Protein 3ESI (pdb70)

Sequence (496 aa):
MLPVELVRHDVKKTDETSQVELMLQVDPDLFWFNGHFTGQPLLPGVAQLDWVMHYATTVLAQGWTFLSIENIKFQQPILPGKTLRLVLIWHAGKQSLTFSYSILEGDTERTASSGKIKLTPIMEMLPVELVRHDVKKTDETSQVELMLQVDPDLFWFNGHFTGQPLLPGVAQLDWVMHYATTVLAQGWTFLSIENIKFQQPILPGKTLRLVLIWHAGKQSLTFSYSILEGDTERTASSGKIKLTPIMEMLPVELVRHDVKKTDETSQVELMLQVDPDLFWFNGHFTGQPLLPGVAQLDWVMHYATTVLAQGWTFLSIENIKFQQPILPGKTLRLVLIWHAGKQSLTFSYSILEGDTERTASSGKIKLTPIMEMLPVELVRHDVKKTDETSQVELMLQVDPDLFWFNGHFTGQPLLPGVAQLDWVMHYATTVLAQGWTFLSIENIKFQQPILPGKTLRLVLIWHAGKQSLTFSYSILEGDTERTASSGKIKLTPIME

Secondary structure (DSSP, 8-state):
-PPEEEEEPPP---SSEEEEEEEEE--TTSGGG-TTTBSS----HHHHHHHHHHHHHHHT-TTEEEEEEEEEEE-S---TT-EEEEEEEEETTTTEEEEEEEEEETTEEEEEEEEEEEEEETT-/-PPEEEEEPPPEE-SSEEEEEEEEE--TTSGGG-TTTBSS----HHHHHHHHHHHIIIII-TTEEEEEEEEEEE-S---TT-EEEEEEEEETTTTEEEEEEEEEETTEEEEEEEEEEEEEETT-/-PPEEEEEPPP---SS-EEEEEEEE--TTSGGG-TTTBSS----HHHHHHHHHHHHHHHT-TTEEEEEEEEEEE-S---TT-EEEEEEEEETTTTEEEEEEEEEETTEEEEEEEEEEEEEETT-/-PPEEEEEPPP---SSEEEEEEEEE--TTSGGG-TTTBSS----HHHHHHHHHHHHHHHT-TTEEEEEEEEEEE-S---TT-EEEEEEEEETTTTEEEEEEEEEETTEEEEEEEEEEEEEETT-

B-factor: mean 46.4, std 11.56, range [17.95, 91.73]

CATH classification: 3.10.129.10

Solvent-accessible surface area: 23008 Å² total; per-residue (Å²): 51,78,11,74,71,76,71,118,95,130,56,133,170,76,132,93,31,19,41,2,48,1,65,0,47,0,43,77,124,12,29,8,17,25,69,80,30,39,33,31,36,29,1,37,0,14,0,7,4,25,0,0,16,74,6,0,31,76,24,16,2,108,43,44,64,56,108,41,27,85,68,31,126,44,66,41,23,0,25,41,33,47,37,0,60,0,42,0,59,21,35,42,56,136,59,12,0,56,5,36,0,9,2,36,70,85,158,79,86,85,55,0,1,29,11,68,0,56,0,40,51,67,182,103,56,87,11,70,75,78,68,118,87,124,58,133,161,76,132,91,29,18,49,3,55,0,58,0,48,0,38,81,121,14,26,9,16,23,66,77,18,34,31,34,41,29,0,34,1,13,0,5,5,25,0,0,15,69,6,0,31,74,23,15,2,112,42,45,62,56,110,40,27,86,69,32,128,35,68,46,19,0,24,41,31,43,38,0,57,0,41,0,54,23,33,44,57,140,61,12,1,54,6,37,0,9,1,38,68,85,158,80,86,80,55,0,0,29,11,67,0,56,0,44,47,78,195,107,53,89,11,68,76,79,61,121,82,123,55,140,165,68,133,106,32,17,46,4,50,0,55,0,51,0,40,78,122,14,27,10,17,23,64,77,17,36,30,34,42,28,0,37,1,13,0,5,4,25,0,0,14,72,6,0,31,75,21,14,2,112,43,44,63,55,110,40,27,85,69,31,126,35,67,45,19,0,25,40,33,44,39,0,59,0,43,0,53,24,34,46,61,138,60,12,0,55,6,36,0,9,2,37,68,85,157,81,86,80,55,0,0,29,10,68,0,56,0,44,46,77,194,104,54,82,10,76,72,76,68,121,92,126,57,141,168,76,133,106,35,18,41,3,48,0,63,0,47,0,43,75,122,14,28,9,17,24,69,82,25,39,32,30,38,29,1,35,0,13,0,7,5,25,0,0,15,75,6,0,30,78,26,14,2,108,43,44,64,56,109,40,27,86,69,30,127,44,65,41,23,0,24,41,32,47,38,0,59,0,43,0,57,22,33,44,59,137,60,13,0,54,6,35,0,10,2,36,71,85,158,79,87,86,56,0,0,29,12,67,0,57,0,40,52,70,186,103

Nearest PDB structures (foldseek):
  3esi-assembly1_C  TM=1.006E+00  e=3.647E-24  Pectobacterium atrosepticum
  6qsr-assembly1_A  TM=9.202E-01  e=2.530E-11  Xenorhabdus doucetiae
  4h4g-assembly2_E-2  TM=7.051E-01  e=2.524E-06  Burkholderia thailandensis E264
  1z6b-assembly4_B  TM=7.028E-01  e=1.704E-05  Plasmodium falciparum
  4ffu-assembly2_K  TM=6.608E-01  e=5.530E-03  Sinorhizobium meliloti 1021

InterPro domains:
  IPR016962 Dehydrase, ECs4332, predicted [PIRSF030962] (16-120)
  IPR029069 HotDog domain superfamily [SSF54637] (9-115)
  IPR054545 ApeI dehydratase-like [PF22818] (14-115)

Foldseek 3Di:
DAWAWDDKDAWDDDPQKIKIKTKTWQACPDPQNDPVVDDDGFDDPVRVVVNLQVCCCVHPNVQKHFDFFPDKDFDATHHHGWIWMKMWMAGVVQQKIKIWIWTDDDPDTHTGMIGITHMDGHVD/DAWAWDDKDAWDDDDQKTKIKTKTWQACPDPQNDPVVDDQGFQDPVNVVVNLQVCCCVHPVVQKHFDFFPDKDFDATHHHGWIWMKMWMAGVVQQKIKIWIWTDDDPDTHTGMIGITHMDGHPD/DAWAWDDKDAWDDDDQKIKIKTKTWQACPDPQNDPVVDDQRFQDPVNVVVNLQVCCCVHPVVQKHFDFFPDKDFDATHHHGWIWMKMWMAGVVQQKIKIWIWTDDDPDTHTGMIGITHMDGHVD/DAWAWDDKDDWDDDDFKIKIKTKTWQACPDPQNDPVPDPDGFDDPVRVVVNLQVCCCVHPNVQKHFDFFPDKFFDATHHHGWIWMKMWMAGVVQQKIKIWIWTDDDPDTHTGMIGITHMDGHVD

Structure (mmCIF, N/CA/C/O backbone):
data_3ESI
#
_entry.id   3ESI
#
_cell.length_a   71.141
_cell.length_b   71.141
_cell.length_c   146.603
_cell.angle_alpha   90.00
_cell.angle_beta   90.00
_cell.angle_gamma   90.00
#
_symmetry.space_group_name_H-M   'P 41'
#
loop_
_entity.id
_entity.type
_entity.pdbx_description
1 polymer 'uncharacterized protein'
2 water water
#
loop_
_atom_site.group_PDB
_atom_site.id
_atom_site.type_symbol
_atom_site.label_atom_id
_atom_site.label_alt_id
_atom_site.label_comp_id
_atom_site.label_asym_id
_atom_site.label_entity_id
_atom_site.label_seq_id
_atom_site.pdbx_PDB_ins_code
_atom_site.Cartn_x
_atom_site.Cartn_y
_atom_site.Cartn_z
_atom_site.occupancy
_atom_site.B_iso_or_equiv
_atom_site.auth_seq_id
_atom_site.auth_comp_id
_atom_site.auth_asym_id
_atom_site.auth_atom_id
_atom_site.pdbx_PDB_model_num
ATOM 1 N N . MET A 1 1 ? 16.752 25.260 -1.785 1.00 31.17 1 MET A N 1
ATOM 2 C CA . MET A 1 1 ? 17.630 24.096 -1.394 1.00 33.45 1 MET A CA 1
ATOM 3 C C . MET A 1 1 ? 19.128 24.221 -1.699 1.00 34.98 1 MET A C 1
ATOM 4 O O . MET A 1 1 ? 19.963 23.802 -0.887 1.00 35.75 1 MET A O 1
ATOM 9 N N . LEU A 1 2 ? 19.484 24.782 -2.852 1.00 36.03 2 LEU A N 1
ATOM 10 C CA . LEU A 1 2 ? 20.898 24.932 -3.187 1.00 35.69 2 LEU A CA 1
ATOM 11 C C . LEU A 1 2 ? 21.440 26.305 -2.832 1.00 35.36 2 LEU A C 1
ATOM 12 O O . LEU A 1 2 ? 20.688 27.256 -2.656 1.00 36.60 2 LEU A O 1
ATOM 17 N N . PRO A 1 3 ? 22.769 26.426 -2.725 1.00 34.10 3 PRO A N 1
ATOM 18 C CA . PRO A 1 3 ? 23.367 27.717 -2.391 1.00 32.92 3 PRO A CA 1
ATOM 19 C C . PRO A 1 3 ? 23.495 28.591 -3.636 1.00 33.63 3 PRO A C 1
ATOM 20 O O . PRO A 1 3 ? 23.420 28.095 -4.759 1.00 31.00 3 PRO A O 1
ATOM 24 N N . VAL A 1 4 ? 23.679 29.893 -3.440 1.00 34.24 4 VAL A N 1
ATOM 25 C CA . VAL A 1 4 ? 23.882 30.783 -4.573 1.00 35.40 4 VAL A CA 1
ATOM 26 C C . VAL A 1 4 ? 25.377 30.684 -4.920 1.00 35.57 4 VAL A C 1
ATOM 27 O O . VAL A 1 4 ? 26.235 30.811 -4.044 1.00 35.33 4 VAL A O 1
ATOM 31 N N . GLU A 1 5 ? 25.682 30.424 -6.188 1.00 36.82 5 GLU A N 1
ATOM 32 C CA . GLU A 1 5 ? 27.071 30.292 -6.639 1.00 39.14 5 GLU A CA 1
ATOM 33 C C . GLU A 1 5 ? 27.650 31.666 -6.976 1.00 38.34 5 GLU A C 1
ATOM 34 O O . GLU A 1 5 ? 27.254 32.295 -7.945 1.00 38.73 5 GLU A O 1
ATOM 40 N N . LEU A 1 6 ? 28.580 32.135 -6.161 1.00 39.07 6 LEU A N 1
ATOM 41 C CA . LEU A 1 6 ? 29.187 33.444 -6.379 1.00 39.13 6 LEU A CA 1
ATOM 42 C C . LEU A 1 6 ? 30.238 33.380 -7.470 1.00 39.73 6 LEU A C 1
ATOM 43 O O . LEU A 1 6 ? 30.160 34.110 -8.457 1.00 40.15 6 LEU A O 1
ATOM 48 N N . VAL A 1 7 ? 31.219 32.501 -7.284 1.00 38.79 7 VAL A N 1
ATOM 49 C CA . VAL A 1 7 ? 32.297 32.324 -8.242 1.00 37.29 7 VAL A CA 1
ATOM 50 C C . VAL A 1 7 ? 32.671 30.857 -8.284 1.00 38.10 7 VAL A C 1
ATOM 51 O O . VAL A 1 7 ? 32.587 30.169 -7.271 1.00 36.60 7 VAL A O 1
ATOM 55 N N . ARG A 1 8 ? 33.068 30.383 -9.462 1.00 40.41 8 ARG A N 1
ATOM 56 C CA . ARG A 1 8 ? 33.517 29.005 -9.642 1.00 40.83 8 ARG A CA 1
ATOM 57 C C . ARG A 1 8 ? 34.866 29.072 -10.330 1.00 42.32 8 ARG A C 1
ATOM 58 O O . ARG A 1 8 ? 34.952 29.393 -11.514 1.00 42.47 8 ARG A O 1
ATOM 66 N N . HIS A 1 9 ? 35.926 28.780 -9.598 1.00 43.69 9 HIS A N 1
ATOM 67 C CA . HIS A 1 9 ? 37.229 28.820 -10.215 1.00 45.53 9 HIS A CA 1
ATOM 68 C C . HIS A 1 9 ? 37.390 27.665 -11.188 1.00 47.30 9 HIS A C 1
ATOM 69 O O . HIS A 1 9 ? 36.569 26.744 -11.211 1.00 46.44 9 HIS A O 1
ATOM 76 N N . ASP A 1 10 ? 38.420 27.746 -12.025 1.00 50.21 10 ASP A N 1
ATOM 77 C CA . ASP A 1 10 ? 38.688 26.704 -13.009 1.00 51.51 10 ASP A CA 1
ATOM 78 C C . ASP A 1 10 ? 39.285 25.515 -12.290 1.00 51.05 10 ASP A C 1
ATOM 79 O O . ASP A 1 10 ? 39.865 25.663 -11.217 1.00 50.67 10 ASP A O 1
ATOM 84 N N . VAL A 1 11 ? 39.148 24.340 -12.890 1.00 50.91 11 VAL A N 1
ATOM 85 C CA . VAL A 1 11 ? 39.691 23.129 -12.303 1.00 52.53 11 VAL A CA 1
ATOM 86 C C . VAL A 1 11 ? 41.214 23.112 -12.392 1.00 54.56 11 VAL A C 1
ATOM 87 O O . VAL A 1 11 ? 41.784 23.349 -13.459 1.00 54.02 11 VAL A O 1
ATOM 91 N N . LYS A 1 12 ? 41.860 22.835 -11.263 1.00 56.82 12 LYS A N 1
ATOM 92 C CA . LYS A 1 12 ? 43.315 22.755 -11.183 1.00 59.48 12 LYS A CA 1
ATOM 93 C C . LYS A 1 12 ? 43.758 21.297 -11.206 1.00 61.02 12 LYS A C 1
ATOM 94 O O . LYS A 1 12 ? 43.902 20.681 -10.153 1.00 61.42 12 LYS A O 1
ATOM 100 N N . LYS A 1 13 ? 43.977 20.744 -12.396 1.00 62.40 13 LYS A N 1
ATOM 101 C CA . LYS A 1 13 ? 44.412 19.354 -12.503 1.00 64.28 13 LYS A CA 1
ATOM 102 C C . LYS A 1 13 ? 45.903 19.202 -12.216 1.00 66.82 13 LYS A C 1
ATOM 103 O O . LYS A 1 13 ? 46.717 19.984 -12.698 1.00 67.07 13 LYS A O 1
ATOM 109 N N . THR A 1 14 ? 46.258 18.196 -11.423 1.00 69.28 14 THR A N 1
ATOM 110 C CA . THR A 1 14 ? 47.658 17.912 -11.137 1.00 71.58 14 THR A CA 1
ATOM 111 C C . THR A 1 14 ? 47.845 16.483 -11.646 1.00 73.83 14 THR A C 1
ATOM 112 O O . THR A 1 14 ? 47.294 16.119 -12.691 1.00 73.95 14 THR A O 1
ATOM 116 N N . ASP A 1 15 ? 48.596 15.665 -10.922 1.00 76.32 15 ASP A N 1
ATOM 117 C CA . ASP A 1 15 ? 48.805 14.294 -11.362 1.00 78.51 15 ASP A CA 1
ATOM 118 C C . ASP A 1 15 ? 47.513 13.485 -11.368 1.00 79.38 15 ASP A C 1
ATOM 119 O O . ASP A 1 15 ? 47.001 13.130 -12.434 1.00 79.33 15 ASP A O 1
ATOM 124 N N . GLU A 1 16 ? 46.985 13.206 -10.177 1.00 80.09 16 GLU A N 1
ATOM 125 C CA . GLU A 1 16 ? 45.754 12.429 -10.041 1.00 80.65 16 GLU A CA 1
ATOM 126 C C . GLU A 1 16 ? 44.633 13.208 -9.353 1.00 78.95 16 GLU A C 1
ATOM 127 O O . GLU A 1 16 ? 43.449 12.892 -9.535 1.00 79.14 16 GLU A O 1
ATOM 133 N N . THR A 1 17 ? 45.008 14.217 -8.565 1.00 75.98 17 THR A N 1
ATOM 134 C CA . THR A 1 17 ? 44.033 15.028 -7.834 1.00 72.56 17 THR A CA 1
ATOM 135 C C . THR A 1 17 ? 43.554 16.263 -8.588 1.00 69.87 17 THR A C 1
ATOM 136 O O . THR A 1 17 ? 44.361 17.026 -9.113 1.00 69.61 17 THR A O 1
ATOM 140 N N . SER A 1 18 ? 42.235 16.445 -8.628 1.00 66.47 18 SER A N 1
ATOM 141 C CA . SER A 1 18 ? 41.609 17.597 -9.267 1.00 63.31 18 SER A CA 1
ATOM 142 C C . SER A 1 18 ? 41.107 18.526 -8.167 1.00 62.50 18 SER A C 1
ATOM 143 O O . SER A 1 18 ? 40.867 18.091 -7.043 1.00 63.46 18 SER A O 1
ATOM 146 N N . GLN A 1 19 ? 40.950 19.804 -8.483 1.00 60.82 19 GLN A N 1
ATOM 147 C CA . GLN A 1 19 ? 40.483 20.761 -7.491 1.00 59.83 19 GLN A CA 1
ATOM 148 C C . GLN A 1 19 ? 39.585 21.824 -8.101 1.00 58.11 19 GLN A C 1
ATOM 149 O O . GLN A 1 19 ? 39.763 22.239 -9.247 1.00 58.31 19 GLN A O 1
ATOM 155 N N . VAL A 1 20 ? 38.602 22.247 -7.321 1.00 55.09 20 VAL A N 1
ATOM 156 C CA . VAL A 1 20 ? 37.686 23.287 -7.740 1.00 51.92 20 VAL A CA 1
ATOM 157 C C . VAL A 1 20 ? 37.353 24.071 -6.482 1.00 50.24 20 VAL A C 1
ATOM 158 O O . VAL A 1 20 ? 37.128 23.495 -5.414 1.00 49.74 20 VAL A O 1
ATOM 162 N N . GLU A 1 21 ? 37.366 25.388 -6.603 1.00 47.45 21 GLU A N 1
ATOM 163 C CA . GLU A 1 21 ? 37.063 26.241 -5.478 1.00 44.76 21 GLU A CA 1
ATOM 164 C C . GLU A 1 21 ? 35.837 27.056 -5.808 1.00 42.87 21 GLU A C 1
ATOM 165 O O . GLU A 1 21 ? 35.767 27.674 -6.869 1.00 43.03 21 GLU A O 1
ATOM 171 N N . LEU A 1 22 ? 34.859 27.042 -4.917 1.00 40.96 22 LEU A N 1
ATOM 172 C CA . LEU A 1 22 ? 33.654 27.815 -5.147 1.00 39.76 22 LEU A CA 1
ATOM 173 C C . LEU A 1 22 ? 33.424 28.809 -4.037 1.00 39.35 22 LEU A C 1
ATOM 174 O O . LEU A 1 22 ? 33.836 28.595 -2.900 1.00 39.71 22 LEU A O 1
ATOM 179 N N . MET A 1 23 ? 32.792 29.922 -4.377 1.00 37.94 23 MET A N 1
ATOM 180 C CA . MET A 1 23 ? 32.441 30.907 -3.368 1.00 37.69 23 MET A CA 1
ATOM 181 C C . MET A 1 23 ? 30.932 30.762 -3.411 1.00 35.61 23 MET A C 1
ATOM 182 O O . MET A 1 23 ? 30.327 30.874 -4.478 1.00 33.85 23 MET A O 1
ATOM 187 N N . LEU A 1 24 ? 30.331 30.464 -2.266 1.00 33.41 24 LEU A N 1
ATOM 188 C CA . LEU A 1 24 ? 28.883 30.258 -2.201 1.00 31.91 24 LEU A CA 1
ATOM 189 C C . LEU A 1 24 ? 28.221 31.169 -1.173 1.00 32.58 24 LEU A C 1
ATOM 190 O O . LEU A 1 24 ? 28.842 31.596 -0.192 1.00 31.98 24 LEU A O 1
ATOM 195 N N . GLN A 1 25 ? 26.956 31.477 -1.407 1.00 33.81 25 GLN A N 1
ATOM 196 C CA . GLN A 1 25 ? 26.226 32.323 -0.481 1.00 36.16 25 GLN A CA 1
ATOM 197 C C . GLN A 1 25 ? 25.083 31.498 0.071 1.00 34.62 25 GLN A C 1
ATOM 198 O O . GLN A 1 25 ? 24.316 30.891 -0.693 1.00 32.63 25 GLN A O 1
ATOM 204 N N . VAL A 1 26 ? 24.998 31.450 1.397 1.00 33.12 26 VAL A N 1
ATOM 205 C CA . VAL A 1 26 ? 23.947 30.707 2.068 1.00 34.72 26 VAL A CA 1
ATOM 206 C C . VAL A 1 26 ? 22.726 31.611 2.171 1.00 35.63 26 VAL A C 1
ATOM 207 O O . VAL A 1 26 ? 22.621 32.450 3.060 1.00 35.37 26 VAL A O 1
ATOM 211 N N . ASP A 1 27 ? 21.805 31.420 1.241 1.00 37.35 27 ASP A N 1
ATOM 212 C CA . ASP A 1 27 ? 20.586 32.202 1.148 1.00 38.66 27 ASP A CA 1
ATOM 213 C C . ASP A 1 27 ? 19.617 32.035 2.323 1.00 37.55 27 ASP A C 1
ATOM 214 O O . ASP A 1 27 ? 19.142 30.936 2.595 1.00 37.44 27 ASP A O 1
ATOM 219 N N . PRO A 1 28 ? 19.299 33.139 3.020 1.00 36.75 28 PRO A N 1
ATOM 220 C CA . PRO A 1 28 ? 18.385 33.165 4.169 1.00 35.68 28 PRO A CA 1
ATOM 221 C C . PRO A 1 28 ? 17.013 32.589 3.847 1.00 34.45 28 PRO A C 1
ATOM 222 O O . PRO A 1 28 ? 16.265 32.247 4.746 1.00 33.51 28 PRO A O 1
ATOM 226 N N . ASP A 1 29 ? 16.679 32.494 2.566 1.00 35.39 29 ASP A N 1
ATOM 227 C CA . ASP A 1 29 ? 15.379 31.972 2.163 1.00 36.99 29 ASP A CA 1
ATOM 228 C C . ASP A 1 29 ? 15.340 30.481 1.863 1.00 35.14 29 ASP A C 1
ATOM 229 O O . ASP A 1 29 ? 14.326 29.977 1.380 1.00 34.96 29 ASP A O 1
ATOM 234 N N . LEU A 1 30 ? 16.430 29.776 2.142 1.00 32.80 30 LEU A N 1
ATOM 235 C CA . LEU A 1 30 ? 16.482 28.337 1.905 1.00 31.46 30 LEU A CA 1
ATOM 236 C C . LEU A 1 30 ? 15.560 27.604 2.876 1.00 31.44 30 LEU A C 1
ATOM 237 O O . LEU A 1 30 ? 15.452 27.972 4.048 1.00 30.25 30 LEU A O 1
ATOM 242 N N . PHE A 1 31 ? 14.903 26.559 2.390 1.00 34.12 31 PHE A N 1
ATOM 243 C CA . PHE A 1 31 ? 13.986 25.785 3.225 1.00 35.75 31 PHE A CA 1
ATOM 244 C C . PHE A 1 31 ? 14.665 25.286 4.498 1.00 35.45 31 PHE A C 1
ATOM 245 O O . PHE A 1 31 ? 14.004 25.009 5.506 1.00 34.76 31 PHE A O 1
ATOM 253 N N . TRP A 1 32 ? 15.989 25.182 4.441 1.00 34.69 32 TRP A N 1
ATOM 254 C CA . TRP A 1 32 ? 16.786 24.733 5.578 1.00 35.14 32 TRP A CA 1
ATOM 255 C C . TRP A 1 32 ? 16.607 25.649 6.784 1.00 36.35 32 TRP A C 1
ATOM 256 O O . TRP A 1 32 ? 16.857 25.247 7.921 1.00 38.11 32 TRP A O 1
ATOM 267 N N . PHE A 1 33 ? 16.180 26.880 6.537 1.00 36.13 33 PHE A N 1
ATOM 268 C CA . PHE A 1 33 ? 16.030 27.844 7.608 1.00 37.56 33 PHE A CA 1
ATOM 269 C C . PHE A 1 33 ? 14.603 28.258 7.922 1.00 38.53 33 PHE A C 1
ATOM 270 O O . PHE A 1 33 ? 14.383 29.127 8.767 1.00 40.19 33 PHE A O 1
ATOM 278 N N . ASN A 1 34 ? 13.631 27.648 7.264 1.00 38.51 34 ASN A N 1
ATOM 279 C CA . ASN A 1 34 ? 12.243 28.020 7.496 1.00 39.81 34 ASN A CA 1
ATOM 280 C C . ASN A 1 34 ? 11.756 27.918 8.951 1.00 39.77 34 ASN A C 1
ATOM 281 O O . ASN A 1 34 ? 11.823 26.862 9.582 1.00 40.10 34 ASN A O 1
ATOM 286 N N . GLY A 1 35 ? 11.246 29.035 9.462 1.00 39.43 35 GLY A N 1
ATOM 287 C CA . GLY A 1 35 ? 10.744 29.092 10.821 1.00 38.80 35 GLY A CA 1
ATOM 288 C C . GLY A 1 35 ? 9.824 27.951 11.222 1.00 39.79 35 GLY A C 1
ATOM 289 O O . GLY A 1 35 ? 9.756 27.602 12.410 1.00 38.77 35 GLY A O 1
ATOM 290 N N . HIS A 1 36 ? 9.118 27.374 10.249 1.00 39.58 36 HIS A N 1
ATOM 291 C CA . HIS A 1 36 ? 8.205 26.265 10.530 1.00 40.51 36 HIS A CA 1
ATOM 292 C C . HIS A 1 36 ? 8.931 24.975 10.871 1.00 40.84 36 HIS A C 1
ATOM 293 O O . HIS A 1 36 ? 8.321 24.025 11.361 1.00 41.62 36 HIS A O 1
ATOM 300 N N . PHE A 1 37 ? 10.234 24.937 10.612 1.00 41.30 37 PHE A N 1
ATOM 301 C CA . PHE A 1 37 ? 10.996 23.731 10.881 1.00 40.98 37 PHE A CA 1
ATOM 302 C C . PHE A 1 37 ? 11.996 23.863 12.015 1.00 42.54 37 PHE A C 1
ATOM 303 O O . PHE A 1 37 ? 12.236 22.899 12.731 1.00 44.83 37 PHE A O 1
ATOM 311 N N . THR A 1 38 ? 12.575 25.046 12.194 1.00 44.05 38 THR A N 1
ATOM 312 C CA . THR A 1 38 ? 13.584 25.230 13.237 1.00 45.26 38 THR A CA 1
ATOM 313 C C . THR A 1 38 ? 13.671 26.665 13.742 1.00 45.92 38 THR A C 1
ATOM 314 O O . THR A 1 38 ? 13.483 27.609 12.981 1.00 44.73 38 THR A O 1
ATOM 318 N N . GLY A 1 39 ? 13.968 26.816 15.030 1.00 46.19 39 GLY A N 1
ATOM 319 C CA . GLY A 1 39 ? 14.106 28.139 15.608 1.00 47.12 39 GLY A CA 1
ATOM 320 C C . GLY A 1 39 ? 15.572 28.537 15.723 1.00 48.08 39 GLY A C 1
ATOM 321 O O . GLY A 1 39 ? 15.890 29.711 15.935 1.00 47.23 39 GLY A O 1
ATOM 322 N N . GLN A 1 40 ? 16.468 27.557 15.603 1.00 47.25 40 GLN A N 1
ATOM 323 C CA . GLN A 1 40 ? 17.906 27.818 15.677 1.00 49.02 40 GLN A CA 1
ATOM 324 C C . GLN A 1 40 ? 18.456 27.441 14.314 1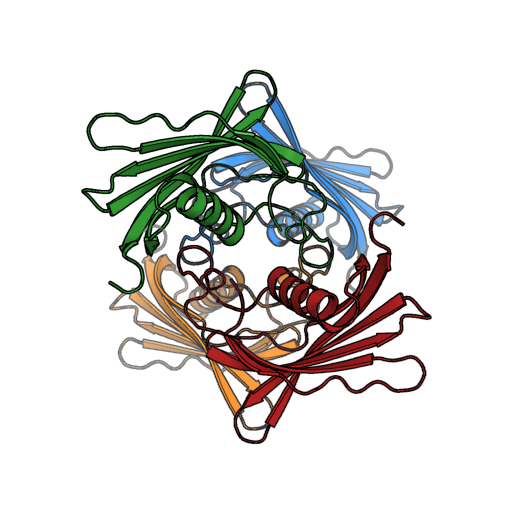.00 48.71 40 GLN A C 1
ATOM 325 O O . GLN A 1 40 ? 19.125 26.423 14.158 1.00 49.41 40 GLN A O 1
ATOM 331 N N . PRO A 1 41 ? 18.196 28.269 13.306 1.00 48.60 41 PRO A N 1
ATOM 332 C CA . PRO A 1 41 ? 18.689 27.942 11.973 1.00 46.98 41 PRO A CA 1
ATOM 333 C C . PRO A 1 41 ? 20.197 27.890 11.771 1.00 46.00 41 PRO A C 1
ATOM 334 O O . PRO A 1 41 ? 20.946 28.786 12.179 1.00 45.16 41 PRO A O 1
ATOM 338 N N . LEU A 1 42 ? 20.621 26.795 11.152 1.00 44.69 42 LEU A N 1
ATOM 339 C CA . LEU A 1 42 ? 22.011 26.574 10.786 1.00 42.98 42 LEU A CA 1
ATOM 340 C C . LEU A 1 42 ? 22.003 25.509 9.698 1.00 41.81 42 LEU A C 1
ATOM 341 O O . LEU A 1 42 ? 21.104 24.677 9.648 1.00 42.88 42 LEU A O 1
ATOM 346 N N . LEU A 1 43 ? 22.990 25.554 8.817 1.00 39.73 43 LEU A N 1
ATOM 347 C CA . LEU A 1 43 ? 23.077 24.605 7.723 1.00 37.70 43 LEU A CA 1
ATOM 348 C C . LEU A 1 43 ? 23.403 23.192 8.227 1.00 37.31 43 LEU A C 1
ATOM 349 O O . LEU A 1 43 ? 24.551 22.898 8.580 1.00 36.47 43 LEU A O 1
ATOM 354 N N . PRO A 1 44 ? 22.398 22.297 8.250 1.00 35.96 44 PRO A N 1
ATOM 355 C CA . PRO A 1 44 ? 22.627 20.925 8.718 1.00 35.16 44 PRO A CA 1
ATOM 356 C C . PRO A 1 44 ? 23.614 20.127 7.871 1.00 34.82 44 PRO A C 1
ATOM 357 O O . PRO A 1 44 ? 23.921 20.487 6.726 1.00 36.87 44 PRO A O 1
ATOM 361 N N . GLY A 1 45 ? 24.102 19.038 8.454 1.00 33.94 45 GLY A N 1
ATOM 362 C CA . GLY A 1 45 ? 25.046 18.168 7.775 1.00 32.33 45 GLY A CA 1
ATOM 363 C C . GLY A 1 45 ? 24.542 17.578 6.471 1.00 31.54 45 GLY A C 1
ATOM 364 O O . GLY A 1 45 ? 25.318 17.427 5.532 1.00 29.54 45 GLY A O 1
ATOM 365 N N . VAL A 1 46 ? 23.256 17.249 6.378 1.00 30.84 46 VAL A N 1
ATOM 366 C CA . VAL A 1 46 ? 22.782 16.670 5.124 1.00 31.92 46 VAL A CA 1
ATOM 367 C C . VAL A 1 46 ? 22.944 17.645 3.977 1.00 30.46 46 VAL A C 1
ATOM 368 O O . VAL A 1 46 ? 23.323 17.254 2.871 1.00 30.15 46 VAL A O 1
ATOM 372 N N . ALA A 1 47 ? 22.673 18.918 4.242 1.00 29.96 47 ALA A N 1
ATOM 373 C CA . ALA A 1 47 ? 22.798 19.933 3.210 1.00 28.94 47 ALA A CA 1
ATOM 374 C C . ALA A 1 47 ? 24.265 20.137 2.844 1.00 29.32 47 ALA A C 1
ATOM 375 O O . ALA A 1 47 ? 24.620 20.267 1.665 1.00 27.83 47 ALA A O 1
ATOM 377 N N . GLN A 1 48 ? 25.124 20.165 3.852 1.00 30.45 48 GLN A N 1
ATOM 378 C CA . GLN A 1 48 ? 26.533 20.353 3.581 1.00 32.01 48 GLN A CA 1
ATOM 379 C C . GLN A 1 48 ? 27.063 19.220 2.698 1.00 32.06 48 GLN A C 1
ATOM 380 O O . GLN A 1 48 ? 27.811 19.460 1.744 1.00 31.08 48 GLN A O 1
ATOM 386 N N . LEU A 1 49 ? 26.655 17.991 3.002 1.00 32.36 49 LEU A N 1
ATOM 387 C CA . LEU A 1 49 ? 27.098 16.840 2.227 1.00 33.71 49 LEU A CA 1
ATOM 388 C C . LEU A 1 49 ? 26.506 16.901 0.820 1.00 33.58 49 LEU A C 1
ATOM 389 O O . LEU A 1 49 ? 27.205 16.713 -0.172 1.00 35.85 49 LEU A O 1
ATOM 394 N N . ASP A 1 50 ? 25.211 17.170 0.748 1.00 32.11 50 ASP A N 1
ATOM 395 C CA . ASP A 1 50 ? 24.509 17.258 -0.519 1.00 32.26 50 ASP A CA 1
ATOM 396 C C . ASP A 1 50 ? 25.188 18.226 -1.467 1.00 33.18 50 ASP A C 1
ATOM 397 O O . ASP A 1 50 ? 25.460 17.873 -2.611 1.00 34.28 50 ASP A O 1
ATOM 402 N N . TRP A 1 51 ? 25.449 19.448 -1.003 1.00 32.74 51 TRP A N 1
ATOM 403 C CA . TRP A 1 51 ? 26.118 20.440 -1.833 1.00 32.01 51 TRP A CA 1
ATOM 404 C C . TRP A 1 51 ? 27.482 19.915 -2.271 1.00 33.17 51 TRP A C 1
ATOM 405 O O . TRP A 1 51 ? 27.877 20.083 -3.431 1.00 34.41 51 TRP A O 1
ATOM 416 N N . VAL A 1 52 ? 28.207 19.282 -1.353 1.00 34.13 52 VAL A N 1
ATOM 417 C CA . VAL A 1 52 ? 29.519 18.731 -1.695 1.00 35.87 52 VAL A CA 1
ATOM 418 C C . VAL A 1 52 ? 29.372 17.725 -2.840 1.00 36.91 52 VAL A C 1
ATOM 419 O O . VAL A 1 52 ? 30.101 17.776 -3.826 1.00 35.72 52 VAL A O 1
ATOM 423 N N . MET A 1 53 ? 28.391 16.839 -2.720 1.00 38.64 53 MET A N 1
ATOM 424 C CA . MET A 1 53 ? 28.161 15.825 -3.735 1.00 39.70 53 MET A CA 1
ATOM 425 C C . MET A 1 53 ? 27.706 16.376 -5.090 1.00 41.00 53 MET A C 1
ATOM 426 O O . MET A 1 53 ? 28.123 15.877 -6.130 1.00 43.19 53 MET A O 1
ATOM 431 N N . HIS A 1 54 ? 26.863 17.399 -5.094 1.00 41.68 54 HIS A N 1
ATOM 432 C CA . HIS A 1 54 ? 26.398 17.971 -6.357 1.00 43.31 54 HIS A CA 1
ATOM 433 C C . HIS A 1 54 ? 27.555 18.595 -7.158 1.00 45.08 54 HIS A C 1
ATOM 434 O O . HIS A 1 54 ? 27.696 18.351 -8.358 1.00 46.30 54 HIS A O 1
ATOM 441 N N . TYR A 1 55 ? 28.389 19.386 -6.495 1.00 45.36 55 TYR A N 1
ATOM 442 C CA . TYR A 1 55 ? 29.511 20.011 -7.172 1.00 47.23 55 TYR A CA 1
ATOM 443 C C . TYR A 1 55 ? 30.602 19.012 -7.516 1.00 47.58 55 TYR A C 1
ATOM 444 O O . TYR A 1 55 ? 31.172 19.059 -8.605 1.00 48.43 55 TYR A O 1
ATOM 453 N N . ALA A 1 56 ? 30.879 18.088 -6.606 1.00 47.72 56 ALA A N 1
ATOM 454 C CA . ALA A 1 56 ? 31.925 17.102 -6.855 1.00 48.02 56 ALA A CA 1
ATOM 455 C C . ALA A 1 56 ? 31.656 16.187 -8.052 1.00 48.74 56 ALA A C 1
ATOM 456 O O . ALA A 1 56 ? 32.590 15.814 -8.761 1.00 48.53 56 ALA A O 1
ATOM 458 N N . THR A 1 57 ? 30.398 15.828 -8.297 1.00 49.80 57 THR A N 1
ATOM 459 C CA . THR A 1 57 ? 30.107 14.942 -9.423 1.00 50.85 57 THR A CA 1
ATOM 460 C C . THR A 1 57 ? 29.726 15.642 -10.719 1.00 51.84 57 THR A C 1
ATOM 461 O O . THR A 1 57 ? 29.603 14.998 -11.756 1.00 52.94 57 THR A O 1
ATOM 465 N N . THR A 1 58 ? 29.524 16.951 -10.681 1.00 52.30 58 THR A N 1
ATOM 466 C CA . THR A 1 58 ? 29.193 17.649 -11.917 1.00 52.41 58 THR A CA 1
ATOM 467 C C . THR A 1 58 ? 30.439 18.344 -12.468 1.00 52.39 58 THR A C 1
ATOM 468 O O . THR A 1 58 ? 30.479 18.727 -13.636 1.00 52.06 58 THR A O 1
ATOM 472 N N . VAL A 1 59 ? 31.464 18.473 -11.627 1.00 51.81 59 VAL A N 1
ATOM 473 C CA . VAL A 1 59 ? 32.694 19.150 -12.020 1.00 51.44 59 VAL A CA 1
ATOM 474 C C . VAL A 1 59 ? 33.991 18.331 -11.921 1.00 51.59 59 VAL A C 1
ATOM 475 O O . VAL A 1 59 ? 34.956 18.625 -12.622 1.00 51.60 59 VAL A O 1
ATOM 479 N N . LEU A 1 60 ? 34.037 17.316 -11.065 1.00 51.24 60 LEU A N 1
ATOM 480 C CA . LEU A 1 60 ? 35.261 16.536 -10.944 1.00 51.12 60 LEU A CA 1
ATOM 481 C C . LEU A 1 60 ? 35.130 15.054 -11.283 1.00 52.08 60 LEU A C 1
ATOM 482 O O . LEU A 1 60 ? 35.908 14.528 -12.074 1.00 52.74 60 LEU A O 1
ATOM 487 N N . ALA A 1 61 ? 34.151 14.382 -10.686 1.00 53.32 61 ALA A N 1
ATOM 488 C CA . ALA A 1 61 ? 33.951 12.957 -10.916 1.00 53.16 61 ALA A CA 1
ATOM 489 C C . ALA A 1 61 ? 32.593 12.692 -11.537 1.00 54.04 61 ALA A C 1
ATOM 490 O O . ALA A 1 61 ? 31.707 12.126 -10.902 1.00 52.93 61 ALA A O 1
ATOM 492 N N . GLN A 1 62 ? 32.449 13.092 -12.793 1.00 56.30 62 GLN A N 1
ATOM 493 C CA . GLN A 1 62 ? 31.199 12.941 -13.524 1.00 59.18 62 GLN A CA 1
ATOM 494 C C . GLN A 1 62 ? 30.554 11.551 -13.491 1.00 60.24 62 GLN A C 1
ATOM 495 O O . GLN A 1 62 ? 29.329 11.426 -13.337 1.00 61.02 62 GLN A O 1
ATOM 501 N N . GLY A 1 63 ? 31.362 10.506 -13.628 1.00 59.53 63 GLY A N 1
ATOM 502 C CA . GLY A 1 63 ? 30.794 9.171 -13.621 1.00 58.61 63 GLY A CA 1
ATOM 503 C C . GLY A 1 63 ? 30.835 8.456 -12.284 1.00 58.18 63 GLY A C 1
ATOM 504 O O . GLY A 1 63 ? 30.855 7.224 -12.244 1.00 57.69 63 GLY A O 1
ATOM 505 N N . TRP A 1 64 ? 30.843 9.209 -11.188 1.00 56.32 64 TRP A N 1
ATOM 506 C CA . TRP A 1 64 ? 30.887 8.596 -9.865 1.00 53.94 64 TRP A CA 1
ATOM 507 C C . TRP A 1 64 ? 29.737 9.014 -8.954 1.00 52.61 64 TRP A C 1
ATOM 508 O O . TRP A 1 64 ? 28.980 9.935 -9.259 1.00 54.18 64 TRP A O 1
ATOM 519 N N . THR A 1 65 ? 29.601 8.310 -7.838 1.00 50.91 65 THR A N 1
ATOM 520 C CA . THR A 1 65 ? 28.574 8.616 -6.853 1.00 49.31 65 THR A CA 1
ATOM 521 C C . THR A 1 65 ? 29.027 8.223 -5.461 1.00 47.56 65 THR A C 1
ATOM 522 O O . THR A 1 65 ? 30.032 7.522 -5.275 1.00 46.39 65 THR A O 1
ATOM 526 N N . PHE A 1 66 ? 28.262 8.688 -4.486 1.00 45.78 66 PHE A N 1
ATOM 527 C CA . PHE A 1 66 ? 28.536 8.438 -3.082 1.00 44.40 66 PHE A CA 1
ATOM 528 C C . PHE A 1 66 ? 28.570 6.947 -2.719 1.00 44.79 66 PHE A C 1
ATOM 529 O O . PHE A 1 66 ? 27.776 6.151 -3.230 1.00 44.14 66 PHE A O 1
ATOM 537 N N . LEU A 1 67 ? 29.511 6.580 -1.849 1.00 44.03 67 LEU A N 1
ATOM 538 C CA . LEU A 1 67 ? 29.601 5.210 -1.349 1.00 43.62 67 LEU A CA 1
ATOM 539 C C . LEU A 1 67 ? 29.518 5.342 0.166 1.00 42.83 67 LEU A C 1
ATOM 540 O O . LEU A 1 67 ? 28.628 4.779 0.791 1.00 42.98 67 LEU A O 1
ATOM 545 N N . SER A 1 68 ? 30.429 6.119 0.747 1.00 43.34 68 SER A N 1
ATOM 546 C CA . SER A 1 68 ? 30.430 6.313 2.193 1.00 43.32 68 SER A CA 1
ATOM 547 C C . SER A 1 68 ? 31.227 7.517 2.666 1.00 44.26 68 SER A C 1
ATOM 548 O O . SER A 1 68 ? 32.068 8.060 1.948 1.00 43.55 68 SER A O 1
ATOM 551 N N . ILE A 1 69 ? 30.958 7.901 3.908 1.00 45.70 69 ILE A N 1
ATOM 552 C CA . ILE A 1 69 ? 31.614 9.021 4.570 1.00 48.25 69 ILE A CA 1
ATOM 553 C C . ILE A 1 69 ? 32.767 8.466 5.400 1.00 49.24 69 ILE A C 1
ATOM 554 O O . ILE A 1 69 ? 32.541 7.848 6.434 1.00 48.81 69 ILE A O 1
ATOM 559 N N . GLU A 1 70 ? 34.002 8.662 4.952 1.00 50.16 70 GLU A N 1
ATOM 560 C CA . GLU A 1 70 ? 35.124 8.150 5.720 1.00 52.38 70 GLU A CA 1
ATOM 561 C C . GLU A 1 70 ? 35.243 8.935 7.017 1.00 52.94 70 GLU A C 1
ATOM 562 O O . GLU A 1 70 ? 35.532 8.368 8.063 1.00 54.03 70 GLU A O 1
ATOM 568 N N . ASN A 1 71 ? 35.009 10.240 6.952 1.00 53.56 71 ASN A N 1
ATOM 569 C CA . ASN A 1 71 ? 35.063 11.081 8.146 1.00 53.90 71 ASN A CA 1
ATOM 570 C C . ASN A 1 71 ? 34.598 12.505 7.866 1.00 53.09 71 ASN A C 1
ATOM 571 O O . ASN A 1 71 ? 34.935 13.087 6.840 1.00 52.76 71 ASN A O 1
ATOM 576 N N . ILE A 1 72 ? 33.797 13.042 8.778 1.00 52.50 72 ILE A N 1
ATOM 577 C CA . ILE A 1 72 ? 33.283 14.396 8.657 1.00 52.98 72 ILE A CA 1
ATOM 578 C C . ILE A 1 72 ? 33.582 15.081 9.976 1.00 52.35 72 ILE A C 1
ATOM 579 O O . ILE A 1 72 ? 33.690 14.428 11.002 1.00 52.55 72 ILE A O 1
ATOM 584 N N . LYS A 1 73 ? 33.703 16.398 9.951 1.00 52.13 73 LYS A N 1
ATOM 585 C CA . LYS A 1 73 ? 34.008 17.143 11.160 1.00 52.18 73 LYS A CA 1
ATOM 586 C C . LYS A 1 73 ? 33.411 18.549 11.068 1.00 50.87 73 LYS A C 1
ATOM 587 O O . LYS A 1 73 ? 33.803 19.353 10.221 1.00 49.87 73 LYS A O 1
ATOM 593 N N . PHE A 1 74 ? 32.448 18.831 11.938 1.00 49.51 74 PHE A N 1
ATOM 594 C CA . PHE A 1 74 ? 31.791 20.127 11.959 1.00 49.30 74 PHE A CA 1
ATOM 595 C C . PHE A 1 74 ? 32.416 20.969 13.058 1.00 49.46 74 PHE A C 1
ATOM 596 O O . PHE A 1 74 ? 32.238 20.686 14.237 1.00 50.89 74 PHE A O 1
ATOM 604 N N . GLN A 1 75 ? 33.154 22.002 12.667 1.00 49.64 75 GLN A N 1
ATOM 605 C CA . GLN A 1 75 ? 33.826 22.862 13.636 1.00 50.64 75 GLN A CA 1
ATOM 606 C C . GLN A 1 75 ? 33.080 24.147 13.934 1.00 49.43 75 GLN A C 1
ATOM 607 O O . GLN A 1 75 ? 33.123 24.638 15.055 1.00 50.88 75 GLN A O 1
ATOM 613 N N . GLN A 1 76 ? 32.403 24.696 12.936 1.00 48.23 76 GLN A N 1
ATOM 614 C CA . GLN A 1 76 ? 31.679 25.938 13.136 1.00 47.79 76 GLN A CA 1
ATOM 615 C C . GLN A 1 76 ? 30.346 25.896 12.413 1.00 45.90 76 GLN A C 1
ATOM 616 O O . GLN A 1 76 ? 30.271 25.478 11.258 1.00 47.10 76 GLN A O 1
ATOM 622 N N . PRO A 1 77 ? 29.269 26.319 13.086 1.00 43.30 77 PRO A N 1
ATOM 623 C CA . PRO A 1 77 ? 27.952 26.311 12.445 1.00 41.86 77 PRO A CA 1
ATOM 624 C C . PRO A 1 77 ? 27.907 27.357 11.333 1.00 40.51 77 PRO A C 1
ATOM 625 O O . PRO A 1 77 ? 28.577 28.389 11.409 1.00 41.44 77 PRO A O 1
ATOM 629 N N . ILE A 1 78 ? 27.125 27.076 10.301 1.00 37.50 78 ILE A N 1
ATOM 630 C CA . ILE A 1 78 ? 26.979 27.974 9.172 1.00 34.25 78 ILE A CA 1
ATOM 631 C C . ILE A 1 78 ? 25.593 28.603 9.272 1.00 34.64 78 ILE A C 1
ATOM 632 O O . ILE A 1 78 ? 24.583 27.918 9.153 1.00 34.12 78 ILE A O 1
ATOM 637 N N . LEU A 1 79 ? 25.548 29.911 9.505 1.00 35.53 79 LEU A N 1
ATOM 638 C CA . LEU A 1 79 ? 24.280 30.615 9.649 1.00 34.91 79 LEU A CA 1
ATOM 639 C C . LEU A 1 79 ? 23.745 31.148 8.327 1.00 33.82 79 LEU A C 1
ATOM 640 O O . LEU A 1 79 ? 24.468 31.254 7.345 1.00 33.60 79 LEU A O 1
ATOM 645 N N . PRO A 1 80 ? 22.455 31.495 8.296 1.00 32.70 80 PRO A N 1
ATOM 646 C CA . PRO A 1 80 ? 21.822 32.029 7.092 1.00 32.76 80 PRO A CA 1
ATOM 647 C C . PRO A 1 80 ? 22.484 33.356 6.717 1.00 33.78 80 PRO A C 1
ATOM 648 O O . PRO A 1 80 ? 22.780 34.172 7.593 1.00 33.83 80 PRO A O 1
ATOM 652 N N . GLY A 1 81 ? 22.722 33.568 5.425 1.00 35.47 81 GLY A N 1
ATOM 653 C CA . GLY A 1 81 ? 23.343 34.807 4.973 1.00 35.36 81 GLY A CA 1
ATOM 654 C C . GLY A 1 81 ? 24.866 34.838 4.954 1.00 36.44 81 GLY A C 1
ATOM 655 O O . GLY A 1 81 ? 25.441 35.882 4.675 1.00 37.43 81 GLY A O 1
ATOM 656 N N . LYS A 1 82 ? 25.530 33.715 5.235 1.00 37.09 82 LYS A N 1
ATOM 657 C CA . LYS A 1 82 ? 26.996 33.689 5.244 1.00 36.50 82 LYS A CA 1
ATOM 658 C C . LYS A 1 82 ? 27.596 33.394 3.888 1.00 35.83 82 LYS A C 1
ATOM 659 O O . LYS A 1 82 ? 26.968 32.759 3.043 1.00 35.64 82 LYS A O 1
ATOM 665 N N . THR A 1 83 ? 28.822 33.866 3.688 1.00 36.15 83 THR A N 1
ATOM 666 C CA . THR A 1 83 ? 29.546 33.634 2.437 1.00 35.91 83 THR A CA 1
ATOM 667 C C . THR A 1 83 ? 30.555 32.528 2.729 1.00 34.33 83 THR A C 1
ATOM 668 O O . THR A 1 83 ? 31.277 32.586 3.728 1.00 33.82 83 THR A O 1
ATOM 672 N N . LEU A 1 84 ? 30.591 31.517 1.867 1.00 34.42 84 LEU A N 1
ATOM 673 C CA . LEU A 1 84 ? 31.481 30.376 2.076 1.00 36.00 84 LEU A CA 1
ATOM 674 C C . LEU A 1 84 ? 32.427 30.057 0.934 1.00 36.98 84 LEU A C 1
ATOM 675 O O . LEU A 1 84 ? 32.106 30.254 -0.240 1.00 39.24 84 LEU A O 1
ATOM 680 N N . ARG A 1 85 ? 33.598 29.549 1.291 1.00 37.62 85 ARG A N 1
ATOM 681 C CA . ARG A 1 85 ? 34.551 29.094 0.295 1.00 37.99 85 ARG A CA 1
ATOM 682 C C . ARG A 1 85 ? 34.458 27.560 0.406 1.00 36.80 85 ARG A C 1
ATOM 683 O O . ARG A 1 85 ? 34.511 26.999 1.501 1.00 37.07 85 ARG A O 1
ATOM 691 N N . LEU A 1 86 ? 34.277 26.893 -0.722 1.00 35.75 86 LEU A N 1
ATOM 692 C CA . LEU A 1 86 ? 34.196 25.448 -0.749 1.00 33.99 86 LEU A CA 1
ATOM 693 C C . LEU A 1 86 ? 35.332 24.914 -1.609 1.00 34.66 86 LEU A C 1
ATOM 694 O O . LEU A 1 86 ? 35.420 25.228 -2.796 1.00 34.97 86 LEU A O 1
ATOM 699 N N . VAL A 1 87 ? 36.209 24.122 -1.007 1.00 34.36 87 VAL A N 1
ATOM 700 C CA . VAL A 1 87 ? 37.318 23.519 -1.741 1.00 34.26 87 VAL A CA 1
ATOM 701 C C . VAL A 1 87 ? 37.091 22.005 -1.832 1.00 35.76 87 VAL A C 1
ATOM 702 O O . VAL A 1 87 ? 36.906 21.334 -0.809 1.00 33.97 87 VAL A O 1
ATOM 706 N N . LEU A 1 88 ? 37.093 21.488 -3.060 1.00 38.00 88 LEU A N 1
ATOM 707 C CA . LEU A 1 88 ? 36.912 20.060 -3.338 1.00 40.40 88 LEU A CA 1
ATOM 708 C C . LEU A 1 88 ? 38.162 19.508 -4.024 1.00 43.13 88 LEU A C 1
ATOM 709 O O . LEU A 1 88 ? 38.595 20.050 -5.046 1.00 41.96 88 LEU A O 1
ATOM 714 N N . ILE A 1 89 ? 38.722 18.426 -3.479 1.00 44.87 89 ILE A N 1
ATOM 715 C CA . ILE A 1 89 ? 39.905 17.782 -4.059 1.00 46.43 89 ILE A CA 1
ATOM 716 C C . ILE A 1 89 ? 39.580 16.312 -4.328 1.00 49.61 89 ILE A C 1
ATOM 717 O O . ILE A 1 89 ? 39.215 15.577 -3.408 1.00 51.05 89 ILE A O 1
ATOM 722 N N . TRP A 1 90 ? 39.702 15.876 -5.577 1.00 51.66 90 TRP A N 1
ATOM 723 C CA . TRP A 1 90 ? 39.398 14.487 -5.895 1.00 54.90 90 TRP A CA 1
ATOM 724 C C . TRP A 1 90 ? 40.557 13.678 -6.436 1.00 56.02 90 TRP A C 1
ATOM 725 O O . TRP A 1 90 ? 41.127 13.999 -7.481 1.00 57.20 90 TRP A O 1
ATOM 736 N N . HIS A 1 91 ? 40.866 12.600 -5.724 1.00 56.99 91 HIS A N 1
ATOM 737 C CA . HIS A 1 91 ? 41.947 11.685 -6.080 1.00 57.33 91 HIS A CA 1
ATOM 738 C C . HIS A 1 91 ? 41.321 10.391 -6.612 1.00 56.79 91 HIS A C 1
ATOM 739 O O . HIS A 1 91 ? 41.012 9.488 -5.844 1.00 56.88 91 HIS A O 1
ATOM 746 N N . ALA A 1 92 ? 41.124 10.313 -7.925 1.00 56.83 92 ALA A N 1
ATOM 747 C CA . ALA A 1 92 ? 40.517 9.138 -8.543 1.00 57.41 92 ALA A CA 1
ATOM 748 C C . ALA A 1 92 ? 41.267 7.843 -8.226 1.00 58.81 92 ALA A C 1
ATOM 749 O O . ALA A 1 92 ? 40.711 6.742 -8.336 1.00 59.39 92 ALA A O 1
ATOM 751 N N . GLY A 1 93 ? 42.533 7.972 -7.847 1.00 58.10 93 GLY A N 1
ATOM 752 C CA . GLY A 1 93 ? 43.304 6.794 -7.511 1.00 58.43 93 GLY A CA 1
ATOM 753 C C . GLY A 1 93 ? 42.704 6.143 -6.281 1.00 58.97 93 GLY A C 1
ATOM 754 O O . GLY A 1 93 ? 42.104 5.067 -6.370 1.00 59.86 93 GLY A O 1
ATOM 755 N N . LYS A 1 94 ? 42.856 6.802 -5.133 1.00 58.65 94 LYS A N 1
ATOM 756 C CA . LYS A 1 94 ? 42.327 6.298 -3.868 1.00 59.03 94 LYS A CA 1
ATOM 757 C C . LYS A 1 94 ? 40.802 6.426 -3.822 1.00 58.71 94 LYS A C 1
ATOM 758 O O . LYS A 1 94 ? 40.164 6.043 -2.838 1.00 58.06 94 LYS A O 1
ATOM 764 N N . GLN A 1 95 ? 40.222 6.965 -4.888 1.00 58.11 95 GLN A N 1
ATOM 765 C CA . GLN A 1 95 ? 38.779 7.154 -4.942 1.00 58.02 95 GLN A CA 1
ATOM 766 C C . GLN A 1 95 ? 38.275 7.949 -3.724 1.00 56.32 95 GLN A C 1
ATOM 767 O O . GLN A 1 95 ? 37.202 7.676 -3.182 1.00 54.98 95 GLN A O 1
ATOM 773 N N . SER A 1 96 ? 39.063 8.939 -3.309 1.00 54.37 96 SER A N 1
ATOM 774 C CA . SER A 1 96 ? 38.724 9.777 -2.168 1.00 53.12 96 SER A CA 1
ATOM 775 C C . SER A 1 96 ? 38.474 11.231 -2.540 1.00 51.42 96 SER A C 1
ATOM 776 O O . SER A 1 96 ? 39.256 11.859 -3.254 1.00 50.37 96 SER A O 1
ATOM 779 N N . LEU A 1 97 ? 37.369 11.757 -2.032 1.00 50.07 97 LEU A N 1
ATOM 780 C CA . LEU A 1 97 ? 36.987 13.129 -2.280 1.00 47.28 97 LEU A CA 1
ATOM 781 C C . LEU A 1 97 ? 37.136 13.860 -0.968 1.00 46.46 97 LEU A C 1
ATOM 782 O O . LEU A 1 97 ? 36.521 13.494 0.033 1.00 46.22 97 LEU A O 1
ATOM 787 N N . THR A 1 98 ? 37.982 14.878 -0.974 1.00 45.06 98 THR A N 1
ATOM 788 C CA . THR A 1 98 ? 38.217 15.689 0.209 1.00 44.71 98 THR A CA 1
ATOM 789 C C . THR A 1 98 ? 37.540 17.049 0.025 1.00 43.67 98 THR A C 1
ATOM 790 O O . THR A 1 98 ? 37.628 17.656 -1.038 1.00 43.81 98 THR A O 1
ATOM 794 N N . PHE A 1 99 ? 36.849 17.519 1.055 1.00 42.29 99 PHE A N 1
ATOM 795 C CA . PHE A 1 99 ? 36.169 18.797 0.963 1.00 40.07 99 PHE A CA 1
ATOM 796 C C . PHE A 1 99 ? 36.462 19.663 2.168 1.00 39.94 99 PHE A C 1
ATOM 797 O O . PHE A 1 99 ? 36.851 19.168 3.225 1.00 38.67 99 PHE A O 1
ATOM 805 N N . SER A 1 100 ? 36.264 20.966 1.998 1.00 39.56 100 SER A N 1
ATOM 806 C CA . SER A 1 100 ? 36.485 21.909 3.076 1.00 38.53 100 SER A CA 1
ATOM 807 C C . SER A 1 100 ? 35.627 23.169 2.920 1.00 37.62 100 SER A C 1
ATOM 808 O O . SER A 1 100 ? 35.626 23.807 1.872 1.00 36.81 100 SER A O 1
ATOM 811 N N . TYR A 1 101 ? 34.888 23.506 3.972 1.00 37.08 101 TYR A N 1
ATOM 812 C CA . TYR A 1 101 ? 34.027 24.686 3.982 1.00 37.46 101 TYR A CA 1
ATOM 813 C C . TYR A 1 101 ? 34.615 25.722 4.918 1.00 37.76 101 TYR A C 1
ATOM 814 O O . TYR A 1 101 ? 34.973 25.403 6.050 1.00 38.14 101 TYR A O 1
ATOM 823 N N . SER A 1 102 ? 34.704 26.965 4.464 1.00 38.08 102 SER A N 1
ATOM 824 C CA . SER A 1 102 ? 35.198 28.018 5.343 1.00 38.66 102 SER A CA 1
ATOM 825 C C . SER A 1 102 ? 34.305 29.255 5.216 1.00 37.97 102 SER A C 1
ATOM 826 O O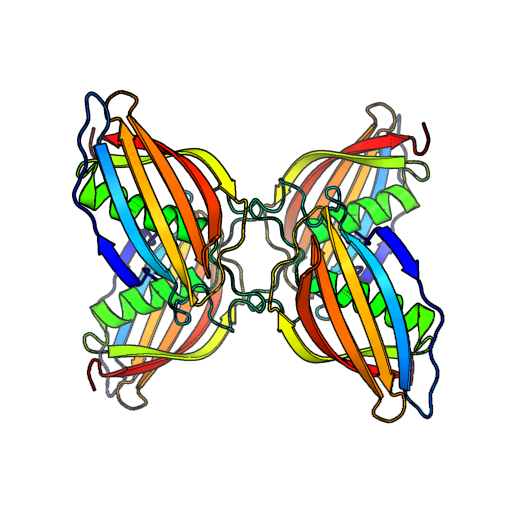 . SER A 1 102 ? 33.796 29.569 4.140 1.00 37.68 102 SER A O 1
ATOM 829 N N . ILE A 1 103 ? 34.081 29.917 6.345 1.00 38.17 103 ILE A N 1
ATOM 830 C CA . ILE A 1 103 ? 33.246 31.114 6.408 1.00 38.31 103 ILE A CA 1
ATOM 831 C C . ILE A 1 103 ? 34.106 32.359 6.269 1.00 40.18 103 ILE A C 1
ATOM 832 O O . ILE A 1 103 ? 35.086 32.519 7.006 1.00 39.05 103 ILE A O 1
ATOM 837 N N . LEU A 1 104 ? 33.744 33.235 5.330 1.00 41.90 104 LEU A N 1
ATOM 838 C CA . LEU A 1 104 ? 34.489 34.483 5.125 1.00 43.46 104 LEU A CA 1
ATOM 839 C C . LEU A 1 104 ? 33.719 35.633 5.749 1.00 44.82 104 LEU A C 1
ATOM 840 O O . LEU A 1 104 ? 32.579 35.900 5.364 1.00 46.00 104 LEU A O 1
ATOM 845 N N . GLU A 1 105 ? 34.339 36.291 6.724 1.00 46.46 105 GLU A N 1
ATOM 846 C CA . GLU A 1 105 ? 33.758 37.452 7.410 1.00 49.10 105 GLU A CA 1
ATOM 847 C C . GLU A 1 105 ? 34.908 38.424 7.671 1.00 48.48 105 GLU A C 1
ATOM 848 O O . GLU A 1 105 ? 35.946 38.034 8.214 1.00 46.60 105 GLU A O 1
ATOM 854 N N . GLY A 1 106 ? 34.723 39.687 7.302 1.00 48.77 106 GLY A N 1
ATOM 855 C CA . GLY A 1 106 ? 35.787 40.647 7.500 1.00 48.49 106 GLY A CA 1
ATOM 856 C C . GLY A 1 106 ? 37.038 40.108 6.830 1.00 50.25 106 GLY A C 1
ATOM 857 O O . GLY A 1 106 ? 36.984 39.658 5.683 1.00 49.19 106 GLY A O 1
ATOM 858 N N . ASP A 1 107 ? 38.162 40.135 7.539 1.00 51.26 107 ASP A N 1
ATOM 859 C CA . ASP A 1 107 ? 39.413 39.640 6.979 1.00 52.33 107 ASP A CA 1
ATOM 860 C C . ASP A 1 107 ? 39.701 38.213 7.401 1.00 51.87 107 ASP A C 1
ATOM 861 O O . ASP A 1 107 ? 40.731 37.646 7.034 1.00 50.43 107 ASP A O 1
ATOM 866 N N . THR A 1 108 ? 38.772 37.636 8.158 1.00 52.97 108 THR A N 1
ATOM 867 C CA . THR A 1 108 ? 38.916 36.273 8.663 1.00 54.06 108 THR A CA 1
ATOM 868 C C . THR A 1 108 ? 38.329 35.191 7.751 1.00 54.30 108 THR A C 1
ATOM 869 O O . THR A 1 108 ? 37.483 35.451 6.890 1.00 54.77 108 THR A O 1
ATOM 873 N N . GLU A 1 109 ? 38.796 33.968 7.968 1.00 54.87 109 GLU A N 1
ATOM 874 C CA . GLU A 1 109 ? 38.343 32.804 7.232 1.00 54.88 109 GLU A CA 1
ATOM 875 C C . GLU A 1 109 ? 38.500 31.610 8.161 1.00 54.91 109 GLU A C 1
ATOM 876 O O . GLU A 1 109 ? 39.606 31.102 8.339 1.00 56.88 109 GLU A O 1
ATOM 882 N N . ARG A 1 110 ? 37.398 31.182 8.771 1.00 54.75 110 ARG A N 1
ATOM 883 C CA . ARG A 1 110 ? 37.401 30.035 9.686 1.00 54.02 110 ARG A CA 1
ATOM 884 C C . ARG A 1 110 ? 36.902 28.780 8.973 1.00 51.72 110 ARG A C 1
ATOM 885 O O . ARG A 1 110 ? 36.038 28.857 8.101 1.00 52.00 110 ARG A O 1
ATOM 893 N N . THR A 1 111 ? 37.435 27.624 9.347 1.00 49.52 111 THR A N 1
ATOM 894 C CA . THR A 1 111 ? 36.979 26.372 8.748 1.00 46.78 111 THR A CA 1
ATOM 895 C C . THR A 1 111 ? 35.668 26.041 9.448 1.00 45.56 111 THR A C 1
ATOM 896 O O . THR A 1 111 ? 35.584 26.123 10.673 1.00 47.35 111 THR A O 1
ATOM 900 N N . ALA A 1 112 ? 34.640 25.685 8.684 1.00 42.86 112 ALA A N 1
ATOM 901 C CA . ALA A 1 112 ? 33.349 25.370 9.282 1.00 40.89 112 ALA A CA 1
ATOM 902 C C . ALA A 1 112 ? 33.162 23.863 9.374 1.00 40.75 112 ALA A C 1
ATOM 903 O O . ALA A 1 112 ? 32.599 23.344 10.347 1.00 39.09 112 ALA A O 1
ATOM 905 N N . SER A 1 113 ? 33.635 23.165 8.350 1.00 38.61 113 SER A N 1
ATOM 906 C CA . SER A 1 113 ? 33.530 21.723 8.317 1.00 38.34 113 SER A CA 1
ATOM 907 C C . SER A 1 113 ? 34.455 21.184 7.241 1.00 38.46 113 SER A C 1
ATOM 908 O O . SER A 1 113 ? 34.826 21.898 6.317 1.00 40.99 113 SER A O 1
ATOM 911 N N . SER A 1 114 ? 34.847 19.927 7.372 1.00 37.35 114 SER A N 1
ATOM 912 C CA . SER A 1 114 ? 35.724 19.301 6.391 1.00 37.83 114 SER A CA 1
ATOM 913 C C . SER A 1 114 ? 35.531 17.809 6.499 1.00 37.77 114 SER A C 1
ATOM 914 O O . SER A 1 114 ? 34.947 17.335 7.470 1.00 38.35 114 SER A O 1
ATOM 917 N N . GLY A 1 115 ? 35.998 17.063 5.508 1.00 37.94 115 GLY A N 1
ATOM 918 C CA . GLY A 1 115 ? 35.842 15.629 5.592 1.00 39.55 115 GLY A CA 1
ATOM 919 C C . GLY A 1 115 ? 36.306 14.886 4.373 1.00 41.84 115 GLY A C 1
ATOM 920 O O . GLY A 1 115 ? 36.666 15.502 3.369 1.00 42.93 115 GLY A O 1
ATOM 921 N N . LYS A 1 116 ? 36.307 13.558 4.471 1.00 43.45 116 LYS A N 1
ATOM 922 C CA . LYS A 1 116 ? 36.716 12.706 3.364 1.00 44.45 116 LYS A CA 1
ATOM 923 C C . LYS A 1 116 ? 35.575 11.758 3.044 1.00 44.10 116 LYS A C 1
ATOM 924 O O . LYS A 1 116 ? 34.994 11.144 3.929 1.00 44.30 116 LYS A O 1
ATOM 930 N N . ILE A 1 117 ? 35.261 11.648 1.765 1.00 43.72 117 ILE A N 1
ATOM 931 C CA . ILE A 1 117 ? 34.182 10.796 1.313 1.00 43.38 117 ILE A CA 1
ATOM 932 C C . ILE A 1 117 ? 34.717 9.805 0.284 1.00 45.86 117 ILE A C 1
ATOM 933 O O . ILE A 1 117 ? 35.602 10.141 -0.511 1.00 46.34 117 ILE A O 1
ATOM 938 N N . LYS A 1 118 ? 34.203 8.578 0.314 1.00 46.77 118 LYS A N 1
ATOM 939 C CA . LYS A 1 118 ? 34.625 7.568 -0.642 1.00 46.98 118 LYS A CA 1
ATOM 940 C C . LYS A 1 118 ? 33.546 7.543 -1.710 1.00 46.23 118 LYS A C 1
ATOM 941 O O . LYS A 1 118 ? 32.364 7.603 -1.380 1.00 45.48 118 LYS A O 1
ATOM 947 N N . LEU A 1 119 ? 33.948 7.481 -2.978 1.00 46.48 119 LEU A N 1
ATOM 948 C CA . LEU A 1 119 ? 32.993 7.424 -4.087 1.00 48.23 119 LEU A CA 1
ATOM 949 C C . LEU A 1 119 ? 33.211 6.124 -4.869 1.00 50.23 119 LEU A C 1
ATOM 950 O O . LEU A 1 119 ? 34.247 5.476 -4.720 1.00 50.91 119 LEU A O 1
ATOM 955 N N . THR A 1 120 ? 32.241 5.736 -5.692 1.00 52.49 120 THR A N 1
ATOM 956 C CA . THR A 1 120 ? 32.366 4.511 -6.478 1.00 55.27 120 THR A CA 1
ATOM 957 C C . THR A 1 120 ? 31.862 4.725 -7.901 1.00 57.25 120 THR A C 1
ATOM 958 O O . THR A 1 120 ? 30.971 5.543 -8.141 1.00 56.42 120 THR A O 1
ATOM 962 N N . PRO A 1 121 ? 32.429 3.986 -8.869 1.00 59.20 121 PRO A N 1
ATOM 963 C CA . PRO A 1 121 ? 31.981 4.134 -10.253 1.00 61.29 121 PRO A CA 1
ATOM 964 C C . PRO A 1 121 ? 30.471 3.899 -10.327 1.00 64.09 121 PRO A C 1
ATOM 965 O O . PRO A 1 121 ? 29.929 3.093 -9.568 1.00 64.06 121 PRO A O 1
ATOM 969 N N . ILE A 1 122 ? 29.800 4.610 -11.229 1.00 67.73 122 ILE A N 1
ATOM 970 C CA . ILE A 1 122 ? 28.354 4.477 -11.404 1.00 71.45 122 ILE A CA 1
ATOM 971 C C . ILE A 1 122 ? 28.024 3.264 -12.268 1.00 74.69 122 ILE A C 1
ATOM 972 O O . ILE A 1 122 ? 28.385 3.213 -13.450 1.00 74.56 122 ILE A O 1
ATOM 977 N N . MET A 1 123 ? 27.325 2.302 -11.668 1.00 78.04 123 MET A N 1
ATOM 978 C CA . MET A 1 123 ? 26.952 1.060 -12.339 1.00 81.19 123 MET A CA 1
ATOM 979 C C . MET A 1 123 ? 28.234 0.252 -12.546 1.00 81.54 123 MET A C 1
ATOM 980 O O . MET A 1 123 ? 28.325 -0.532 -13.489 1.00 82.63 123 MET A O 1
ATOM 985 N N . GLU A 1 124 ? 29.217 0.448 -11.665 1.00 81.19 124 GLU A N 1
ATOM 986 C CA . GLU A 1 124 ? 30.505 -0.241 -11.766 1.00 81.21 124 GLU A CA 1
ATOM 987 C C . GLU A 1 124 ? 30.338 -1.738 -11.947 1.00 82.49 124 GLU A C 1
ATOM 988 O O . GLU A 1 124 ? 29.210 -2.227 -11.727 1.00 84.13 124 GLU A O 1
ATOM 990 N N . MET B 1 1 ? 18.561 12.069 -2.363 1.00 31.77 1 MET B N 1
ATOM 991 C CA . MET B 1 1 ? 17.719 13.072 -1.650 1.00 33.36 1 MET B CA 1
ATOM 992 C C . MET B 1 1 ? 16.227 12.905 -1.967 1.00 34.43 1 MET B C 1
ATOM 993 O O . MET B 1 1 ? 15.361 13.209 -1.131 1.00 34.93 1 MET B O 1
ATOM 998 N N . LEU B 1 2 ? 15.922 12.416 -3.165 1.00 35.37 2 LEU B N 1
ATOM 999 C CA . LEU B 1 2 ? 14.529 12.216 -3.559 1.00 35.47 2 LEU B CA 1
ATOM 1000 C C . LEU B 1 2 ? 14.024 10.849 -3.123 1.00 36.04 2 LEU B C 1
ATOM 1001 O O . LEU B 1 2 ? 14.800 9.958 -2.804 1.00 35.73 2 LEU B O 1
ATOM 1006 N N . PRO B 1 3 ? 12.702 10.666 -3.100 1.00 37.54 3 PRO B N 1
ATOM 1007 C CA . PRO B 1 3 ? 12.163 9.370 -2.695 1.00 37.78 3 PRO B CA 1
ATOM 1008 C C . PRO B 1 3 ? 12.098 8.474 -3.920 1.00 38.77 3 PRO B C 1
ATOM 1009 O O . PRO B 1 3 ? 12.223 8.946 -5.050 1.00 37.44 3 PRO B O 1
ATOM 1013 N N . VAL B 1 4 ? 11.916 7.180 -3.693 1.00 40.50 4 VAL B N 1
ATOM 1014 C CA . VAL B 1 4 ? 11.785 6.235 -4.792 1.00 40.69 4 VAL B CA 1
ATOM 1015 C C . VAL B 1 4 ? 10.309 6.314 -5.201 1.00 40.32 4 VAL B C 1
ATOM 1016 O O . VAL B 1 4 ? 9.423 6.040 -4.394 1.00 38.41 4 VAL B O 1
ATOM 1020 N N . GLU B 1 5 ? 10.062 6.718 -6.446 1.00 40.68 5 GLU B N 1
ATOM 1021 C CA . GLU B 1 5 ? 8.710 6.856 -6.993 1.00 42.16 5 GLU B CA 1
ATOM 1022 C C . GLU B 1 5 ? 8.202 5.469 -7.372 1.00 42.18 5 GLU B C 1
ATOM 1023 O O . GLU B 1 5 ? 8.783 4.811 -8.221 1.00 43.33 5 GLU B O 1
ATOM 1029 N N . LEU B 1 6 ? 7.122 5.028 -6.740 1.00 42.50 6 LEU B N 1
ATOM 1030 C CA . LEU B 1 6 ? 6.560 3.702 -6.996 1.00 41.70 6 LEU B CA 1
ATOM 1031 C C . LEU B 1 6 ? 5.463 3.741 -8.048 1.00 43.18 6 LEU B C 1
ATOM 1032 O O . LEU B 1 6 ? 5.494 2.979 -9.021 1.00 43.48 6 LEU B O 1
ATOM 1037 N N . VAL B 1 7 ? 4.493 4.628 -7.846 1.00 42.79 7 VAL B N 1
ATOM 1038 C CA . VAL B 1 7 ? 3.379 4.774 -8.773 1.00 43.17 7 VAL B CA 1
ATOM 1039 C C . VAL B 1 7 ? 2.992 6.238 -8.910 1.00 44.18 7 VAL B C 1
ATOM 1040 O O . VAL B 1 7 ? 3.007 6.977 -7.922 1.00 44.74 7 VAL B O 1
ATOM 1044 N N . ARG B 1 8 ? 2.663 6.660 -10.129 1.00 43.76 8 ARG B N 1
ATOM 1045 C CA . ARG B 1 8 ? 2.225 8.032 -10.359 1.00 43.31 8 ARG B CA 1
ATOM 1046 C C . ARG B 1 8 ? 0.914 8.024 -11.144 1.00 43.59 8 ARG B C 1
ATOM 1047 O O . ARG B 1 8 ? 0.919 7.948 -12.374 1.00 43.30 8 ARG B O 1
ATOM 1055 N N . HIS B 1 9 ? -0.206 8.095 -10.431 1.00 44.23 9 HIS B N 1
ATOM 1056 C CA . HIS B 1 9 ? -1.515 8.110 -11.070 1.00 46.12 9 HIS B CA 1
ATOM 1057 C C . HIS B 1 9 ? -1.626 9.327 -11.972 1.00 47.97 9 HIS B C 1
ATOM 1058 O O . HIS B 1 9 ? -0.769 10.213 -11.942 1.00 47.90 9 HIS B O 1
ATOM 1065 N N . ASP B 1 10 ? -2.678 9.365 -12.781 1.00 51.01 10 ASP B N 1
ATOM 1066 C CA . ASP B 1 10 ? -2.881 10.466 -13.719 1.00 52.66 10 ASP B CA 1
ATOM 1067 C C . ASP B 1 10 ? -3.502 11.677 -13.049 1.00 53.06 10 ASP B C 1
ATOM 1068 O O . ASP B 1 10 ? -4.179 11.558 -12.028 1.00 52.76 10 ASP B O 1
ATOM 1073 N N . VAL B 1 11 ? -3.265 12.845 -13.632 1.00 52.59 11 VAL B N 1
ATOM 1074 C CA . VAL B 1 11 ? -3.817 14.078 -13.096 1.00 53.67 11 VAL B CA 1
ATOM 1075 C C . VAL B 1 11 ? -5.347 14.034 -13.155 1.00 54.33 11 VAL B C 1
ATOM 1076 O O . VAL B 1 11 ? -5.927 13.669 -14.179 1.00 53.95 11 VAL B O 1
ATOM 1080 N N . LYS B 1 12 ? -5.989 14.412 -12.055 1.00 54.59 12 LYS B N 1
ATOM 1081 C CA . LYS B 1 12 ? -7.440 14.427 -11.970 1.00 55.66 12 LYS B CA 1
ATOM 1082 C C . LYS B 1 12 ? -7.959 15.861 -11.916 1.00 57.07 12 LYS B C 1
ATOM 1083 O O . LYS B 1 12 ? -8.001 16.477 -10.848 1.00 57.10 12 LYS B O 1
ATOM 1089 N N . LYS B 1 13 ? -8.365 16.391 -13.065 1.00 58.44 13 LYS B N 1
ATOM 1090 C CA . LYS B 1 13 ? -8.882 17.754 -13.122 1.00 60.27 13 LYS B CA 1
ATOM 1091 C C . LYS B 1 13 ? -10.362 17.859 -12.752 1.00 62.41 13 LYS B C 1
ATOM 1092 O O . LYS B 1 13 ? -11.131 16.915 -12.932 1.00 62.40 13 LYS B O 1
ATOM 1098 N N . THR B 1 14 ? -10.740 19.013 -12.209 1.00 65.28 14 THR B N 1
ATOM 1099 C CA . THR B 1 14 ? -12.125 19.305 -11.863 1.00 68.16 14 THR B CA 1
ATOM 1100 C C . THR B 1 14 ? -12.299 20.769 -12.263 1.00 70.51 14 THR B C 1
ATOM 1101 O O . THR B 1 14 ? -11.630 21.239 -13.187 1.00 69.53 14 THR B O 1
ATOM 1105 N N . ASP B 1 15 ? -13.180 21.487 -11.571 1.00 73.98 15 ASP B N 1
ATOM 1106 C CA . ASP B 1 15 ? -13.436 22.900 -11.857 1.00 76.20 15 ASP B CA 1
ATOM 1107 C C . ASP B 1 15 ? -12.181 23.769 -11.910 1.00 76.83 15 ASP B C 1
ATOM 1108 O O . ASP B 1 15 ? -11.817 24.292 -12.968 1.00 76.53 15 ASP B O 1
ATOM 1113 N N . GLU B 1 16 ? -11.527 23.927 -10.762 1.00 77.34 16 GLU B N 1
ATOM 1114 C CA . GLU B 1 16 ? -10.321 24.746 -10.679 1.00 77.05 16 GLU B CA 1
ATOM 1115 C C . GLU B 1 16 ? -9.206 24.072 -9.886 1.00 74.90 16 GLU B C 1
ATOM 1116 O O . GLU B 1 16 ? -8.313 24.744 -9.373 1.00 75.26 16 GLU B O 1
ATOM 1122 N N . THR B 1 17 ? -9.254 22.749 -9.782 1.00 72.21 17 THR B N 1
ATOM 1123 C CA . THR B 1 17 ? -8.231 22.022 -9.045 1.00 68.95 17 THR B CA 1
ATOM 1124 C C . THR B 1 17 ? -7.554 20.983 -9.927 1.00 67.19 17 THR B C 1
ATOM 1125 O O . THR B 1 17 ? -8.107 20.543 -10.929 1.00 66.44 17 THR B O 1
ATOM 1129 N N . SER B 1 18 ? -6.340 20.613 -9.539 1.00 65.63 18 SER B N 1
ATOM 1130 C CA . SER B 1 18 ? -5.549 19.600 -10.221 1.00 63.96 18 SER B CA 1
ATOM 1131 C C . SER B 1 18 ? -5.055 18.702 -9.104 1.00 63.12 18 SER B C 1
ATOM 1132 O O . SER B 1 18 ? -4.448 19.178 -8.150 1.00 64.35 18 SER B O 1
ATOM 1135 N N . GLN B 1 19 ? -5.329 17.410 -9.208 1.00 61.23 19 GLN B N 1
ATOM 1136 C CA . GLN B 1 19 ? -4.899 16.467 -8.189 1.00 58.48 19 GLN B CA 1
ATOM 1137 C C . GLN B 1 19 ? -3.928 15.459 -8.785 1.00 55.66 19 GLN B C 1
ATOM 1138 O O . GLN B 1 19 ? -3.959 15.170 -9.981 1.00 56.16 19 GLN B O 1
ATOM 1144 N N . VAL B 1 20 ? -3.036 14.956 -7.951 1.00 51.25 20 VAL B N 1
ATOM 1145 C CA . VAL B 1 20 ? -2.087 13.953 -8.381 1.00 47.94 20 VAL B CA 1
ATOM 1146 C C . VAL B 1 20 ? -1.784 13.132 -7.139 1.00 45.83 20 VAL B C 1
ATOM 1147 O O . VAL B 1 20 ? -1.622 13.678 -6.047 1.00 42.79 20 VAL B O 1
ATOM 1151 N N . GLU B 1 21 ? -1.776 11.815 -7.309 1.00 44.44 21 GLU B N 1
ATOM 1152 C CA . GLU B 1 21 ? -1.517 10.890 -6.217 1.00 44.00 21 GLU B CA 1
ATOM 1153 C C . GLU B 1 21 ? -0.253 10.117 -6.559 1.00 42.52 21 GLU B C 1
ATOM 1154 O O . GLU B 1 21 ? -0.058 9.729 -7.709 1.00 42.14 21 GLU B O 1
ATOM 1160 N N . LEU B 1 22 ? 0.613 9.920 -5.572 1.00 40.24 22 LEU B N 1
ATOM 1161 C CA . LEU B 1 22 ? 1.848 9.176 -5.782 1.00 39.90 22 LEU B CA 1
ATOM 1162 C C . LEU B 1 22 ? 2.094 8.220 -4.640 1.00 40.03 22 LEU B C 1
ATOM 1163 O O . LEU B 1 22 ? 1.704 8.470 -3.501 1.00 41.55 22 LEU B O 1
ATOM 1168 N N . MET B 1 23 ? 2.739 7.111 -4.953 1.00 38.56 23 MET B N 1
ATOM 1169 C CA . MET B 1 23 ? 3.096 6.166 -3.929 1.00 37.52 23 MET B CA 1
ATOM 1170 C C . MET B 1 23 ? 4.613 6.314 -3.944 1.00 36.03 23 MET B C 1
ATOM 1171 O O . MET B 1 23 ? 5.236 6.188 -4.997 1.00 33.23 23 MET B O 1
ATOM 1176 N N . LEU B 1 24 ? 5.201 6.631 -2.794 1.00 34.13 24 LEU B N 1
ATOM 1177 C CA . LEU B 1 24 ? 6.647 6.808 -2.718 1.00 32.74 24 LEU B CA 1
ATOM 1178 C C . LEU B 1 24 ? 7.247 5.829 -1.725 1.00 32.56 24 LEU B C 1
ATOM 1179 O O . LEU B 1 24 ? 6.547 5.298 -0.859 1.00 32.50 24 LEU B O 1
ATOM 1184 N N . GLN B 1 25 ? 8.543 5.576 -1.860 1.00 32.01 25 GLN B N 1
ATOM 1185 C CA . GLN B 1 25 ? 9.234 4.692 -0.934 1.00 31.80 25 GLN B CA 1
ATOM 1186 C C . GLN B 1 25 ? 10.367 5.501 -0.335 1.00 31.98 25 GLN B C 1
ATOM 1187 O O . GLN B 1 25 ? 11.195 6.061 -1.067 1.00 31.69 25 GLN B O 1
ATOM 1193 N N . VAL B 1 26 ? 10.397 5.572 0.992 1.00 30.55 26 VAL B N 1
ATOM 1194 C CA . VAL B 1 26 ? 11.438 6.314 1.674 1.00 30.91 26 VAL B CA 1
ATOM 1195 C C . VAL B 1 26 ? 12.645 5.413 1.883 1.00 31.81 26 VAL B C 1
ATOM 1196 O O . VAL B 1 26 ? 12.752 4.666 2.862 1.00 32.44 26 VAL B O 1
ATOM 1200 N N . ASP B 1 27 ? 13.543 5.509 0.919 1.00 33.66 27 ASP B N 1
ATOM 1201 C CA . ASP B 1 27 ? 14.794 4.771 0.850 1.00 35.97 27 ASP B CA 1
ATOM 1202 C C . ASP B 1 27 ? 15.647 4.991 2.094 1.00 36.01 27 ASP B C 1
ATOM 1203 O O . ASP B 1 27 ? 15.915 6.133 2.476 1.00 36.73 27 ASP B O 1
ATOM 1208 N N . PRO B 1 28 ? 16.087 3.899 2.743 1.00 35.95 28 PRO B N 1
ATOM 1209 C CA . PRO B 1 28 ? 16.921 3.973 3.950 1.00 35.88 28 PRO B CA 1
ATOM 1210 C C . PRO B 1 28 ? 18.287 4.574 3.662 1.00 36.38 28 PRO B C 1
ATOM 1211 O O . PRO B 1 28 ? 18.986 5.011 4.576 1.00 38.60 28 PRO B O 1
ATOM 1215 N N . ASP B 1 29 ? 18.675 4.597 2.395 1.00 36.51 29 ASP B N 1
ATOM 1216 C CA . ASP B 1 29 ? 19.983 5.140 2.031 1.00 37.34 29 ASP B CA 1
ATOM 1217 C C . ASP B 1 29 ? 20.005 6.648 1.811 1.00 36.02 29 ASP B C 1
ATOM 1218 O O . ASP B 1 29 ? 21.035 7.194 1.451 1.00 33.99 29 ASP B O 1
ATOM 1223 N N . LEU B 1 30 ? 18.883 7.324 2.008 1.00 34.98 30 LEU B N 1
ATOM 1224 C CA . LEU B 1 30 ? 18.861 8.774 1.824 1.00 36.42 30 LEU B CA 1
ATOM 1225 C C . LEU B 1 30 ? 19.836 9.484 2.777 1.00 35.55 30 LEU B C 1
ATOM 1226 O O . LEU B 1 30 ? 20.047 9.051 3.908 1.00 36.59 30 LEU B O 1
ATOM 1231 N N . PHE B 1 31 ? 20.430 10.578 2.324 1.00 35.46 31 PHE B N 1
ATOM 1232 C CA . PHE B 1 31 ? 21.357 11.314 3.181 1.00 35.73 31 PHE B CA 1
ATOM 1233 C C . PHE B 1 31 ? 20.657 11.785 4.450 1.00 34.52 31 PHE B C 1
ATOM 1234 O O . PHE B 1 31 ? 21.294 11.973 5.489 1.00 33.14 31 PHE B O 1
ATOM 1242 N N . TRP B 1 32 ? 19.343 11.966 4.349 1.00 33.79 32 TRP B N 1
ATOM 1243 C CA . TRP B 1 32 ? 18.527 12.416 5.468 1.00 35.83 32 TRP B CA 1
ATOM 1244 C C . TRP B 1 32 ? 18.690 11.506 6.677 1.00 38.14 32 TRP B C 1
ATOM 1245 O O . TRP B 1 32 ? 18.485 11.932 7.814 1.00 39.92 32 TRP B O 1
ATOM 1256 N N . PHE B 1 33 ? 19.061 10.252 6.436 1.00 38.55 33 PHE B N 1
ATOM 1257 C CA . PHE B 1 33 ? 19.193 9.306 7.527 1.00 38.33 33 PHE B CA 1
ATOM 1258 C C . PHE B 1 33 ? 20.609 8.914 7.882 1.00 38.61 33 PHE B C 1
ATOM 1259 O O . PHE B 1 33 ? 20.797 8.111 8.791 1.00 39.88 33 PHE B O 1
ATOM 1267 N N . ASN B 1 34 ? 21.606 9.458 7.191 1.00 37.89 34 ASN B N 1
ATOM 1268 C CA . ASN B 1 34 ? 22.989 9.076 7.477 1.00 38.89 34 ASN B CA 1
ATOM 1269 C C . ASN B 1 34 ? 23.353 9.085 8.962 1.00 40.20 34 ASN B C 1
ATOM 1270 O O . ASN B 1 34 ? 23.150 10.076 9.667 1.00 40.42 34 ASN B O 1
ATOM 1275 N N . GLY B 1 35 ? 23.900 7.963 9.422 1.00 42.23 35 GLY B N 1
ATOM 1276 C CA . GLY B 1 35 ? 24.299 7.828 10.811 1.00 44.63 35 GLY B CA 1
ATOM 1277 C C . GLY B 1 35 ? 25.197 8.939 11.328 1.00 46.20 35 GLY B C 1
ATOM 1278 O O . GLY B 1 35 ? 25.203 9.221 12.526 1.00 47.75 35 GLY B O 1
ATOM 1279 N N . HIS B 1 36 ? 25.958 9.576 10.443 1.00 46.37 36 HIS B N 1
ATOM 1280 C CA . HIS B 1 36 ? 26.835 10.658 10.871 1.00 45.78 36 HIS B CA 1
ATOM 1281 C C . HIS B 1 36 ? 26.060 11.907 11.227 1.00 46.21 36 HIS B C 1
ATOM 1282 O O . HIS B 1 36 ? 26.594 12.791 11.889 1.00 49.10 36 HIS B O 1
ATOM 1289 N N . PHE B 1 37 ? 24.810 12.004 10.795 1.00 45.36 37 PHE B N 1
ATOM 1290 C CA . PHE B 1 37 ? 24.054 13.211 11.099 1.00 44.84 37 PHE B CA 1
ATOM 1291 C C . PHE B 1 37 ? 22.979 13.002 12.158 1.00 46.09 37 PHE B C 1
ATOM 1292 O O . PHE B 1 37 ? 22.465 13.976 12.715 1.00 47.50 37 PHE B O 1
ATOM 1300 N N . THR B 1 38 ? 22.622 11.749 12.439 1.00 45.89 38 THR B N 1
ATOM 1301 C CA . THR B 1 38 ? 21.594 11.493 13.446 1.00 44.68 38 THR B CA 1
ATOM 1302 C C . THR B 1 38 ? 21.550 10.047 13.886 1.00 44.32 38 THR B C 1
ATOM 1303 O O . THR B 1 38 ? 22.000 9.157 13.167 1.00 44.18 38 THR B O 1
ATOM 1307 N N . GLY B 1 39 ? 20.998 9.828 15.076 1.00 43.86 39 GLY B N 1
ATOM 1308 C CA . GLY B 1 39 ? 20.864 8.487 15.621 1.00 42.89 39 GLY B CA 1
ATOM 1309 C C . GLY B 1 39 ? 19.399 8.088 15.618 1.00 42.71 39 GLY B C 1
ATOM 1310 O O . GLY B 1 39 ? 19.064 6.905 15.676 1.00 42.79 39 GLY B O 1
ATOM 1311 N N . GLN B 1 40 ? 18.524 9.088 15.576 1.00 41.27 40 GLN B N 1
ATOM 1312 C CA . GLN B 1 40 ? 17.086 8.857 15.525 1.00 42.61 40 GLN B CA 1
ATOM 1313 C C . GLN B 1 40 ? 16.656 9.318 14.136 1.00 41.09 40 GLN B C 1
ATOM 1314 O O . GLN B 1 40 ? 16.172 10.435 13.956 1.00 40.16 40 GLN B O 1
ATOM 1320 N N . PRO B 1 41 ? 16.839 8.459 13.132 1.00 41.05 41 PRO B N 1
ATOM 1321 C CA . PRO B 1 41 ? 16.454 8.839 11.772 1.00 40.60 41 PRO B CA 1
ATOM 1322 C C . PRO B 1 41 ? 14.951 9.013 11.529 1.00 39.83 41 PRO B C 1
ATOM 1323 O O . PRO B 1 41 ? 14.135 8.171 11.926 1.00 37.83 41 PRO B O 1
ATOM 1327 N N . LEU B 1 42 ? 14.609 10.143 10.907 1.00 40.85 42 LEU B N 1
ATOM 1328 C CA . LEU B 1 42 ? 13.232 10.471 10.524 1.00 41.70 42 LEU B CA 1
ATOM 1329 C C . LEU B 1 42 ? 13.235 11.522 9.413 1.00 40.82 42 LEU B C 1
ATOM 1330 O O . LEU B 1 42 ? 14.147 12.345 9.317 1.00 40.88 42 LEU B O 1
ATOM 1335 N N . LEU B 1 43 ? 12.223 11.472 8.555 1.00 39.06 43 LEU B N 1
ATOM 1336 C CA . LEU B 1 43 ? 12.120 12.394 7.432 1.00 36.91 43 LEU B CA 1
ATOM 1337 C C . LEU B 1 43 ? 11.749 13.774 7.927 1.00 36.25 43 LEU B C 1
ATOM 1338 O O . LEU B 1 43 ? 10.621 14.017 8.338 1.00 37.39 43 LEU B O 1
ATOM 1343 N N . PRO B 1 44 ? 12.700 14.709 7.885 1.00 36.49 44 PRO B N 1
ATOM 1344 C CA . PRO B 1 44 ? 12.426 16.068 8.350 1.00 35.73 44 PRO B CA 1
ATOM 1345 C C . PRO B 1 44 ? 11.460 16.847 7.465 1.00 36.25 44 PRO B C 1
ATOM 1346 O O . PRO B 1 44 ? 11.189 16.459 6.325 1.00 38.48 44 PRO B O 1
ATOM 1350 N N . GLY B 1 45 ? 10.952 17.952 8.004 1.00 34.47 45 GLY B N 1
ATOM 1351 C CA . GLY B 1 45 ? 10.022 18.788 7.273 1.00 33.66 45 GLY B CA 1
ATOM 1352 C C . GLY B 1 45 ? 10.580 19.391 6.002 1.00 31.61 45 GLY B C 1
ATOM 1353 O O . GLY B 1 45 ? 9.872 19.497 5.010 1.00 31.13 45 GLY B O 1
ATOM 1354 N N . VAL B 1 46 ? 11.839 19.803 6.021 1.00 30.95 46 VAL B N 1
ATOM 1355 C CA . VAL B 1 46 ? 12.426 20.383 4.826 1.00 32.22 46 VAL B CA 1
ATOM 1356 C C . VAL B 1 46 ? 12.307 19.391 3.700 1.00 32.74 46 VAL B C 1
ATOM 1357 O O . VAL B 1 46 ? 12.006 19.763 2.560 1.00 33.88 46 VAL B O 1
ATOM 1361 N N . ALA B 1 47 ? 12.550 18.123 4.025 1.00 32.53 47 ALA B N 1
ATOM 1362 C CA . ALA B 1 47 ? 12.475 17.057 3.041 1.00 31.10 47 ALA B CA 1
ATOM 1363 C C . ALA B 1 47 ? 11.034 16.857 2.593 1.00 31.26 47 ALA B C 1
ATOM 1364 O O . ALA B 1 47 ? 10.755 16.754 1.397 1.00 33.02 47 ALA B O 1
ATOM 1366 N N . GLN B 1 48 ? 10.114 16.820 3.545 1.00 31.58 48 GLN B N 1
ATOM 1367 C CA . GLN B 1 48 ? 8.708 16.638 3.206 1.00 32.26 48 GLN B CA 1
ATOM 1368 C C . GLN B 1 48 ? 8.223 17.798 2.343 1.00 32.56 48 GLN B C 1
ATOM 1369 O O . GLN B 1 48 ? 7.426 17.596 1.424 1.00 33.93 48 GLN B O 1
ATOM 1375 N N . LEU B 1 49 ? 8.721 19.006 2.617 1.00 33.08 49 LEU B N 1
ATOM 1376 C CA . LEU B 1 49 ? 8.333 20.187 1.841 1.00 32.17 49 LEU B CA 1
ATOM 1377 C C . LEU B 1 49 ? 9.006 20.147 0.484 1.00 32.42 49 LEU B C 1
ATOM 1378 O O . LEU B 1 49 ? 8.359 20.328 -0.536 1.00 35.01 49 LEU B O 1
ATOM 1383 N N . ASP B 1 50 ? 10.310 19.912 0.480 1.00 30.62 50 ASP B N 1
ATOM 1384 C CA . ASP B 1 50 ? 11.071 19.816 -0.753 1.00 30.24 50 ASP B CA 1
ATOM 1385 C C . ASP B 1 50 ? 10.414 18.853 -1.745 1.00 31.28 50 ASP B C 1
ATOM 1386 O O . ASP B 1 50 ? 10.304 19.168 -2.933 1.00 28.01 50 ASP B O 1
ATOM 1391 N N . TRP B 1 51 ? 9.994 17.678 -1.271 1.00 31.49 51 TRP B N 1
ATOM 1392 C CA . TRP B 1 51 ? 9.356 16.714 -2.168 1.00 31.55 51 TRP B CA 1
ATOM 1393 C C . TRP B 1 51 ? 8.010 17.262 -2.650 1.00 32.01 51 TRP B C 1
ATOM 1394 O O . TRP B 1 51 ? 7.676 17.161 -3.836 1.00 31.93 51 TRP B O 1
ATOM 1405 N N . VAL B 1 52 ? 7.241 17.852 -1.740 1.00 32.29 52 VAL B N 1
ATOM 1406 C CA . VAL B 1 52 ? 5.942 18.403 -2.126 1.00 33.87 52 VAL B CA 1
ATOM 1407 C C . VAL B 1 52 ? 6.099 19.423 -3.258 1.00 34.51 52 VAL B C 1
ATOM 1408 O O . VAL B 1 52 ? 5.371 19.380 -4.248 1.00 33.94 52 VAL B O 1
ATOM 1412 N N . MET B 1 53 ? 7.062 20.325 -3.111 1.00 35.36 53 MET B N 1
ATOM 1413 C CA . MET B 1 53 ? 7.316 21.349 -4.121 1.00 37.29 53 MET B CA 1
ATOM 1414 C C . MET B 1 53 ? 7.803 20.783 -5.461 1.00 39.43 53 MET B C 1
ATOM 1415 O O . MET B 1 53 ? 7.389 21.263 -6.524 1.00 40.48 53 MET B O 1
ATOM 1420 N N . HIS B 1 54 ? 8.675 19.774 -5.414 1.00 40.51 54 HIS B N 1
ATOM 1421 C CA . HIS B 1 54 ? 9.208 19.157 -6.625 1.00 41.08 54 HIS B CA 1
ATOM 1422 C C . HIS B 1 54 ? 8.136 18.538 -7.530 1.00 42.94 54 HIS B C 1
ATOM 1423 O O . HIS B 1 54 ? 8.113 18.794 -8.738 1.00 42.90 54 HIS B O 1
ATOM 1430 N N . TYR B 1 55 ? 7.262 17.715 -6.956 1.00 43.52 55 TYR B N 1
ATOM 1431 C CA . TYR B 1 55 ? 6.212 17.081 -7.737 1.00 46.17 55 TYR B CA 1
ATOM 1432 C C . TYR B 1 55 ? 5.188 18.105 -8.177 1.00 47.26 55 TYR B C 1
ATOM 1433 O O . TYR B 1 55 ? 4.792 18.135 -9.340 1.00 49.05 55 TYR B O 1
ATOM 1442 N N . ALA B 1 56 ? 4.781 18.967 -7.254 1.00 47.72 56 ALA B N 1
ATOM 1443 C CA . ALA B 1 56 ? 3.797 19.998 -7.563 1.00 47.06 56 ALA B CA 1
ATOM 1444 C C . ALA B 1 56 ? 4.157 20.839 -8.781 1.00 46.21 56 ALA B C 1
ATOM 1445 O O . ALA B 1 56 ? 3.363 20.966 -9.705 1.00 45.93 56 ALA B O 1
ATOM 1447 N N . THR B 1 57 ? 5.355 21.403 -8.791 1.00 46.13 57 THR B N 1
ATOM 1448 C CA . THR B 1 57 ? 5.745 22.259 -9.897 1.00 46.18 57 THR B CA 1
ATOM 1449 C C . THR B 1 57 ? 6.119 21.540 -11.187 1.00 47.30 57 THR B C 1
ATOM 1450 O O . THR B 1 57 ? 6.231 22.171 -12.239 1.00 47.69 57 THR B O 1
ATOM 1454 N N . THR B 1 58 ? 6.312 20.225 -11.121 1.00 47.60 58 THR B N 1
ATOM 1455 C CA . THR B 1 58 ? 6.671 19.469 -12.319 1.00 47.14 58 THR B CA 1
ATOM 1456 C C . THR B 1 58 ? 5.457 18.718 -12.865 1.00 47.52 58 THR B C 1
ATOM 1457 O O . THR B 1 58 ? 5.460 18.251 -14.001 1.00 49.00 58 THR B O 1
ATOM 1461 N N . VAL B 1 59 ? 4.409 18.622 -12.061 1.00 46.71 59 VAL B N 1
ATOM 1462 C CA . VAL B 1 59 ? 3.221 17.906 -12.480 1.00 47.30 59 VAL B CA 1
ATOM 1463 C C . VAL B 1 59 ? 1.958 18.748 -12.496 1.00 48.47 59 VAL B C 1
ATOM 1464 O O . VAL B 1 59 ? 1.043 18.470 -13.272 1.00 48.48 59 VAL B O 1
ATOM 1468 N N . LEU B 1 60 ? 1.901 19.779 -11.660 1.00 49.24 60 LEU B N 1
ATOM 1469 C CA . LEU B 1 60 ? 0.693 20.591 -11.598 1.00 50.20 60 LEU B CA 1
ATOM 1470 C C . LEU B 1 60 ? 0.842 22.070 -11.926 1.00 51.84 60 LEU B C 1
ATOM 1471 O O . LEU B 1 60 ? 0.097 22.597 -12.746 1.00 53.47 60 LEU B O 1
ATOM 1476 N N . ALA B 1 61 ? 1.797 22.741 -11.293 1.00 53.56 61 ALA B N 1
ATOM 1477 C CA . ALA B 1 61 ? 2.007 24.169 -11.517 1.00 53.27 61 ALA B CA 1
ATOM 1478 C C . ALA B 1 61 ? 3.391 24.434 -12.085 1.00 54.10 61 ALA B C 1
ATOM 1479 O O . ALA B 1 61 ? 4.250 25.004 -11.423 1.00 53.73 61 ALA B O 1
ATOM 1481 N N . GLN B 1 62 ? 3.590 24.027 -13.328 1.00 56.21 62 GLN B N 1
ATOM 1482 C CA . GLN B 1 62 ? 4.872 24.179 -13.997 1.00 58.79 62 GLN B CA 1
ATOM 1483 C C . GLN B 1 62 ? 5.512 25.571 -13.934 1.00 59.98 62 GLN B C 1
ATOM 1484 O O . GLN B 1 62 ? 6.727 25.696 -13.726 1.00 61.58 62 GLN B O 1
ATOM 1490 N N . GLY B 1 63 ? 4.714 26.617 -14.106 1.00 58.55 63 GLY B N 1
ATOM 1491 C CA . GLY B 1 63 ? 5.285 27.950 -14.072 1.00 58.11 63 GLY B CA 1
ATOM 1492 C C . GLY B 1 63 ? 5.188 28.657 -12.735 1.00 57.65 63 GLY B C 1
ATOM 1493 O O . GLY B 1 63 ? 5.171 29.888 -12.694 1.00 58.28 63 GLY B O 1
ATOM 1494 N N . TRP B 1 64 ? 5.129 27.898 -11.643 1.00 55.46 64 TRP B N 1
ATOM 1495 C CA . TRP B 1 64 ? 5.020 28.504 -10.320 1.00 53.72 64 TRP B CA 1
ATOM 1496 C C . TRP B 1 64 ? 6.121 28.083 -9.356 1.00 51.84 64 TRP B C 1
ATOM 1497 O O . TRP B 1 64 ? 6.873 27.148 -9.622 1.00 52.51 64 TRP B O 1
ATOM 1508 N N . THR B 1 65 ? 6.218 28.800 -8.241 1.00 50.31 65 THR B N 1
ATOM 1509 C CA . THR B 1 65 ? 7.201 28.496 -7.210 1.00 48.52 65 THR B CA 1
ATOM 1510 C C . THR B 1 65 ? 6.690 28.890 -5.844 1.00 46.64 65 THR B C 1
ATOM 1511 O O . THR B 1 65 ? 5.691 29.593 -5.704 1.00 45.84 65 THR B O 1
ATOM 1515 N N . PHE B 1 66 ? 7.404 28.421 -4.834 1.00 46.29 66 PHE B N 1
ATOM 1516 C CA . PHE B 1 66 ? 7.068 28.678 -3.446 1.00 44.29 66 PHE B CA 1
ATOM 1517 C C . PHE B 1 66 ? 7.017 30.172 -3.091 1.00 43.98 66 PHE B C 1
ATOM 1518 O O . PHE B 1 66 ? 7.825 30.968 -3.575 1.00 42.80 66 PHE B O 1
ATOM 1526 N N . LEU B 1 67 ? 6.039 30.541 -2.265 1.00 42.75 67 LEU B N 1
ATOM 1527 C CA . LEU B 1 67 ? 5.933 31.902 -1.764 1.00 42.44 67 LEU B CA 1
ATOM 1528 C C . LEU B 1 67 ? 5.959 31.763 -0.246 1.00 43.27 67 LEU B C 1
ATOM 1529 O O . LEU B 1 67 ? 6.837 32.317 0.414 1.00 42.89 67 LEU B O 1
ATOM 1534 N N . SER B 1 68 ? 5.010 31.001 0.297 1.00 42.95 68 SER B N 1
ATOM 1535 C CA . SER B 1 68 ? 4.943 30.792 1.742 1.00 43.79 68 SER B CA 1
ATOM 1536 C C . SER B 1 68 ? 4.133 29.575 2.197 1.00 44.06 68 SER B C 1
ATOM 1537 O O . SER B 1 68 ? 3.325 29.017 1.458 1.00 43.32 68 SER B O 1
ATOM 1540 N N . ILE B 1 69 ? 4.359 29.192 3.443 1.00 45.81 69 ILE B N 1
ATOM 1541 C CA . ILE B 1 69 ? 3.678 28.070 4.069 1.00 49.05 69 ILE B CA 1
ATOM 1542 C C . ILE B 1 69 ? 2.490 28.628 4.844 1.00 50.32 69 ILE B C 1
ATOM 1543 O O . ILE B 1 69 ? 2.671 29.246 5.888 1.00 52.40 69 ILE B O 1
ATOM 1548 N N . GLU B 1 70 ? 1.277 28.441 4.342 1.00 51.23 70 GLU B N 1
ATOM 1549 C CA . GLU B 1 70 ? 0.122 28.950 5.070 1.00 53.47 70 GLU B CA 1
ATOM 1550 C C . GLU B 1 70 ? -0.055 28.152 6.364 1.00 54.25 70 GLU B C 1
ATOM 1551 O O . GLU B 1 70 ? -0.388 28.716 7.407 1.00 54.84 70 GLU B O 1
ATOM 1557 N N . ASN B 1 71 ? 0.181 26.845 6.300 1.00 54.20 71 ASN B N 1
ATOM 1558 C CA . ASN B 1 71 ? 0.075 25.996 7.482 1.00 54.16 71 ASN B CA 1
ATOM 1559 C C . ASN B 1 71 ? 0.553 24.569 7.218 1.00 54.00 71 ASN B C 1
ATOM 1560 O O . ASN B 1 71 ? 0.265 23.983 6.174 1.00 53.99 71 ASN B O 1
ATOM 1565 N N . ILE B 1 72 ? 1.310 24.029 8.167 1.00 52.75 72 ILE B N 1
ATOM 1566 C CA . ILE B 1 72 ? 1.831 22.679 8.059 1.00 52.72 72 ILE B CA 1
ATOM 1567 C C . ILE B 1 72 ? 1.482 21.999 9.363 1.00 51.92 72 ILE B C 1
ATOM 1568 O O . ILE B 1 72 ? 1.329 22.664 10.381 1.00 53.35 72 ILE B O 1
ATOM 1573 N N . LYS B 1 73 ? 1.371 20.679 9.340 1.00 50.63 73 LYS B N 1
ATOM 1574 C CA . LYS B 1 73 ? 1.015 19.934 10.535 1.00 51.10 73 LYS B CA 1
ATOM 1575 C C . LYS B 1 73 ? 1.617 18.533 10.465 1.00 49.90 73 LYS B C 1
ATOM 1576 O O . LYS B 1 73 ? 1.260 17.738 9.604 1.00 49.17 73 LYS B O 1
ATOM 1582 N N . PHE B 1 74 ? 2.541 18.247 11.372 1.00 48.92 74 PHE B N 1
ATOM 1583 C CA . PHE B 1 74 ? 3.194 16.946 11.419 1.00 49.31 74 PHE B CA 1
ATOM 1584 C C . PHE B 1 74 ? 2.525 16.097 12.495 1.00 50.14 74 PHE B C 1
ATOM 1585 O O . PHE B 1 74 ? 2.661 16.372 13.682 1.00 51.04 74 PHE B O 1
ATOM 1593 N N . GLN B 1 75 ? 1.801 15.064 12.073 1.00 50.76 75 GLN B N 1
ATOM 1594 C CA . GLN B 1 75 ? 1.086 14.201 13.010 1.00 51.33 75 GLN B CA 1
ATOM 1595 C C . GLN B 1 75 ? 1.821 12.913 13.328 1.00 50.43 75 GLN B C 1
ATOM 1596 O O . GLN B 1 75 ? 1.743 12.411 14.445 1.00 51.45 75 GLN B O 1
ATOM 1602 N N . GLN B 1 76 ? 2.533 12.369 12.353 1.00 49.33 76 GLN B N 1
ATOM 1603 C CA . GLN B 1 76 ? 3.259 11.130 12.581 1.00 47.84 76 GLN B CA 1
ATOM 1604 C C . GLN B 1 76 ? 4.627 11.180 11.927 1.00 44.78 76 GLN B C 1
ATOM 1605 O O . GLN B 1 76 ? 4.766 11.614 10.788 1.00 44.29 76 GLN B O 1
ATOM 1611 N N . PRO B 1 77 ? 5.667 10.753 12.647 1.00 42.60 77 PRO B N 1
ATOM 1612 C CA . PRO B 1 77 ? 7.007 10.774 12.059 1.00 41.42 77 PRO B CA 1
ATOM 1613 C C . PRO B 1 77 ? 7.091 9.724 10.955 1.00 40.68 77 PRO B C 1
ATOM 1614 O O . PRO B 1 77 ? 6.411 8.698 11.012 1.00 40.68 77 PRO B O 1
ATOM 1618 N N . ILE B 1 78 ? 7.921 9.998 9.955 1.00 38.50 78 ILE B N 1
ATOM 1619 C CA . ILE B 1 78 ? 8.117 9.104 8.831 1.00 35.01 78 ILE B CA 1
ATOM 1620 C C . ILE B 1 78 ? 9.496 8.472 9.000 1.00 34.79 78 ILE B C 1
ATOM 1621 O O . ILE B 1 78 ? 10.516 9.155 8.947 1.00 34.08 78 ILE B O 1
ATOM 1626 N N . LEU B 1 79 ? 9.526 7.162 9.215 1.00 34.77 79 LEU B N 1
ATOM 1627 C CA . LEU B 1 79 ? 10.784 6.453 9.409 1.00 34.63 79 LEU B CA 1
ATOM 1628 C C . LEU B 1 79 ? 11.388 5.932 8.114 1.00 33.51 79 LEU B C 1
ATOM 1629 O O . LEU B 1 79 ? 10.715 5.843 7.091 1.00 32.30 79 LEU B O 1
ATOM 1634 N N . PRO B 1 80 ? 12.677 5.577 8.149 1.00 32.95 80 PRO B N 1
ATOM 1635 C CA . PRO B 1 80 ? 13.362 5.057 6.964 1.00 33.67 80 PRO B CA 1
ATOM 1636 C C . PRO B 1 80 ? 12.714 3.736 6.546 1.00 35.44 80 PRO B C 1
ATOM 1637 O O . PRO B 1 80 ? 12.377 2.917 7.401 1.00 34.41 80 PRO B O 1
ATOM 1641 N N . GLY B 1 81 ? 12.525 3.543 5.240 1.00 36.24 81 GLY B N 1
ATOM 1642 C CA . GLY B 1 81 ? 11.926 2.309 4.752 1.00 36.28 81 GLY B CA 1
ATOM 1643 C C . GLY B 1 81 ? 10.405 2.263 4.676 1.00 37.50 81 GLY B C 1
ATOM 1644 O O . GLY B 1 81 ? 9.840 1.218 4.362 1.00 38.65 81 GLY B O 1
ATOM 1645 N N . LYS B 1 82 ? 9.732 3.378 4.945 1.00 37.24 82 LYS B N 1
ATOM 1646 C CA . LYS B 1 82 ? 8.271 3.405 4.891 1.00 36.47 82 LYS B CA 1
ATOM 1647 C C . LYS B 1 82 ? 7.724 3.703 3.506 1.00 35.55 82 LYS B C 1
ATOM 1648 O O . LYS B 1 82 ? 8.382 4.337 2.677 1.00 35.99 82 LYS B O 1
ATOM 1654 N N . THR B 1 83 ? 6.511 3.232 3.260 1.00 34.47 83 THR B N 1
ATOM 1655 C CA . THR B 1 83 ? 5.845 3.467 1.986 1.00 34.63 83 THR B CA 1
ATOM 1656 C C . THR B 1 83 ? 4.816 4.567 2.227 1.00 31.75 83 THR B C 1
ATOM 1657 O O . THR B 1 83 ? 4.024 4.489 3.163 1.00 30.75 83 THR B O 1
ATOM 1661 N N . LEU B 1 84 ? 4.834 5.589 1.385 1.00 32.61 84 LEU B N 1
ATOM 1662 C CA . LEU B 1 84 ? 3.925 6.722 1.550 1.00 33.97 84 LEU B CA 1
ATOM 1663 C C . LEU B 1 84 ? 3.034 7.049 0.365 1.00 34.55 84 LEU B C 1
ATOM 1664 O O . LEU B 1 84 ? 3.428 6.886 -0.798 1.00 35.09 84 LEU B O 1
ATOM 1669 N N . ARG B 1 85 ? 1.834 7.530 0.671 1.00 34.16 85 ARG B N 1
ATOM 1670 C CA . ARG B 1 85 ? 0.928 7.992 -0.370 1.00 35.19 85 ARG B CA 1
ATOM 1671 C C . ARG B 1 85 ? 1.008 9.532 -0.262 1.00 35.19 85 ARG B C 1
ATOM 1672 O O . ARG B 1 85 ? 0.888 10.103 0.831 1.00 35.27 85 ARG B O 1
ATOM 1680 N N . LEU B 1 86 ? 1.250 10.197 -1.383 1.00 34.17 86 LEU B N 1
ATOM 1681 C CA . LEU B 1 86 ? 1.336 11.648 -1.399 1.00 32.88 86 LEU B CA 1
ATOM 1682 C C . LEU B 1 86 ? 0.255 12.194 -2.311 1.00 33.02 86 LEU B C 1
ATOM 1683 O O . LEU B 1 86 ? 0.253 11.911 -3.514 1.00 32.50 86 LEU B O 1
ATOM 1688 N N . VAL B 1 87 ? -0.668 12.961 -1.737 1.00 32.71 87 VAL B N 1
ATOM 1689 C CA . VAL B 1 87 ? -1.739 13.577 -2.509 1.00 34.32 87 VAL B CA 1
ATOM 1690 C C . VAL B 1 87 ? -1.511 15.096 -2.583 1.00 35.25 87 VAL B C 1
ATOM 1691 O O . VAL B 1 87 ? -1.384 15.764 -1.549 1.00 33.59 87 VAL B O 1
ATOM 1695 N N . LEU B 1 88 ? -1.444 15.619 -3.808 1.00 36.70 88 LEU B N 1
ATOM 1696 C CA . LEU B 1 88 ? -1.263 17.053 -4.081 1.00 37.51 88 LEU B CA 1
ATOM 1697 C C . LEU B 1 88 ? -2.490 17.611 -4.822 1.00 39.77 88 LEU B C 1
ATOM 1698 O O . LEU B 1 88 ? -2.883 17.080 -5.862 1.00 37.81 88 LEU B O 1
ATOM 1703 N N . ILE B 1 89 ? -3.078 18.686 -4.296 1.00 41.89 89 ILE B N 1
ATOM 1704 C CA . ILE B 1 89 ? -4.235 19.323 -4.924 1.00 43.83 89 ILE B CA 1
ATOM 1705 C C . ILE B 1 89 ? -3.896 20.794 -5.175 1.00 46.84 89 ILE B C 1
ATOM 1706 O O . ILE B 1 89 ? -3.569 21.521 -4.243 1.00 47.31 89 ILE B O 1
ATOM 1711 N N . TRP B 1 90 ? -3.965 21.234 -6.428 1.00 49.91 90 TRP B N 1
ATOM 1712 C CA . TRP B 1 90 ? -3.648 22.619 -6.736 1.00 53.78 90 TRP B CA 1
ATOM 1713 C C . TRP B 1 90 ? -4.785 23.428 -7.329 1.00 54.94 90 TRP B C 1
ATOM 1714 O O . TRP B 1 90 ? -5.299 23.112 -8.401 1.00 54.59 90 TRP B O 1
ATOM 1725 N N . HIS B 1 91 ? -5.135 24.499 -6.623 1.00 56.44 91 HIS B N 1
ATOM 1726 C CA . HIS B 1 91 ? -6.194 25.418 -7.019 1.00 57.08 91 HIS B CA 1
ATOM 1727 C C . HIS B 1 91 ? -5.534 26.710 -7.515 1.00 56.90 91 HIS B C 1
ATOM 1728 O O . HIS B 1 91 ? -5.240 27.605 -6.727 1.00 55.98 91 HIS B O 1
ATOM 1735 N N . ALA B 1 92 ? -5.290 26.796 -8.820 1.00 57.21 92 ALA B N 1
ATOM 1736 C CA . ALA B 1 92 ? -4.651 27.975 -9.408 1.00 57.69 92 ALA B CA 1
ATOM 1737 C C . ALA B 1 92 ? -5.412 29.271 -9.118 1.00 58.77 92 ALA B C 1
ATOM 1738 O O . ALA B 1 92 ? -4.845 30.368 -9.201 1.00 58.78 92 ALA B O 1
ATOM 1740 N N . GLY B 1 93 ? -6.697 29.144 -8.789 1.00 58.33 93 GLY B N 1
ATOM 1741 C CA . GLY B 1 93 ? -7.492 30.318 -8.486 1.00 57.48 93 GLY B CA 1
ATOM 1742 C C . GLY B 1 93 ? -6.948 30.977 -7.238 1.00 57.80 93 GLY B C 1
ATOM 1743 O O . GLY B 1 93 ? -6.355 32.058 -7.297 1.00 58.42 93 GLY B O 1
ATOM 1744 N N . LYS B 1 94 ? -7.140 30.311 -6.105 1.00 57.70 94 LYS B N 1
ATOM 1745 C CA . LYS B 1 94 ? -6.672 30.815 -4.822 1.00 58.46 94 LYS B CA 1
ATOM 1746 C C . LYS B 1 94 ? -5.155 30.691 -4.711 1.00 57.86 94 LYS B C 1
ATOM 1747 O O . LYS B 1 94 ? -4.567 31.075 -3.700 1.00 58.35 94 LYS B O 1
ATOM 1753 N N . GLN B 1 95 ? -4.525 30.148 -5.747 1.00 57.47 95 GLN B N 1
ATOM 1754 C CA . GLN B 1 95 ? -3.078 29.951 -5.741 1.00 57.37 95 GLN B CA 1
ATOM 1755 C C . GLN B 1 95 ? -2.621 29.146 -4.507 1.00 55.96 95 GLN B C 1
ATOM 1756 O O . GLN B 1 95 ? -1.564 29.405 -3.933 1.00 55.84 95 GLN B O 1
ATOM 1762 N N . SER B 1 96 ? -3.433 28.166 -4.116 1.00 53.61 96 SER B N 1
ATOM 1763 C CA . SER B 1 96 ? -3.145 27.325 -2.964 1.00 52.64 96 SER B CA 1
ATOM 1764 C C . SER B 1 96 ? -2.872 25.872 -3.326 1.00 51.57 96 SER B C 1
ATOM 1765 O O . SER B 1 96 ? -3.616 25.245 -4.080 1.00 51.11 96 SER B O 1
ATOM 1768 N N . LEU B 1 97 ? -1.791 25.343 -2.767 1.00 50.00 97 LEU B N 1
ATOM 1769 C CA . LEU B 1 97 ? -1.402 23.972 -2.998 1.00 46.99 97 LEU B CA 1
ATOM 1770 C C . LEU B 1 97 ? -1.618 23.236 -1.696 1.00 45.74 97 LEU B C 1
ATOM 1771 O O . LEU B 1 97 ? -1.067 23.597 -0.660 1.00 46.67 97 LEU B O 1
ATOM 1776 N N . THR B 1 98 ? -2.449 22.214 -1.749 1.00 43.99 98 THR B N 1
ATOM 1777 C CA . THR B 1 98 ? -2.732 21.412 -0.581 1.00 44.46 98 THR B CA 1
ATOM 1778 C C . THR B 1 98 ? -2.037 20.064 -0.743 1.00 44.01 98 THR B C 1
ATOM 1779 O O . THR B 1 98 ? -2.070 19.475 -1.824 1.00 44.75 98 THR B O 1
ATOM 1783 N N . PHE B 1 99 ? -1.394 19.583 0.318 1.00 41.35 99 PHE B N 1
ATOM 1784 C CA . PHE B 1 99 ? -0.705 18.301 0.247 1.00 39.30 99 PHE B CA 1
ATOM 1785 C C . PHE B 1 99 ? -1.038 17.429 1.440 1.00 37.97 99 PHE B C 1
ATOM 1786 O O . PHE B 1 99 ? -1.446 17.924 2.488 1.00 37.05 99 PHE B O 1
ATOM 1794 N N . SER B 1 100 ? -0.847 16.125 1.274 1.00 36.77 100 SER B N 1
ATOM 1795 C CA . SER B 1 100 ? -1.112 15.184 2.343 1.00 36.80 100 SER B CA 1
ATOM 1796 C C . SER B 1 100 ? -0.243 13.922 2.228 1.00 37.09 100 SER B C 1
ATOM 1797 O O . SER B 1 100 ? -0.190 13.282 1.179 1.00 36.06 100 SER B O 1
ATOM 1800 N N . TYR B 1 101 ? 0.448 13.585 3.312 1.00 35.94 101 TYR B N 1
ATOM 1801 C CA . TYR B 1 101 ? 1.305 12.408 3.353 1.00 36.59 101 TYR B CA 1
ATOM 1802 C C . TYR B 1 101 ? 0.674 11.370 4.258 1.00 38.68 101 TYR B C 1
ATOM 1803 O O . TYR B 1 101 ? 0.244 11.694 5.371 1.00 40.47 101 TYR B O 1
ATOM 1812 N N . SER B 1 102 ? 0.612 10.125 3.796 1.00 37.83 102 SER B N 1
ATOM 1813 C CA . SER B 1 102 ? 0.075 9.071 4.650 1.00 38.86 102 SER B CA 1
ATOM 1814 C C . SER B 1 102 ? 0.972 7.832 4.553 1.00 37.39 102 SER B C 1
ATOM 1815 O O . SER B 1 102 ? 1.524 7.523 3.494 1.00 37.62 102 SER B O 1
ATOM 1818 N N . ILE B 1 103 ? 1.146 7.165 5.686 1.00 37.25 103 ILE B N 1
ATOM 1819 C CA . ILE B 1 103 ? 1.974 5.973 5.781 1.00 38.02 103 ILE B CA 1
ATOM 1820 C C . ILE B 1 103 ? 1.125 4.728 5.605 1.00 38.63 103 ILE B C 1
ATOM 1821 O O . ILE B 1 103 ? 0.122 4.559 6.302 1.00 37.79 103 ILE B O 1
ATOM 1826 N N . LEU B 1 104 ? 1.527 3.862 4.676 1.00 41.17 104 LEU B N 1
ATOM 1827 C CA . LEU B 1 104 ? 0.810 2.605 4.437 1.00 42.75 104 LEU B CA 1
ATOM 1828 C C . LEU B 1 104 ? 1.547 1.437 5.099 1.00 43.91 104 LEU B C 1
ATOM 1829 O O . LEU B 1 104 ? 2.694 1.148 4.769 1.00 44.35 104 LEU B O 1
ATOM 1834 N N . GLU B 1 105 ? 0.886 0.791 6.052 1.00 46.74 105 GLU B N 1
ATOM 1835 C CA . GLU B 1 105 ? 1.434 -0.372 6.758 1.00 49.47 105 GLU B CA 1
ATOM 1836 C C . GLU B 1 105 ? 0.278 -1.344 6.972 1.00 48.61 105 GLU B C 1
ATOM 1837 O O . GLU B 1 105 ? -0.777 -0.956 7.474 1.00 49.03 105 GLU B O 1
ATOM 1843 N N . GLY B 1 106 ? 0.472 -2.604 6.607 1.00 47.70 106 GLY B N 1
ATOM 1844 C CA . GLY B 1 106 ? -0.604 -3.559 6.771 1.00 48.17 106 GLY B CA 1
ATOM 1845 C C . GLY B 1 106 ? -1.823 -3.025 6.044 1.00 49.26 106 GLY B C 1
ATOM 1846 O O . GLY B 1 106 ? -1.721 -2.578 4.894 1.00 47.90 106 GLY B O 1
ATOM 1847 N N . ASP B 1 107 ? -2.976 -3.051 6.708 1.00 50.12 107 ASP B N 1
ATOM 1848 C CA . ASP B 1 107 ? -4.204 -2.559 6.092 1.00 51.17 107 ASP B CA 1
ATOM 1849 C C . ASP B 1 107 ? -4.506 -1.132 6.505 1.00 51.11 107 ASP B C 1
ATOM 1850 O O . ASP B 1 107 ? -5.515 -0.556 6.100 1.00 51.02 107 ASP B O 1
ATOM 1855 N N . THR B 1 108 ? -3.609 -0.557 7.296 1.00 51.26 108 THR B N 1
ATOM 1856 C CA . THR B 1 108 ? -3.780 0.802 7.788 1.00 52.02 108 THR B CA 1
ATOM 1857 C C . THR B 1 108 ? -3.162 1.888 6.902 1.00 52.48 108 THR B C 1
ATOM 1858 O O . THR B 1 108 ? -2.282 1.635 6.074 1.00 51.97 108 THR B O 1
ATOM 1862 N N . GLU B 1 109 ? -3.646 3.106 7.098 1.00 53.67 109 GLU B N 1
ATOM 1863 C CA . GLU B 1 109 ? -3.156 4.275 6.390 1.00 54.45 109 GLU B CA 1
ATOM 1864 C C . GLU B 1 109 ? -3.346 5.467 7.321 1.00 54.52 109 GLU B C 1
ATOM 1865 O O . GLU B 1 109 ? -4.460 5.969 7.463 1.00 55.71 109 GLU B O 1
ATOM 1871 N N . ARG B 1 110 ? -2.267 5.893 7.978 1.00 53.73 110 ARG B N 1
ATOM 1872 C CA . ARG B 1 110 ? -2.310 7.035 8.893 1.00 53.14 110 ARG B CA 1
ATOM 1873 C C . ARG B 1 110 ? -1.787 8.293 8.202 1.00 51.22 110 ARG B C 1
ATOM 1874 O O . ARG B 1 110 ? -0.901 8.216 7.353 1.00 52.39 110 ARG B O 1
ATOM 1882 N N . THR B 1 111 ? -2.325 9.451 8.566 1.00 48.57 111 THR B N 1
ATOM 1883 C CA . THR B 1 111 ? -1.852 10.699 7.989 1.00 46.25 111 THR B CA 1
ATOM 1884 C C . THR B 1 111 ? -0.571 11.027 8.745 1.00 45.15 111 THR B C 1
ATOM 1885 O O . THR B 1 111 ? -0.538 10.930 9.971 1.00 45.29 111 THR B O 1
ATOM 1889 N N . ALA B 1 112 ? 0.485 11.394 8.026 1.00 42.39 112 ALA B N 1
ATOM 1890 C CA . ALA B 1 112 ? 1.754 11.713 8.674 1.00 41.26 112 ALA B CA 1
ATOM 1891 C C . ALA B 1 112 ? 1.934 13.219 8.761 1.00 40.07 112 ALA B C 1
ATOM 1892 O O . ALA B 1 112 ? 2.451 13.748 9.746 1.00 38.99 112 ALA B O 1
ATOM 1894 N N . SER B 1 113 ? 1.507 13.908 7.714 1.00 38.18 113 SER B N 1
ATOM 1895 C CA . SER B 1 113 ? 1.610 15.349 7.683 1.00 37.69 113 SER B CA 1
ATOM 1896 C C . SER B 1 113 ? 0.731 15.891 6.569 1.00 37.02 113 SER B C 1
ATOM 1897 O O . SER B 1 113 ? 0.379 15.173 5.635 1.00 38.03 113 SER B O 1
ATOM 1900 N N . SER B 1 114 ? 0.353 17.153 6.683 1.00 36.41 114 SER B N 1
ATOM 1901 C CA . SER B 1 114 ? -0.483 17.791 5.674 1.00 37.42 114 SER B CA 1
ATOM 1902 C C . SER B 1 114 ? -0.308 19.292 5.804 1.00 38.31 114 SER B C 1
ATOM 1903 O O . SER B 1 114 ? 0.208 19.777 6.811 1.00 37.54 114 SER B O 1
ATOM 1906 N N . GLY B 1 115 ? -0.728 20.035 4.794 1.00 37.93 115 GLY B N 1
ATOM 1907 C CA . GLY B 1 115 ? -0.597 21.467 4.899 1.00 39.15 115 GLY B CA 1
ATOM 1908 C C . GLY B 1 115 ? -1.012 22.211 3.662 1.00 40.26 115 GLY B C 1
ATOM 1909 O O . GLY B 1 115 ? -1.325 21.604 2.639 1.00 41.49 115 GLY B O 1
ATOM 1910 N N . LYS B 1 116 ? -1.027 23.535 3.766 1.00 41.06 116 LYS B N 1
ATOM 1911 C CA . LYS B 1 116 ? -1.378 24.389 2.640 1.00 42.49 116 LYS B CA 1
ATOM 1912 C C . LYS B 1 116 ? -0.225 25.336 2.359 1.00 42.03 116 LYS B C 1
ATOM 1913 O O . LYS B 1 116 ? 0.326 25.953 3.264 1.00 41.16 116 LYS B O 1
ATOM 1919 N N . ILE B 1 117 ? 0.143 25.438 1.093 1.00 42.24 117 ILE B N 1
ATOM 1920 C CA . ILE B 1 117 ? 1.241 26.292 0.691 1.00 43.06 117 ILE B CA 1
ATOM 1921 C C . ILE B 1 117 ? 0.751 27.301 -0.349 1.00 45.28 117 ILE B C 1
ATOM 1922 O O . ILE B 1 117 ? -0.110 26.987 -1.175 1.00 46.41 117 ILE B O 1
ATOM 1927 N N . LYS B 1 118 ? 1.272 28.521 -0.290 1.00 45.63 118 LYS B N 1
ATOM 1928 C CA . LYS B 1 118 ? 0.894 29.534 -1.259 1.00 46.22 118 LYS B CA 1
ATOM 1929 C C . LYS B 1 118 ? 2.018 29.563 -2.289 1.00 45.03 118 LYS B C 1
ATOM 1930 O O . LYS B 1 118 ? 3.186 29.513 -1.921 1.00 44.40 118 LYS B O 1
ATOM 1936 N N . LEU B 1 119 ? 1.671 29.627 -3.571 1.00 45.55 119 LEU B N 1
ATOM 1937 C CA . LEU B 1 119 ? 2.673 29.683 -4.638 1.00 47.31 119 LEU B CA 1
ATOM 1938 C C . LEU B 1 119 ? 2.485 30.983 -5.429 1.00 49.82 119 LEU B C 1
ATOM 1939 O O . LEU B 1 119 ? 1.435 31.628 -5.334 1.00 50.61 119 LEU B O 1
ATOM 1944 N N . THR B 1 120 ? 3.495 31.372 -6.202 1.00 51.32 120 THR B N 1
ATOM 1945 C CA . THR B 1 120 ? 3.408 32.595 -6.993 1.00 55.21 120 THR B CA 1
ATOM 1946 C C . THR B 1 120 ? 3.951 32.389 -8.399 1.00 56.57 120 THR B C 1
ATOM 1947 O O . THR B 1 120 ? 4.870 31.593 -8.614 1.00 56.02 120 THR B O 1
ATOM 1951 N N . PRO B 1 121 ? 3.378 33.103 -9.379 1.00 58.10 121 PRO B N 1
ATOM 1952 C CA . PRO B 1 121 ? 3.811 33.011 -10.775 1.00 60.25 121 PRO B CA 1
ATOM 1953 C C . PRO B 1 121 ? 5.297 33.333 -10.859 1.00 62.25 121 PRO B C 1
ATOM 1954 O O . PRO B 1 121 ? 5.740 34.319 -10.283 1.00 61.56 121 PRO B O 1
ATOM 1958 N N . ILE B 1 122 ? 6.061 32.499 -11.559 1.00 65.73 122 ILE B N 1
ATOM 1959 C CA . ILE B 1 122 ? 7.500 32.7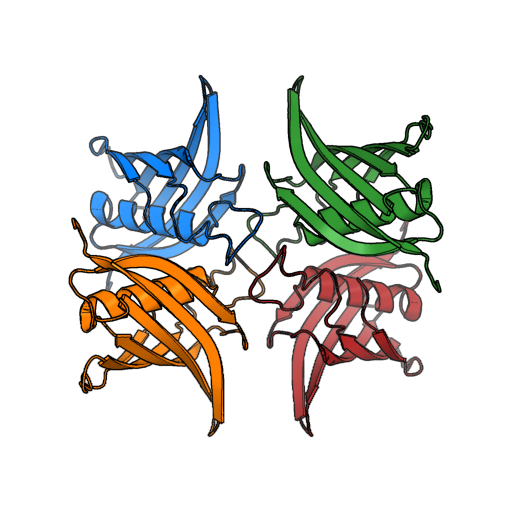10 -11.697 1.00 69.57 122 ILE B CA 1
ATOM 1960 C C . ILE B 1 122 ? 7.752 33.855 -12.655 1.00 73.40 122 ILE B C 1
ATOM 1961 O O . ILE B 1 122 ? 7.195 33.886 -13.751 1.00 74.09 122 ILE B O 1
ATOM 1966 N N . MET B 1 123 ? 8.610 34.784 -12.245 1.00 77.14 123 MET B N 1
ATOM 1967 C CA . MET B 1 123 ? 8.919 35.957 -13.057 1.00 80.64 123 MET B CA 1
ATOM 1968 C C . MET B 1 123 ? 7.619 36.689 -13.387 1.00 81.26 123 MET B C 1
ATOM 1969 O O . MET B 1 123 ? 7.382 37.047 -14.545 1.00 81.99 123 MET B O 1
ATOM 1974 N N . GLU B 1 124 ? 6.776 36.894 -12.373 1.00 80.66 124 GLU B N 1
ATOM 1975 C CA . GLU B 1 124 ? 5.504 37.585 -12.560 1.00 80.57 124 GLU B CA 1
ATOM 1976 C C . GLU B 1 124 ? 5.646 39.017 -12.091 1.00 81.50 124 GLU B C 1
ATOM 1977 O O . GLU B 1 124 ? 6.720 39.331 -11.534 1.00 81.84 124 GLU B O 1
ATOM 1979 N N . MET C 1 1 ? 23.657 16.883 32.328 1.00 29.75 1 MET C N 1
ATOM 1980 C CA . MET C 1 1 ? 22.547 17.783 31.887 1.00 32.05 1 MET C CA 1
ATOM 1981 C C . MET C 1 1 ? 22.691 19.266 32.271 1.00 32.78 1 MET C C 1
ATOM 1982 O O . MET C 1 1 ? 22.338 20.153 31.476 1.00 32.44 1 MET C O 1
ATOM 1987 N N . LEU C 1 2 ? 23.199 19.547 33.470 1.00 34.27 2 LEU C N 1
ATOM 1988 C CA . LEU C 1 2 ? 23.374 20.940 33.900 1.00 34.37 2 LEU C CA 1
ATOM 1989 C C . LEU C 1 2 ? 24.721 21.499 33.475 1.00 34.80 2 LEU C C 1
ATOM 1990 O O . LEU C 1 2 ? 25.659 20.759 33.207 1.00 33.50 2 LEU C O 1
ATOM 1995 N N . PRO C 1 3 ? 24.837 22.829 33.412 1.00 36.39 3 PRO C N 1
ATOM 1996 C CA . PRO C 1 3 ? 26.114 23.421 33.015 1.00 36.07 3 PRO C CA 1
ATOM 1997 C C . PRO C 1 3 ? 27.008 23.491 34.238 1.00 36.50 3 PRO C C 1
ATOM 1998 O O . PRO C 1 3 ? 26.533 23.372 35.370 1.00 35.66 3 PRO C O 1
ATOM 2002 N N . VAL C 1 4 ? 28.303 23.660 34.013 1.00 38.37 4 VAL C N 1
ATOM 2003 C CA . VAL C 1 4 ? 29.231 23.792 35.120 1.00 38.99 4 VAL C CA 1
ATOM 2004 C C . VAL C 1 4 ? 29.190 25.269 35.526 1.00 39.19 4 VAL C C 1
ATOM 2005 O O . VAL C 1 4 ? 29.459 26.158 34.710 1.00 37.78 4 VAL C O 1
ATOM 2009 N N . GLU C 1 5 ? 28.839 25.513 36.787 1.00 39.73 5 GLU C N 1
ATOM 2010 C CA . GLU C 1 5 ? 28.736 26.863 37.341 1.00 41.67 5 GLU C CA 1
ATOM 2011 C C . GLU C 1 5 ? 30.125 27.374 37.736 1.00 41.74 5 GLU C C 1
ATOM 2012 O O . GLU C 1 5 ? 30.757 26.832 38.631 1.00 42.02 5 GLU C O 1
ATOM 2018 N N . LEU C 1 6 ? 30.595 28.418 37.068 1.00 41.88 6 LEU C N 1
ATOM 2019 C CA . LEU C 1 6 ? 31.921 28.976 37.347 1.00 41.14 6 LEU C CA 1
ATOM 2020 C C . LEU C 1 6 ? 31.859 30.103 38.372 1.00 42.62 6 LEU C C 1
ATOM 2021 O O . LEU C 1 6 ? 32.602 30.097 39.360 1.00 43.05 6 LEU C O 1
ATOM 2026 N N . VAL C 1 7 ? 30.973 31.067 38.133 1.00 42.45 7 VAL C N 1
ATOM 2027 C CA . VAL C 1 7 ? 30.811 32.205 39.031 1.00 42.64 7 VAL C CA 1
ATOM 2028 C C . VAL C 1 7 ? 29.341 32.584 39.206 1.00 43.81 7 VAL C C 1
ATOM 2029 O O . VAL C 1 7 ? 28.572 32.554 38.240 1.00 43.91 7 VAL C O 1
ATOM 2033 N N . ARG C 1 8 ? 28.947 32.926 40.434 1.00 43.21 8 ARG C N 1
ATOM 2034 C CA . ARG C 1 8 ? 27.576 33.363 40.687 1.00 43.00 8 ARG C CA 1
ATOM 2035 C C . ARG C 1 8 ? 27.579 34.666 41.480 1.00 42.91 8 ARG C C 1
ATOM 2036 O O . ARG C 1 8 ? 27.699 34.663 42.704 1.00 42.84 8 ARG C O 1
ATOM 2044 N N . HIS C 1 9 ? 27.441 35.782 40.781 1.00 43.31 9 HIS C N 1
ATOM 2045 C CA . HIS C 1 9 ? 27.421 37.077 41.435 1.00 45.00 9 HIS C CA 1
ATOM 2046 C C . HIS C 1 9 ? 26.208 37.201 42.343 1.00 48.04 9 HIS C C 1
ATOM 2047 O O . HIS C 1 9 ? 25.332 36.332 42.338 1.00 48.14 9 HIS C O 1
ATOM 2054 N N . ASP C 1 10 ? 26.169 38.268 43.136 1.00 51.45 10 ASP C N 1
ATOM 2055 C CA . ASP C 1 10 ? 25.071 38.482 44.080 1.00 53.65 10 ASP C CA 1
ATOM 2056 C C . ASP C 1 10 ? 23.830 39.026 43.393 1.00 54.20 10 ASP C C 1
ATOM 2057 O O . ASP C 1 10 ? 23.914 39.622 42.321 1.00 53.87 10 ASP C O 1
ATOM 2062 N N . VAL C 1 11 ? 22.676 38.822 44.016 1.00 53.81 11 VAL C N 1
ATOM 2063 C CA . VAL C 1 11 ? 21.436 39.329 43.451 1.00 55.33 11 VAL C CA 1
ATOM 2064 C C . VAL C 1 11 ? 21.479 40.856 43.496 1.00 56.02 11 VAL C C 1
ATOM 2065 O O . VAL C 1 11 ? 21.821 41.436 44.526 1.00 56.11 11 VAL C O 1
ATOM 2069 N N . LYS C 1 12 ? 21.134 41.499 42.385 1.00 56.20 12 LYS C N 1
ATOM 2070 C CA . LYS C 1 12 ? 21.132 42.955 42.303 1.00 57.60 12 LYS C CA 1
ATOM 2071 C C . LYS C 1 12 ? 19.709 43.507 42.266 1.00 59.11 12 LYS C C 1
ATOM 2072 O O . LYS C 1 12 ? 19.117 43.648 41.192 1.00 59.20 12 LYS C O 1
ATOM 2078 N N . LYS C 1 13 ? 19.164 43.838 43.430 1.00 60.25 13 LYS C N 1
ATOM 2079 C CA . LYS C 1 13 ? 17.809 44.373 43.490 1.00 61.57 13 LYS C CA 1
ATOM 2080 C C . LYS C 1 13 ? 17.734 45.861 43.149 1.00 62.55 13 LYS C C 1
ATOM 2081 O O . LYS C 1 13 ? 18.513 46.658 43.664 1.00 62.70 13 LYS C O 1
ATOM 2087 N N . THR C 1 14 ? 16.817 46.226 42.256 1.00 64.55 14 THR C N 1
ATOM 2088 C CA . THR C 1 14 ? 16.615 47.628 41.917 1.00 66.52 14 THR C CA 1
ATOM 2089 C C . THR C 1 14 ? 15.215 47.949 42.432 1.00 68.70 14 THR C C 1
ATOM 2090 O O . THR C 1 14 ? 14.741 47.337 43.393 1.00 68.00 14 THR C O 1
ATOM 2094 N N . ASP C 1 15 ? 14.548 48.889 41.777 1.00 72.10 15 ASP C N 1
ATOM 2095 C CA . ASP C 1 15 ? 13.212 49.317 42.175 1.00 73.93 15 ASP C CA 1
ATOM 2096 C C . ASP C 1 15 ? 12.101 48.283 41.934 1.00 74.39 15 ASP C C 1
ATOM 2097 O O . ASP C 1 15 ? 11.361 47.941 42.860 1.00 74.40 15 ASP C O 1
ATOM 2102 N N . GLU C 1 16 ? 11.992 47.776 40.705 1.00 74.64 16 GLU C N 1
ATOM 2103 C CA . GLU C 1 16 ? 10.953 46.795 40.373 1.00 74.63 16 GLU C CA 1
ATOM 2104 C C . GLU C 1 16 ? 11.494 45.453 39.867 1.00 72.21 16 GLU C C 1
ATOM 2105 O O . GLU C 1 16 ? 10.735 44.499 39.686 1.00 71.05 16 GLU C O 1
ATOM 2111 N N . THR C 1 17 ? 12.801 45.380 39.646 1.00 69.36 17 THR C N 1
ATOM 2112 C CA . THR C 1 17 ? 13.413 44.165 39.131 1.00 65.26 17 THR C CA 1
ATOM 2113 C C . THR C 1 17 ? 14.381 43.504 40.103 1.00 63.24 17 THR C C 1
ATOM 2114 O O . THR C 1 17 ? 14.803 44.094 41.089 1.00 62.38 17 THR C O 1
ATOM 2118 N N . SER C 1 18 ? 14.728 42.264 39.786 1.00 61.53 18 SER C N 1
ATOM 2119 C CA . SER C 1 18 ? 15.657 41.450 40.559 1.00 59.29 18 SER C CA 1
ATOM 2120 C C . SER C 1 18 ? 16.618 40.903 39.490 1.00 58.31 18 SER C C 1
ATOM 2121 O O . SER C 1 18 ? 16.180 40.581 38.388 1.00 58.12 18 SER C O 1
ATOM 2124 N N . GLN C 1 19 ? 17.913 40.812 39.793 1.00 56.89 19 GLN C N 1
ATOM 2125 C CA . GLN C 1 19 ? 18.895 40.330 38.810 1.00 55.54 19 GLN C CA 1
ATOM 2126 C C . GLN C 1 19 ? 19.976 39.404 39.380 1.00 53.53 19 GLN C C 1
ATOM 2127 O O . GLN C 1 19 ? 20.355 39.508 40.548 1.00 54.88 19 GLN C O 1
ATOM 2133 N N . VAL C 1 20 ? 20.458 38.489 38.548 1.00 49.18 20 VAL C N 1
ATOM 2134 C CA . VAL C 1 20 ? 21.527 37.581 38.938 1.00 46.12 20 VAL C CA 1
ATOM 2135 C C . VAL C 1 20 ? 22.330 37.281 37.679 1.00 44.27 20 VAL C C 1
ATOM 2136 O O . VAL C 1 20 ? 21.765 37.131 36.597 1.00 41.50 20 VAL C O 1
ATOM 2140 N N . GLU C 1 21 ? 23.652 37.244 37.823 1.00 43.86 21 GLU C N 1
ATOM 2141 C CA . GLU C 1 21 ? 24.559 36.997 36.706 1.00 44.17 21 GLU C CA 1
ATOM 2142 C C . GLU C 1 21 ? 25.397 35.763 36.994 1.00 42.61 21 GLU C C 1
ATOM 2143 O O . GLU C 1 21 ? 25.914 35.612 38.095 1.00 42.73 21 GLU C O 1
ATOM 2149 N N . LEU C 1 22 ? 25.519 34.878 36.010 1.00 40.85 22 LEU C N 1
ATOM 2150 C CA . LEU C 1 22 ? 26.310 33.663 36.180 1.00 39.83 22 LEU C CA 1
ATOM 2151 C C . LEU C 1 22 ? 27.273 33.459 35.031 1.00 39.69 22 LEU C C 1
ATOM 2152 O O . LEU C 1 22 ? 27.026 33.893 33.909 1.00 41.31 22 LEU C O 1
ATOM 2157 N N . MET C 1 23 ? 28.384 32.803 35.325 1.00 38.13 23 MET C N 1
ATOM 2158 C CA . MET C 1 23 ? 29.352 32.477 34.306 1.00 36.83 23 MET C CA 1
ATOM 2159 C C . MET C 1 23 ? 29.221 30.963 34.286 1.00 35.04 23 MET C C 1
ATOM 2160 O O . MET C 1 23 ? 29.387 30.312 35.316 1.00 33.49 23 MET C O 1
ATOM 2165 N N . LEU C 1 24 ? 28.885 30.402 33.128 1.00 33.72 24 LEU C N 1
ATOM 2166 C CA . LEU C 1 24 ? 28.711 28.963 33.019 1.00 32.37 24 LEU C CA 1
ATOM 2167 C C . LEU C 1 24 ? 29.708 28.382 32.039 1.00 33.29 24 LEU C C 1
ATOM 2168 O O . LEU C 1 24 ? 30.253 29.099 31.198 1.00 33.62 24 LEU C O 1
ATOM 2173 N N . GLN C 1 25 ? 29.949 27.082 32.159 1.00 32.13 25 GLN C N 1
ATOM 2174 C CA . GLN C 1 25 ? 30.846 26.387 31.249 1.00 32.34 25 GLN C CA 1
ATOM 2175 C C . GLN C 1 25 ? 30.044 25.232 30.658 1.00 32.98 25 GLN C C 1
ATOM 2176 O O . GLN C 1 25 ? 29.495 24.394 31.395 1.00 31.81 25 GLN C O 1
ATOM 2182 N N . VAL C 1 26 ? 29.965 25.199 29.331 1.00 31.88 26 VAL C N 1
ATOM 2183 C CA . VAL C 1 26 ? 29.236 24.145 28.659 1.00 32.49 26 VAL C CA 1
ATOM 2184 C C . VAL C 1 26 ? 30.151 22.941 28.485 1.00 33.32 26 VAL C C 1
ATOM 2185 O O . VAL C 1 26 ? 30.907 22.841 27.520 1.00 33.48 26 VAL C O 1
ATOM 2189 N N . ASP C 1 27 ? 30.057 22.038 29.449 1.00 35.59 27 ASP C N 1
ATOM 2190 C CA . ASP C 1 27 ? 30.829 20.803 29.512 1.00 38.16 27 ASP C CA 1
ATOM 2191 C C . ASP C 1 27 ? 30.613 19.925 28.283 1.00 38.21 27 ASP C C 1
ATOM 2192 O O . ASP C 1 27 ? 29.479 19.580 27.950 1.00 39.05 27 ASP C O 1
ATOM 2197 N N . PRO C 1 28 ? 31.704 19.551 27.596 1.00 38.70 28 PRO C N 1
ATOM 2198 C CA . PRO C 1 28 ? 31.631 18.702 26.400 1.00 38.24 28 PRO C CA 1
ATOM 2199 C C . PRO C 1 28 ? 31.002 17.349 26.673 1.00 38.63 28 PRO C C 1
ATOM 2200 O O . PRO C 1 28 ? 30.548 16.676 25.751 1.00 40.95 28 PRO C O 1
ATOM 2204 N N . ASP C 1 29 ? 30.966 16.943 27.933 1.00 38.33 29 ASP C N 1
ATOM 2205 C CA . ASP C 1 29 ? 30.402 15.639 28.261 1.00 39.68 29 ASP C CA 1
ATOM 2206 C C . ASP C 1 29 ? 28.893 15.591 28.478 1.00 38.25 29 ASP C C 1
ATOM 2207 O O . ASP C 1 29 ? 28.354 14.533 28.766 1.00 35.43 29 ASP C O 1
ATOM 2212 N N . LEU C 1 30 ? 28.210 16.720 28.345 1.00 37.33 30 LEU C N 1
ATOM 2213 C CA . LEU C 1 30 ? 26.762 16.735 28.524 1.00 38.42 30 LEU C CA 1
ATOM 2214 C C . LEU C 1 30 ? 26.070 15.764 27.559 1.00 38.22 30 LEU C C 1
ATOM 2215 O O . LEU C 1 30 ? 26.541 15.534 26.446 1.00 39.44 30 LEU C O 1
ATOM 2220 N N . PHE C 1 31 ? 24.954 15.187 27.987 1.00 38.38 31 PHE C N 1
ATOM 2221 C CA . PHE C 1 31 ? 24.223 14.257 27.130 1.00 37.39 31 PHE C CA 1
ATOM 2222 C C . PHE C 1 31 ? 23.770 14.957 25.861 1.00 36.36 31 PHE C C 1
ATOM 2223 O O . PHE C 1 31 ? 23.595 14.322 24.822 1.00 35.49 31 PHE C O 1
ATOM 2231 N N . TRP C 1 32 ? 23.589 16.272 25.957 1.00 35.55 32 TRP C N 1
ATOM 2232 C CA . TRP C 1 32 ? 23.154 17.079 24.826 1.00 36.72 32 TRP C CA 1
ATOM 2233 C C . TRP C 1 32 ? 24.079 16.913 23.635 1.00 38.86 32 TRP C C 1
ATOM 2234 O O . TRP C 1 32 ? 23.694 17.205 22.507 1.00 41.30 32 TRP C O 1
ATOM 2245 N N . PHE C 1 33 ? 25.301 16.452 23.875 1.00 38.87 33 PHE C N 1
ATOM 2246 C CA . PHE C 1 33 ? 26.249 16.316 22.786 1.00 38.90 33 PHE C CA 1
ATOM 2247 C C . PHE C 1 33 ? 26.637 14.898 22.447 1.00 38.86 33 PHE C C 1
ATOM 2248 O O . PHE C 1 33 ? 27.454 14.697 21.547 1.00 39.73 33 PHE C O 1
ATOM 2256 N N . ASN C 1 34 ? 26.067 13.911 23.135 1.00 38.22 34 ASN C N 1
ATOM 2257 C CA . ASN C 1 34 ? 26.451 12.528 22.864 1.00 39.18 34 ASN C CA 1
ATOM 2258 C C . ASN C 1 34 ? 26.435 12.165 21.378 1.00 40.35 34 ASN C C 1
ATOM 2259 O O . ASN C 1 34 ? 25.443 12.383 20.677 1.00 40.66 34 ASN C O 1
ATOM 2264 N N . GLY C 1 35 ? 27.557 11.614 20.913 1.00 41.92 35 GLY C N 1
ATOM 2265 C CA . GLY C 1 35 ? 27.699 11.209 19.524 1.00 43.43 35 GLY C CA 1
ATOM 2266 C C . GLY C 1 35 ? 26.567 10.348 18.996 1.00 44.90 35 GLY C C 1
ATOM 2267 O O . GLY C 1 35 ? 26.265 10.387 17.806 1.00 46.12 35 GLY C O 1
ATOM 2268 N N . HIS C 1 36 ? 25.928 9.573 19.867 1.00 45.69 36 HIS C N 1
ATOM 2269 C CA . HIS C 1 36 ? 24.825 8.722 19.434 1.00 45.44 36 HIS C CA 1
ATOM 2270 C C . HIS C 1 36 ? 23.573 9.514 19.098 1.00 45.58 36 HIS C C 1
ATOM 2271 O O . HIS C 1 36 ? 22.655 8.978 18.487 1.00 48.37 36 HIS C O 1
ATOM 2278 N N . PHE C 1 37 ? 23.510 10.778 19.494 1.00 44.59 37 PHE C N 1
ATOM 2279 C CA . PHE C 1 37 ? 22.313 11.552 19.193 1.00 44.32 37 PHE C CA 1
ATOM 2280 C C . PHE C 1 37 ? 22.549 12.608 18.116 1.00 45.94 37 PHE C C 1
ATOM 2281 O O . PHE C 1 37 ? 21.599 13.055 17.470 1.00 46.68 37 PHE C O 1
ATOM 2289 N N . THR C 1 38 ? 23.801 13.012 17.909 1.00 46.58 38 THR C N 1
ATOM 2290 C CA . THR C 1 38 ? 24.075 14.026 16.892 1.00 46.38 38 THR C CA 1
ATOM 2291 C C . THR C 1 38 ? 25.509 14.052 16.402 1.00 46.15 38 THR C C 1
ATOM 2292 O O . THR C 1 38 ? 26.425 13.606 17.092 1.00 46.58 38 THR C O 1
ATOM 2296 N N . GLY C 1 39 ? 25.682 14.600 15.201 1.00 45.55 39 GLY C N 1
ATOM 2297 C CA . GLY C 1 39 ? 26.996 14.723 14.594 1.00 44.25 39 GLY C CA 1
ATOM 2298 C C . GLY C 1 39 ? 27.451 16.170 14.655 1.00 43.55 39 GLY C C 1
ATOM 2299 O O . GLY C 1 39 ? 28.646 16.453 14.612 1.00 42.09 39 GLY C O 1
ATOM 2300 N N . GLN C 1 40 ? 26.484 17.084 14.733 1.00 41.92 40 GLN C N 1
ATOM 2301 C CA . GLN C 1 40 ? 26.768 18.517 14.848 1.00 43.15 40 GLN C CA 1
ATOM 2302 C C . GLN C 1 40 ? 26.273 18.923 16.230 1.00 41.55 40 GLN C C 1
ATOM 2303 O O . GLN C 1 40 ? 25.144 19.392 16.391 1.00 40.95 40 GLN C O 1
ATOM 2309 N N . PRO C 1 41 ? 27.115 18.746 17.249 1.00 40.78 41 PRO C N 1
ATOM 2310 C CA . PRO C 1 41 ? 26.714 19.106 18.610 1.00 40.19 41 PRO C CA 1
ATOM 2311 C C . PRO C 1 41 ? 26.534 20.607 18.862 1.00 39.19 41 PRO C C 1
ATOM 2312 O O . PRO C 1 41 ? 27.398 21.418 18.514 1.00 37.51 41 PRO C O 1
ATOM 2316 N N . LEU C 1 42 ? 25.380 20.957 19.436 1.00 40.02 42 LEU C N 1
ATOM 2317 C CA . LEU C 1 42 ? 25.055 22.338 19.802 1.00 40.60 42 LEU C CA 1
ATOM 2318 C C . LEU C 1 42 ? 23.966 22.349 20.878 1.00 39.98 42 LEU C C 1
ATOM 2319 O O . LEU C 1 42 ? 23.044 21.534 20.858 1.00 40.02 42 LEU C O 1
ATOM 2324 N N . LEU C 1 43 ? 24.099 23.260 21.834 1.00 38.32 43 LEU C N 1
ATOM 2325 C CA . LEU C 1 43 ? 23.158 23.367 22.940 1.00 36.86 43 LEU C CA 1
ATOM 2326 C C . LEU C 1 43 ? 21.795 23.775 22.413 1.00 36.96 43 LEU C C 1
ATOM 2327 O O . LEU C 1 43 ? 21.583 24.916 22.011 1.00 37.49 43 LEU C O 1
ATOM 2332 N N . PRO C 1 44 ? 20.841 22.841 22.417 1.00 37.84 44 PRO C N 1
ATOM 2333 C CA . PRO C 1 44 ? 19.504 23.157 21.918 1.00 37.23 44 PRO C CA 1
ATOM 2334 C C . PRO C 1 44 ? 18.707 24.112 22.805 1.00 37.17 44 PRO C C 1
ATOM 2335 O O . PRO C 1 44 ? 19.082 24.380 23.950 1.00 38.91 44 PRO C O 1
ATOM 2339 N N . GLY C 1 45 ? 17.605 24.617 22.255 1.00 35.53 45 GLY C N 1
ATOM 2340 C CA . GLY C 1 45 ? 16.744 25.531 22.977 1.00 34.22 45 GLY C CA 1
ATOM 2341 C C . GLY C 1 45 ? 16.152 24.928 24.230 1.00 32.09 45 GLY C C 1
ATOM 2342 O O . GLY C 1 45 ? 16.023 25.597 25.252 1.00 31.30 45 GLY C O 1
ATOM 2343 N N . VAL C 1 46 ? 15.782 23.660 24.170 1.00 32.14 46 VAL C N 1
ATOM 2344 C CA . VAL C 1 46 ? 15.218 23.041 25.356 1.00 33.29 46 VAL C CA 1
ATOM 2345 C C . VAL C 1 46 ? 16.211 23.160 26.488 1.00 33.27 46 VAL C C 1
ATOM 2346 O O . VAL C 1 46 ? 15.829 23.447 27.625 1.00 34.64 46 VAL C O 1
ATOM 2350 N N . ALA C 1 47 ? 17.487 22.942 26.175 1.00 32.00 47 ALA C N 1
ATOM 2351 C CA . ALA C 1 47 ? 18.536 23.034 27.179 1.00 31.11 47 ALA C CA 1
ATOM 2352 C C . ALA C 1 47 ? 18.715 24.478 27.645 1.00 31.02 47 ALA C C 1
ATOM 2353 O O . ALA C 1 47 ? 18.773 24.746 28.845 1.00 32.32 47 ALA C O 1
ATOM 2355 N N . GLN C 1 48 ? 18.787 25.413 26.706 1.00 32.42 48 GLN C N 1
ATOM 2356 C CA . GLN C 1 48 ? 18.951 26.817 27.073 1.00 33.02 48 GLN C CA 1
ATOM 2357 C C . GLN C 1 48 ? 17.798 27.285 27.962 1.00 33.85 48 GLN C C 1
ATOM 2358 O O . GLN C 1 48 ? 18.025 27.981 28.954 1.00 35.66 48 GLN C O 1
ATOM 2364 N N . LEU C 1 49 ? 16.569 26.891 27.632 1.00 33.85 49 LEU C N 1
ATOM 2365 C CA . LEU C 1 49 ? 15.412 27.292 28.434 1.00 33.38 49 LEU C CA 1
ATOM 2366 C C . LEU C 1 49 ? 15.433 26.620 29.797 1.00 33.61 49 LEU C C 1
ATOM 2367 O O . LEU C 1 49 ? 15.222 27.267 30.810 1.00 35.90 49 LEU C O 1
ATOM 2372 N N . ASP C 1 50 ? 15.677 25.317 29.810 1.00 31.66 50 ASP C N 1
ATOM 2373 C CA . ASP C 1 50 ? 15.749 24.558 31.045 1.00 31.58 50 ASP C CA 1
ATOM 2374 C C . ASP C 1 50 ? 16.706 25.202 32.051 1.00 32.70 50 ASP C C 1
ATOM 2375 O O . ASP C 1 50 ? 16.372 25.319 33.230 1.00 30.25 50 ASP C O 1
ATOM 2380 N N . TRP C 1 51 ? 17.901 25.599 31.599 1.00 32.87 51 TRP C N 1
ATOM 2381 C CA . TRP C 1 51 ? 18.867 26.217 32.507 1.00 31.64 51 TRP C CA 1
ATOM 2382 C C . TRP C 1 51 ? 18.312 27.551 32.998 1.00 32.00 51 TRP C C 1
ATOM 2383 O O . TRP C 1 51 ? 18.355 27.846 34.196 1.00 33.11 51 TRP C O 1
ATOM 2394 N N . VAL C 1 52 ? 17.775 28.351 32.081 1.00 32.02 52 VAL C N 1
ATOM 2395 C CA . VAL C 1 52 ? 17.211 29.645 32.460 1.00 33.76 52 VAL C CA 1
ATOM 2396 C C . VAL C 1 52 ? 16.178 29.474 33.576 1.00 34.28 52 VAL C C 1
ATOM 2397 O O . VAL C 1 52 ? 16.217 30.179 34.585 1.00 33.30 52 VAL C O 1
ATOM 2401 N N . MET C 1 53 ? 15.271 28.524 33.397 1.00 36.01 53 MET C N 1
ATOM 2402 C CA . MET C 1 53 ? 14.237 28.256 34.393 1.00 38.22 53 MET C CA 1
ATOM 2403 C C . MET C 1 53 ? 14.790 27.767 35.731 1.00 39.86 53 MET C C 1
ATOM 2404 O O . MET C 1 53 ? 14.272 28.144 36.785 1.00 41.57 53 MET C O 1
ATOM 2409 N N . HIS C 1 54 ? 15.831 26.934 35.692 1.00 40.52 54 HIS C N 1
ATOM 2410 C CA . HIS C 1 54 ? 16.429 26.400 36.913 1.00 41.63 54 HIS C CA 1
ATOM 2411 C C . HIS C 1 54 ? 17.048 27.460 37.828 1.00 43.27 54 HIS C C 1
ATOM 2412 O O . HIS C 1 54 ? 16.753 27.498 39.025 1.00 43.31 54 HIS C O 1
ATOM 2419 N N . TYR C 1 55 ? 17.910 28.308 37.274 1.00 43.34 55 TYR C N 1
ATOM 2420 C CA . TYR C 1 55 ? 18.552 29.345 38.065 1.00 45.19 55 TYR C CA 1
ATOM 2421 C C . TYR C 1 55 ? 17.546 30.388 38.482 1.00 45.99 55 TYR C C 1
ATOM 2422 O O . TYR C 1 55 ? 17.552 30.847 39.620 1.00 47.52 55 TYR C O 1
ATOM 2431 N N . ALA C 1 56 ? 16.662 30.747 37.563 1.00 46.45 56 ALA C N 1
ATOM 2432 C CA . ALA C 1 56 ? 15.641 31.746 37.844 1.00 45.54 56 ALA C CA 1
ATOM 2433 C C . ALA C 1 56 ? 14.781 31.393 39.050 1.00 44.47 56 ALA C C 1
ATOM 2434 O O . ALA C 1 56 ? 14.616 32.198 39.961 1.00 43.76 56 ALA C O 1
ATOM 2436 N N . THR C 1 57 ? 14.246 30.180 39.065 1.00 44.95 57 THR C N 1
ATOM 2437 C CA . THR C 1 57 ? 13.367 29.778 40.147 1.00 44.76 57 THR C CA 1
ATOM 2438 C C . THR C 1 57 ? 14.049 29.399 41.457 1.00 45.15 57 THR C C 1
ATOM 2439 O O . THR C 1 57 ? 13.380 29.237 42.476 1.00 45.89 57 THR C O 1
ATOM 2443 N N . THR C 1 58 ? 15.370 29.257 41.446 1.00 45.36 58 THR C N 1
ATOM 2444 C CA . THR C 1 58 ? 16.086 28.911 42.672 1.00 44.74 58 THR C CA 1
ATOM 2445 C C . THR C 1 58 ? 16.851 30.124 43.208 1.00 45.25 58 THR C C 1
ATOM 2446 O O . THR C 1 58 ? 17.318 30.124 44.343 1.00 46.31 58 THR C O 1
ATOM 2450 N N . VAL C 1 59 ? 16.960 31.164 42.393 1.00 44.54 59 VAL C N 1
ATOM 2451 C CA . VAL C 1 59 ? 17.680 32.358 42.795 1.00 45.95 59 VAL C CA 1
ATOM 2452 C C . VAL C 1 59 ? 16.830 33.622 42.823 1.00 47.44 59 VAL C C 1
ATOM 2453 O O . VAL C 1 59 ? 17.098 34.530 43.607 1.00 47.37 59 VAL C O 1
ATOM 2457 N N . LEU C 1 60 ? 15.805 33.687 41.983 1.00 48.84 60 LEU C N 1
ATOM 2458 C CA . LEU C 1 60 ? 14.994 34.892 41.925 1.00 49.71 60 LEU C CA 1
ATOM 2459 C C . LEU C 1 60 ? 13.515 34.745 42.255 1.00 51.48 60 LEU C C 1
ATOM 2460 O O . LEU C 1 60 ? 12.989 35.497 43.069 1.00 53.18 60 LEU C O 1
ATOM 2465 N N . ALA C 1 61 ? 12.846 33.783 41.630 1.00 53.44 61 ALA C N 1
ATOM 2466 C CA . ALA C 1 61 ? 11.419 33.573 41.855 1.00 53.11 61 ALA C CA 1
ATOM 2467 C C . ALA C 1 61 ? 11.155 32.191 42.425 1.00 54.00 61 ALA C C 1
ATOM 2468 O O . ALA C 1 61 ? 10.578 31.333 41.766 1.00 53.78 61 ALA C O 1
ATOM 2470 N N . GLN C 1 62 ? 11.566 31.993 43.668 1.00 55.89 62 GLN C N 1
ATOM 2471 C CA . GLN C 1 62 ? 11.413 30.711 44.340 1.00 58.72 62 GLN C CA 1
ATOM 2472 C C . GLN C 1 62 ? 10.022 30.068 44.279 1.00 59.59 62 GLN C C 1
ATOM 2473 O O . GLN C 1 62 ? 9.900 28.851 44.075 1.00 61.04 62 GLN C O 1
ATOM 2479 N N . GLY C 1 63 ? 8.976 30.866 44.450 1.00 58.45 63 GLY C N 1
ATOM 2480 C CA . GLY C 1 63 ? 7.643 30.293 44.419 1.00 58.16 63 GLY C CA 1
ATOM 2481 C C . GLY C 1 63 ? 6.933 30.392 43.083 1.00 57.96 63 GLY C C 1
ATOM 2482 O O . GLY C 1 63 ? 5.701 30.414 43.047 1.00 58.52 63 GLY C O 1
ATOM 2483 N N . TRP C 1 64 ? 7.690 30.444 41.988 1.00 55.68 64 TRP C N 1
ATOM 2484 C CA . TRP C 1 64 ? 7.082 30.552 40.665 1.00 53.64 64 TRP C CA 1
ATOM 2485 C C . TRP C 1 64 ? 7.502 29.447 39.704 1.00 51.90 64 TRP C C 1
ATOM 2486 O O . TRP C 1 64 ? 8.435 28.691 39.973 1.00 52.38 64 TRP C O 1
ATOM 2497 N N . THR C 1 65 ? 6.788 29.349 38.587 1.00 50.24 65 THR C N 1
ATOM 2498 C CA . THR C 1 65 ? 7.093 28.364 37.560 1.00 48.31 65 THR C CA 1
ATOM 2499 C C . THR C 1 65 ? 6.700 28.873 36.196 1.00 46.64 65 THR C C 1
ATOM 2500 O O . THR C 1 65 ? 6.004 29.877 36.057 1.00 46.12 65 THR C O 1
ATOM 2504 N N . PHE C 1 66 ? 7.165 28.156 35.186 1.00 46.26 66 PHE C N 1
ATOM 2505 C CA . PHE C 1 66 ? 6.908 28.489 33.795 1.00 44.22 66 PHE C CA 1
ATOM 2506 C C . PHE C 1 66 ? 5.414 28.537 33.442 1.00 43.83 66 PHE C C 1
ATOM 2507 O O . PHE C 1 66 ? 4.623 27.725 33.931 1.00 43.35 66 PHE C O 1
ATOM 2515 N N . LEU C 1 67 ? 5.040 29.511 32.612 1.00 42.45 67 LEU C N 1
ATOM 2516 C CA . LEU C 1 67 ? 3.677 29.616 32.111 1.00 41.94 67 LEU C CA 1
ATOM 2517 C C . LEU C 1 67 ? 3.816 29.588 30.595 1.00 42.73 67 LEU C C 1
ATOM 2518 O O . LEU C 1 67 ? 3.264 28.709 29.932 1.00 41.99 67 LEU C O 1
ATOM 2523 N N . SER C 1 68 ? 4.579 30.539 30.053 1.00 42.43 68 SER C N 1
ATOM 2524 C CA . SER C 1 68 ? 4.790 30.604 28.606 1.00 43.60 68 SER C CA 1
ATOM 2525 C C . SER C 1 68 ? 6.006 31.414 28.146 1.00 44.20 68 SER C C 1
ATOM 2526 O O . SER C 1 68 ? 6.569 32.229 28.880 1.00 43.60 68 SER C O 1
ATOM 2529 N N . ILE C 1 69 ? 6.383 31.183 26.898 1.00 45.80 69 ILE C N 1
ATOM 2530 C CA . ILE C 1 69 ? 7.501 31.863 26.272 1.00 49.07 69 ILE C CA 1
ATOM 2531 C C . ILE C 1 69 ? 6.941 33.047 25.496 1.00 50.39 69 ILE C C 1
ATOM 2532 O O . ILE C 1 69 ? 6.323 32.860 24.456 1.00 51.99 69 ILE C O 1
ATOM 2537 N N . GLU C 1 70 ? 7.129 34.264 25.992 1.00 51.64 70 GLU C N 1
ATOM 2538 C CA . GLU C 1 70 ? 6.619 35.418 25.264 1.00 53.74 70 GLU C CA 1
ATOM 2539 C C . GLU C 1 70 ? 7.416 35.594 23.970 1.00 54.33 70 GLU C C 1
ATOM 2540 O O . GLU C 1 70 ? 6.853 35.925 22.928 1.00 54.89 70 GLU C O 1
ATOM 2546 N N . ASN C 1 71 ? 8.724 35.363 24.033 1.00 54.42 71 ASN C N 1
ATOM 2547 C CA . ASN C 1 71 ? 9.570 35.466 22.847 1.00 54.26 71 ASN C CA 1
ATOM 2548 C C . ASN C 1 71 ? 10.996 34.986 23.109 1.00 53.83 71 ASN C C 1
ATOM 2549 O O . ASN C 1 71 ? 11.580 35.270 24.153 1.00 54.20 71 ASN C O 1
ATOM 2554 N N . ILE C 1 72 ? 11.537 34.230 22.160 1.00 52.32 72 ILE C N 1
ATOM 2555 C CA . ILE C 1 72 ? 12.888 33.710 22.271 1.00 52.84 72 ILE C CA 1
ATOM 2556 C C . ILE C 1 72 ? 13.568 34.058 20.965 1.00 52.19 72 ILE C C 1
ATOM 2557 O O . ILE C 1 72 ? 12.901 34.208 19.946 1.00 53.07 72 ILE C O 1
ATOM 2562 N N . LYS C 1 73 ? 14.889 34.171 20.989 1.00 50.57 73 LYS C N 1
ATOM 2563 C CA . LYS C 1 73 ? 15.634 34.525 19.794 1.00 51.00 73 LYS C CA 1
ATOM 2564 C C . LYS C 1 73 ? 17.034 33.926 19.861 1.00 49.70 73 LYS C C 1
ATOM 2565 O O . LYS C 1 73 ? 17.830 34.285 20.722 1.00 49.67 73 LYS C O 1
ATOM 2571 N N . PHE C 1 74 ? 17.321 33.004 18.953 1.00 48.50 74 PHE C N 1
ATOM 2572 C CA . PHE C 1 74 ? 18.623 32.351 18.907 1.00 48.99 74 PHE C CA 1
ATOM 2573 C C . PHE C 1 74 ? 19.471 33.018 17.831 1.00 49.89 74 PHE C C 1
ATOM 2574 O O . PHE C 1 74 ? 19.195 32.879 16.647 1.00 51.27 74 PHE C O 1
ATOM 2582 N N . GLN C 1 75 ? 20.502 33.745 18.251 1.00 50.54 75 GLN C N 1
ATOM 2583 C CA . GLN C 1 75 ? 21.365 34.457 17.315 1.00 50.95 75 GLN C CA 1
ATOM 2584 C C . GLN C 1 75 ? 22.651 33.722 16.996 1.00 50.08 75 GLN C C 1
ATOM 2585 O O . GLN C 1 75 ? 23.149 33.795 15.877 1.00 50.72 75 GLN C O 1
ATOM 2591 N N . GLN C 1 76 ? 23.198 33.015 17.974 1.00 48.77 76 GLN C N 1
ATOM 2592 C CA . GLN C 1 76 ? 24.438 32.287 17.744 1.00 47.81 76 GLN C CA 1
ATOM 2593 C C . GLN C 1 76 ? 24.392 30.921 18.402 1.00 44.53 76 GLN C C 1
ATOM 2594 O O . GLN C 1 76 ? 23.954 30.783 19.544 1.00 44.50 76 GLN C O 1
ATOM 2600 N N . PRO C 1 77 ? 24.823 29.884 17.682 1.00 41.73 77 PRO C N 1
ATOM 2601 C CA . PRO C 1 77 ? 24.804 28.546 18.275 1.00 40.12 77 PRO C CA 1
ATOM 2602 C C . PRO C 1 77 ? 25.852 28.464 19.380 1.00 39.49 77 PRO C C 1
ATOM 2603 O O . PRO C 1 77 ? 26.881 29.141 19.323 1.00 39.43 77 PRO C O 1
ATOM 2607 N N . ILE C 1 78 ? 25.573 27.641 20.384 1.00 37.69 78 ILE C N 1
ATOM 2608 C CA . ILE C 1 78 ? 26.469 27.446 21.507 1.00 34.74 78 ILE C CA 1
ATOM 2609 C C . ILE C 1 78 ? 27.100 26.066 21.343 1.00 34.75 78 ILE C C 1
ATOM 2610 O O . ILE C 1 78 ? 26.411 25.049 21.402 1.00 33.58 78 ILE C O 1
ATOM 2615 N N . LEU C 1 79 ? 28.407 26.034 21.118 1.00 35.43 79 LEU C N 1
ATOM 2616 C CA . LEU C 1 79 ? 29.123 24.774 20.927 1.00 34.98 79 LEU C CA 1
ATOM 2617 C C . LEU C 1 79 ? 29.644 24.176 22.224 1.00 33.49 79 LEU C C 1
ATOM 2618 O O . LEU C 1 79 ? 29.725 24.854 23.247 1.00 32.28 79 LEU C O 1
ATOM 2623 N N . PRO C 1 80 ? 30.004 22.887 22.195 1.00 32.59 80 PRO C N 1
ATOM 2624 C CA . PRO C 1 80 ? 30.526 22.204 23.381 1.00 33.04 80 PRO C CA 1
ATOM 2625 C C . PRO C 1 80 ? 31.845 22.851 23.799 1.00 34.28 80 PRO C C 1
ATOM 2626 O O . PRO C 1 80 ? 32.667 23.174 22.945 1.00 33.31 80 PRO C O 1
ATOM 2630 N N . GLY C 1 81 ? 32.039 23.047 25.103 1.00 35.20 81 GLY C N 1
ATOM 2631 C CA . GLY C 1 81 ? 33.277 23.646 25.580 1.00 35.03 81 GLY C CA 1
ATOM 2632 C C . GLY C 1 81 ? 33.326 25.167 25.653 1.00 36.47 81 GLY C C 1
ATOM 2633 O O . GLY C 1 81 ? 34.379 25.728 25.959 1.00 37.58 81 GLY C O 1
ATOM 2634 N N . LYS C 1 82 ? 32.209 25.844 25.385 1.00 36.10 82 LYS C N 1
ATOM 2635 C CA . LYS C 1 82 ? 32.181 27.309 25.438 1.00 35.68 82 LYS C CA 1
ATOM 2636 C C . LYS C 1 82 ? 31.879 27.857 26.822 1.00 34.92 82 LYS C C 1
ATOM 2637 O O . LYS C 1 82 ? 31.241 27.202 27.649 1.00 35.13 82 LYS C O 1
ATOM 2643 N N . THR C 1 83 ? 32.352 29.067 27.071 1.00 33.68 83 THR C N 1
ATOM 2644 C CA . THR C 1 83 ? 32.115 29.735 28.345 1.00 34.32 83 THR C CA 1
ATOM 2645 C C . THR C 1 83 ? 31.015 30.763 28.106 1.00 31.97 83 THR C C 1
ATOM 2646 O O . THR C 1 83 ? 31.101 31.565 27.179 1.00 31.49 83 THR C O 1
ATOM 2650 N N . LEU C 1 84 ? 29.985 30.739 28.939 1.00 33.13 84 LEU C N 1
ATOM 2651 C CA . LEU C 1 84 ? 28.851 31.650 28.772 1.00 34.33 84 LEU C CA 1
ATOM 2652 C C . LEU C 1 84 ? 28.526 32.540 29.958 1.00 34.87 84 LEU C C 1
ATOM 2653 O O . LEU C 1 84 ? 28.694 32.145 31.121 1.00 35.64 84 LEU C O 1
ATOM 2658 N N . ARG C 1 85 ? 28.044 33.739 29.653 1.00 34.52 85 ARG C N 1
ATOM 2659 C CA . ARG C 1 85 ? 27.585 34.650 30.695 1.00 35.50 85 ARG C CA 1
ATOM 2660 C C . ARG C 1 85 ? 26.046 34.567 30.586 1.00 35.39 85 ARG C C 1
ATOM 2661 O O . ARG C 1 85 ? 25.481 34.684 29.492 1.00 36.23 85 ARG C O 1
ATOM 2669 N N . LEU C 1 86 ? 25.378 34.327 31.703 1.00 33.86 86 LEU C N 1
ATOM 2670 C CA . LEU C 1 86 ? 23.928 34.238 31.718 1.00 32.56 86 LEU C CA 1
ATOM 2671 C C . LEU C 1 86 ? 23.377 35.326 32.626 1.00 33.41 86 LEU C C 1
ATOM 2672 O O . LEU C 1 86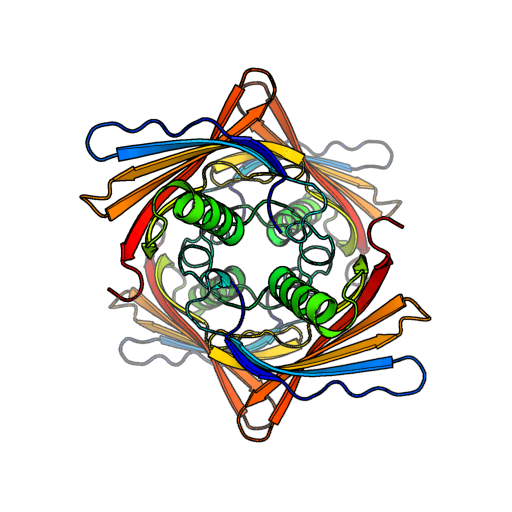 ? 23.661 35.338 33.831 1.00 32.35 86 LEU C O 1
ATOM 2677 N N . VAL C 1 87 ? 22.606 36.243 32.048 1.00 33.10 87 VAL C N 1
ATOM 2678 C CA . VAL C 1 87 ? 21.993 37.314 32.822 1.00 34.36 87 VAL C CA 1
ATOM 2679 C C . VAL C 1 87 ? 20.478 37.082 32.904 1.00 35.39 87 VAL C C 1
ATOM 2680 O O . VAL C 1 87 ? 19.807 36.947 31.874 1.00 34.40 87 VAL C O 1
ATOM 2684 N N . LEU C 1 88 ? 19.960 37.020 34.132 1.00 36.91 88 LEU C N 1
ATOM 2685 C CA . LEU C 1 88 ? 18.528 36.837 34.410 1.00 37.91 88 LEU C CA 1
ATOM 2686 C C . LEU C 1 88 ? 17.965 38.064 35.147 1.00 39.79 88 LEU C C 1
ATOM 2687 O O . LEU C 1 88 ? 18.492 38.458 36.189 1.00 37.57 88 LEU C O 1
ATOM 2692 N N . ILE C 1 89 ? 16.890 38.652 34.618 1.00 41.93 89 ILE C N 1
ATOM 2693 C CA . ILE C 1 89 ? 16.251 39.810 35.243 1.00 43.46 89 ILE C CA 1
ATOM 2694 C C . ILE C 1 89 ? 14.781 39.470 35.498 1.00 46.78 89 ILE C C 1
ATOM 2695 O O . ILE C 1 89 ? 14.052 39.143 34.569 1.00 47.97 89 ILE C O 1
ATOM 2700 N N . TRP C 1 90 ? 14.341 39.540 36.751 1.00 49.94 90 TRP C N 1
ATOM 2701 C CA . TRP C 1 90 ? 12.955 39.222 37.060 1.00 53.41 90 TRP C CA 1
ATOM 2702 C C . TRP C 1 90 ? 12.145 40.358 37.651 1.00 54.62 90 TRP C C 1
ATOM 2703 O O . TRP C 1 90 ? 12.458 40.877 38.722 1.00 54.08 90 TRP C O 1
ATOM 2714 N N . HIS C 1 91 ? 11.074 40.703 36.943 1.00 56.30 91 HIS C N 1
ATOM 2715 C CA . HIS C 1 91 ? 10.157 41.761 37.338 1.00 57.00 91 HIS C CA 1
ATOM 2716 C C . HIS C 1 91 ? 8.864 41.106 37.836 1.00 56.81 91 HIS C C 1
ATOM 2717 O O . HIS C 1 91 ? 7.966 40.817 37.048 1.00 56.21 91 HIS C O 1
ATOM 2724 N N . ALA C 1 92 ? 8.782 40.862 39.142 1.00 56.91 92 ALA C N 1
ATOM 2725 C CA . ALA C 1 92 ? 7.603 40.228 39.736 1.00 57.27 92 ALA C CA 1
ATOM 2726 C C . ALA C 1 92 ? 6.306 40.991 39.445 1.00 58.38 92 ALA C C 1
ATOM 2727 O O . ALA C 1 92 ? 5.210 40.426 39.526 1.00 58.30 92 ALA C O 1
ATOM 2729 N N . GLY C 1 93 ? 6.433 42.274 39.115 1.00 58.13 93 GLY C N 1
ATOM 2730 C CA . GLY C 1 93 ? 5.259 43.066 38.810 1.00 57.74 93 GLY C CA 1
ATOM 2731 C C . GLY C 1 93 ? 4.600 42.520 37.562 1.00 57.97 93 GLY C C 1
ATOM 2732 O O . GLY C 1 93 ? 3.517 41.929 37.622 1.00 58.51 93 GLY C O 1
ATOM 2733 N N . LYS C 1 94 ? 5.267 42.707 36.429 1.00 57.77 94 LYS C N 1
ATOM 2734 C CA . LYS C 1 94 ? 4.763 42.234 35.147 1.00 58.46 94 LYS C CA 1
ATOM 2735 C C . LYS C 1 94 ? 4.886 40.716 35.041 1.00 57.63 94 LYS C C 1
ATOM 2736 O O . LYS C 1 94 ? 4.493 40.124 34.036 1.00 57.81 94 LYS C O 1
ATOM 2742 N N . GLN C 1 95 ? 5.434 40.090 36.077 1.00 57.17 95 GLN C N 1
ATOM 2743 C CA . GLN C 1 95 ? 5.627 38.642 36.075 1.00 57.53 95 GLN C CA 1
ATOM 2744 C C . GLN C 1 95 ? 6.426 38.186 34.840 1.00 56.37 95 GLN C C 1
ATOM 2745 O O . GLN C 1 95 ? 6.162 37.129 34.265 1.00 56.55 95 GLN C O 1
ATOM 2751 N N . SER C 1 96 ? 7.407 38.997 34.447 1.00 54.17 96 SER C N 1
ATOM 2752 C CA . SER C 1 96 ? 8.245 38.706 33.294 1.00 52.80 96 SER C CA 1
ATOM 2753 C C . SER C 1 96 ? 9.698 38.436 33.658 1.00 51.84 96 SER C C 1
ATOM 2754 O O . SER C 1 96 ? 10.321 39.183 34.414 1.00 51.46 96 SER C O 1
ATOM 2757 N N . LEU C 1 97 ? 10.229 37.355 33.102 1.00 50.03 97 LEU C N 1
ATOM 2758 C CA . LEU C 1 97 ? 11.602 36.966 33.331 1.00 47.02 97 LEU C CA 1
ATOM 2759 C C . LEU C 1 97 ? 12.338 37.176 32.027 1.00 45.86 97 LEU C C 1
ATOM 2760 O O . LEU C 1 97 ? 11.978 36.618 30.996 1.00 46.52 97 LEU C O 1
ATOM 2765 N N . THR C 1 98 ? 13.358 38.011 32.073 1.00 44.23 98 THR C N 1
ATOM 2766 C CA . THR C 1 98 ? 14.161 38.288 30.904 1.00 44.61 98 THR C CA 1
ATOM 2767 C C . THR C 1 98 ? 15.513 37.598 31.065 1.00 44.08 98 THR C C 1
ATOM 2768 O O . THR C 1 98 ? 16.111 37.636 32.140 1.00 45.30 98 THR C O 1
ATOM 2772 N N . PHE C 1 99 ? 15.990 36.952 30.006 1.00 41.34 99 PHE C N 1
ATOM 2773 C CA . PHE C 1 99 ? 17.272 36.267 30.080 1.00 39.58 99 PHE C CA 1
ATOM 2774 C C . PHE C 1 99 ? 18.145 36.599 28.890 1.00 38.21 99 PHE C C 1
ATOM 2775 O O . PHE C 1 99 ? 17.652 37.000 27.840 1.00 37.95 99 PHE C O 1
ATOM 2783 N N . SER C 1 100 ? 19.449 36.418 29.060 1.00 36.82 100 SER C N 1
ATOM 2784 C CA . SER C 1 100 ? 20.393 36.681 27.989 1.00 36.75 100 SER C CA 1
ATOM 2785 C C . SER C 1 100 ? 21.650 35.811 28.102 1.00 36.91 100 SER C C 1
ATOM 2786 O O . SER C 1 100 ? 22.282 35.755 29.154 1.00 36.03 100 SER C O 1
ATOM 2789 N N . TYR C 1 101 ? 21.991 35.125 27.015 1.00 36.06 101 TYR C N 1
ATOM 2790 C CA . TYR C 1 101 ? 23.168 34.263 26.970 1.00 36.83 101 TYR C CA 1
ATOM 2791 C C . TYR C 1 101 ? 24.208 34.892 26.062 1.00 38.62 101 TYR C C 1
ATOM 2792 O O . TYR C 1 101 ? 23.884 35.327 24.953 1.00 39.99 101 TYR C O 1
ATOM 2801 N N . SER C 1 102 ? 25.455 34.946 26.517 1.00 37.92 102 SER C N 1
ATOM 2802 C CA . SER C 1 102 ? 26.501 35.488 25.663 1.00 39.45 102 SER C CA 1
ATOM 2803 C C . SER C 1 102 ? 27.740 34.596 25.765 1.00 38.43 102 SER C C 1
ATOM 2804 O O . SER C 1 102 ? 28.046 34.041 26.824 1.00 39.24 102 SER C O 1
ATOM 2807 N N . ILE C 1 103 ? 28.408 34.424 24.633 1.00 37.89 103 ILE C N 1
ATOM 2808 C CA . ILE C 1 103 ? 29.601 33.594 24.540 1.00 38.36 103 ILE C CA 1
ATOM 2809 C C . ILE C 1 103 ? 30.844 34.447 24.715 1.00 38.48 103 ILE C C 1
ATOM 2810 O O . ILE C 1 103 ? 31.005 35.455 24.024 1.00 37.36 103 ILE C O 1
ATOM 2815 N N . LEU C 1 104 ? 31.715 34.044 25.639 1.00 41.04 104 LEU C N 1
ATOM 2816 C CA . LEU C 1 104 ? 32.969 34.764 25.880 1.00 42.32 104 LEU C CA 1
ATOM 2817 C C . LEU C 1 104 ? 34.132 34.023 25.218 1.00 43.69 104 LEU C C 1
ATOM 2818 O O . LEU C 1 104 ? 34.411 32.870 25.547 1.00 43.72 104 LEU C O 1
ATOM 2823 N N . GLU C 1 105 ? 34.780 34.684 24.265 1.00 46.23 105 GLU C N 1
ATOM 2824 C CA . GLU C 1 105 ? 35.941 34.140 23.554 1.00 49.13 105 GLU C CA 1
ATOM 2825 C C . GLU C 1 105 ? 36.911 35.297 23.336 1.00 48.76 105 GLU C C 1
ATOM 2826 O O . GLU C 1 105 ? 36.525 36.349 22.820 1.00 48.64 105 GLU C O 1
ATOM 2832 N N . GLY C 1 106 ? 38.170 35.109 23.710 1.00 48.53 106 GLY C N 1
ATOM 2833 C CA . GLY C 1 106 ? 39.123 36.184 23.541 1.00 48.76 106 GLY C CA 1
ATOM 2834 C C . GLY C 1 106 ? 38.589 37.404 24.267 1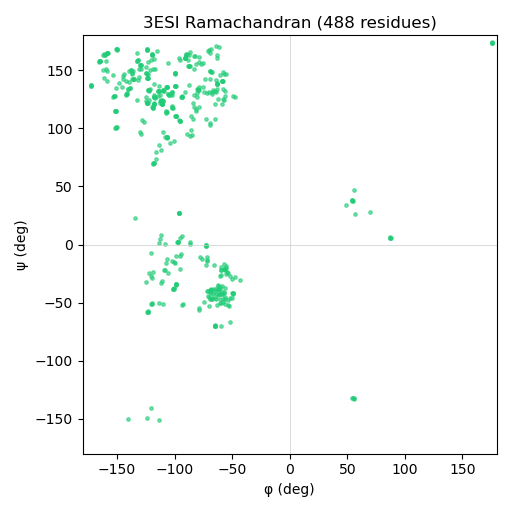.00 49.69 106 GLY C C 1
ATOM 2835 O O . GLY C 1 106 ? 38.148 37.306 25.421 1.00 47.94 106 GLY C O 1
ATOM 2836 N N . ASP C 1 107 ? 38.609 38.553 23.598 1.00 50.38 107 ASP C N 1
ATOM 2837 C CA . ASP C 1 107 ? 38.121 39.782 24.212 1.00 51.42 107 ASP C CA 1
ATOM 2838 C C . ASP C 1 107 ? 36.694 40.081 23.800 1.00 51.35 107 ASP C C 1
ATOM 2839 O O . ASP C 1 107 ? 36.118 41.092 24.203 1.00 50.74 107 ASP C O 1
ATOM 2844 N N . THR C 1 108 ? 36.121 39.180 23.011 1.00 51.86 108 THR C N 1
ATOM 2845 C CA . THR C 1 108 ? 34.762 39.351 22.517 1.00 52.47 108 THR C CA 1
ATOM 2846 C C . THR C 1 108 ? 33.678 38.735 23.407 1.00 52.97 108 THR C C 1
ATOM 2847 O O . THR C 1 108 ? 33.935 37.867 24.241 1.00 52.26 108 THR C O 1
ATOM 2851 N N . GLU C 1 109 ? 32.458 39.211 23.207 1.00 54.17 109 GLU C N 1
ATOM 2852 C CA . GLU C 1 109 ? 31.291 38.721 23.918 1.00 54.81 109 GLU C CA 1
ATOM 2853 C C . GLU C 1 109 ? 30.098 38.915 22.987 1.00 54.98 109 GLU C C 1
ATOM 2854 O O . GLU C 1 109 ? 29.603 40.031 22.841 1.00 56.31 109 GLU C O 1
ATOM 2860 N N . ARG C 1 110 ? 29.668 37.836 22.333 1.00 53.93 110 ARG C N 1
ATOM 2861 C CA . ARG C 1 110 ? 28.528 37.876 21.418 1.00 53.24 110 ARG C CA 1
ATOM 2862 C C . ARG C 1 110 ? 27.274 37.353 22.113 1.00 51.34 110 ARG C C 1
ATOM 2863 O O . ARG C 1 110 ? 27.354 36.472 22.967 1.00 52.45 110 ARG C O 1
ATOM 2871 N N . THR C 1 111 ? 26.115 37.886 21.747 1.00 48.33 111 THR C N 1
ATOM 2872 C CA . THR C 1 111 ? 24.869 37.413 22.330 1.00 45.83 111 THR C CA 1
ATOM 2873 C C . THR C 1 111 ? 24.540 36.125 21.579 1.00 44.73 111 THR C C 1
ATOM 2874 O O . THR C 1 111 ? 24.631 36.086 20.349 1.00 44.94 111 THR C O 1
ATOM 2878 N N . ALA C 1 112 ? 24.181 35.070 22.303 1.00 41.79 112 ALA C N 1
ATOM 2879 C CA . ALA C 1 112 ? 23.860 33.801 21.656 1.00 41.19 112 ALA C CA 1
ATOM 2880 C C . ALA C 1 112 ? 22.350 33.617 21.569 1.00 40.08 112 ALA C C 1
ATOM 2881 O O . ALA C 1 112 ? 21.821 33.103 20.584 1.00 39.10 112 ALA C O 1
ATOM 2883 N N . SER C 1 113 ? 21.659 34.037 22.616 1.00 38.17 113 SER C N 1
ATOM 2884 C CA . SER C 1 113 ? 20.217 33.935 22.645 1.00 38.21 113 SER C CA 1
ATOM 2885 C C . SER C 1 113 ? 19.673 34.816 23.756 1.00 37.24 113 SER C C 1
ATOM 2886 O O . SER C 1 113 ? 20.390 35.164 24.689 1.00 38.11 113 SER C O 1
ATOM 2889 N N . SER C 1 114 ? 18.410 35.195 23.642 1.00 36.42 114 SER C N 1
ATOM 2890 C CA . SER C 1 114 ? 17.779 36.034 24.650 1.00 37.21 114 SER C CA 1
ATOM 2891 C C . SER C 1 114 ? 16.283 35.855 24.523 1.00 38.80 114 SER C C 1
ATOM 2892 O O . SER C 1 114 ? 15.804 35.324 23.522 1.00 39.01 114 SER C O 1
ATOM 2895 N N . GLY C 1 115 ? 15.536 36.280 25.533 1.00 38.58 115 GLY C N 1
ATOM 2896 C CA . GLY C 1 115 ? 14.104 36.147 25.433 1.00 39.19 115 GLY C CA 1
ATOM 2897 C C . GLY C 1 115 ? 13.359 36.566 26.668 1.00 40.46 115 GLY C C 1
ATOM 2898 O O . GLY C 1 115 ? 13.963 36.886 27.691 1.00 42.03 115 GLY C O 1
ATOM 2899 N N . LYS C 1 116 ? 12.034 36.574 26.563 1.00 41.20 116 LYS C N 1
ATOM 2900 C CA . LYS C 1 116 ? 11.178 36.927 27.686 1.00 42.72 116 LYS C CA 1
ATOM 2901 C C . LYS C 1 116 ? 10.231 35.774 27.967 1.00 42.40 116 LYS C C 1
ATOM 2902 O O . LYS C 1 116 ? 9.612 35.225 27.064 1.00 42.03 116 LYS C O 1
ATOM 2908 N N . ILE C 1 117 ? 10.132 35.405 29.232 1.00 42.72 117 ILE C N 1
ATOM 2909 C CA . ILE C 1 117 ? 9.282 34.307 29.639 1.00 43.32 117 ILE C CA 1
ATOM 2910 C C . ILE C 1 117 ? 8.273 34.797 30.678 1.00 45.51 117 ILE C C 1
ATOM 2911 O O . ILE C 1 117 ? 8.587 35.655 31.503 1.00 47.20 117 ILE C O 1
ATOM 2916 N N . LYS C 1 118 ? 7.055 34.275 30.623 1.00 45.44 118 LYS C N 1
ATOM 2917 C CA . LYS C 1 118 ? 6.043 34.657 31.595 1.00 46.41 118 LYS C CA 1
ATOM 2918 C C . LYS C 1 118 ? 6.015 33.538 32.630 1.00 45.33 118 LYS C C 1
ATOM 2919 O O . LYS C 1 118 ? 6.062 32.371 32.265 1.00 45.49 118 LYS C O 1
ATOM 2925 N N . LEU C 1 119 ? 5.959 33.890 33.911 1.00 45.72 119 LEU C N 1
ATOM 2926 C CA . LEU C 1 119 ? 5.901 32.889 34.980 1.00 47.13 119 LEU C CA 1
ATOM 2927 C C . LEU C 1 119 ? 4.599 33.081 35.770 1.00 49.60 119 LEU C C 1
ATOM 2928 O O . LEU C 1 119 ? 3.954 34.128 35.669 1.00 50.11 119 LEU C O 1
ATOM 2933 N N . THR C 1 120 ? 4.209 32.075 36.548 1.00 51.39 120 THR C N 1
ATOM 2934 C CA . THR C 1 120 ? 2.985 32.164 37.336 1.00 55.03 120 THR C CA 1
ATOM 2935 C C . THR C 1 120 ? 3.199 31.624 38.737 1.00 56.75 120 THR C C 1
ATOM 2936 O O . THR C 1 120 ? 3.984 30.695 38.946 1.00 56.65 120 THR C O 1
ATOM 2940 N N . PRO C 1 121 ? 2.505 32.211 39.721 1.00 58.27 121 PRO C N 1
ATOM 2941 C CA . PRO C 1 121 ? 2.623 31.768 41.109 1.00 60.24 121 PRO C CA 1
ATOM 2942 C C . PRO C 1 121 ? 2.255 30.293 41.180 1.00 62.22 121 PRO C C 1
ATOM 2943 O O . PRO C 1 121 ? 1.258 29.885 40.594 1.00 61.90 121 PRO C O 1
ATOM 2947 N N . ILE C 1 122 ? 3.068 29.501 41.876 1.00 65.10 122 ILE C N 1
ATOM 2948 C CA . ILE C 1 122 ? 2.823 28.068 42.011 1.00 68.37 122 ILE C CA 1
ATOM 2949 C C . ILE C 1 122 ? 1.664 27.855 42.962 1.00 71.82 122 ILE C C 1
ATOM 2950 O O . ILE C 1 122 ? 1.534 28.570 43.954 1.00 72.61 122 ILE C O 1
ATOM 2955 N N . MET C 1 123 ? 0.830 26.864 42.666 1.00 75.38 123 MET C N 1
ATOM 2956 C CA . MET C 1 123 ? -0.342 26.577 43.491 1.00 78.42 123 MET C CA 1
ATOM 2957 C C . MET C 1 123 ? -1.125 27.864 43.753 1.00 78.86 123 MET C C 1
ATOM 2958 O O . MET C 1 123 ? -1.698 28.031 44.833 1.00 79.50 123 MET C O 1
ATOM 2963 N N . GLU C 1 124 ? -1.144 28.772 42.775 1.00 78.37 124 GLU C N 1
ATOM 2964 C CA . GLU C 1 124 ? -1.856 30.040 42.927 1.00 78.32 124 GLU C CA 1
ATOM 2965 C C . GLU C 1 124 ? -3.291 29.879 42.486 1.00 79.29 124 GLU C C 1
ATOM 2966 O O . GLU C 1 124 ? -3.577 28.857 41.831 1.00 79.94 124 GLU C O 1
ATOM 2968 N N . MET D 1 1 ? 10.426 18.710 32.563 1.00 28.78 1 MET D N 1
ATOM 2969 C CA . MET D 1 1 ? 11.478 17.883 31.894 1.00 31.92 1 MET D CA 1
ATOM 2970 C C . MET D 1 1 ? 11.346 16.376 32.136 1.00 33.51 1 MET D C 1
ATOM 2971 O O . MET D 1 1 ? 11.736 15.569 31.285 1.00 34.40 1 MET D O 1
ATOM 2976 N N . LEU D 1 2 ? 10.787 15.990 33.281 1.00 34.98 2 LEU D N 1
ATOM 2977 C CA . LEU D 1 2 ? 10.629 14.573 33.591 1.00 35.26 2 LEU D CA 1
ATOM 2978 C C . LEU D 1 2 ? 9.262 14.044 33.224 1.00 35.41 2 LEU D C 1
ATOM 2979 O O . LEU D 1 2 ? 8.302 14.797 33.095 1.00 36.71 2 LEU D O 1
ATOM 2984 N N . PRO D 1 3 ? 9.152 12.724 33.054 1.00 34.67 3 PRO D N 1
ATOM 2985 C CA . PRO D 1 3 ? 7.856 12.149 32.706 1.00 33.86 3 PRO D CA 1
ATOM 2986 C C . PRO D 1 3 ? 6.984 12.040 33.955 1.00 34.41 3 PRO D C 1
ATOM 2987 O O . PRO D 1 3 ? 7.483 12.102 35.075 1.00 32.17 3 PRO D O 1
ATOM 2991 N N . VAL D 1 4 ? 5.678 11.898 33.763 1.00 34.89 4 VAL D N 1
ATOM 2992 C CA . VAL D 1 4 ? 4.790 11.711 34.899 1.00 35.82 4 VAL D CA 1
ATOM 2993 C C . VAL D 1 4 ? 4.912 10.219 35.253 1.00 35.22 4 VAL D C 1
ATOM 2994 O O . VAL D 1 4 ? 4.771 9.362 34.384 1.00 35.00 4 VAL D O 1
ATOM 2998 N N . GLU D 1 5 ? 5.202 9.922 36.517 1.00 36.13 5 GLU D N 1
ATOM 2999 C CA . GLU D 1 5 ? 5.349 8.538 36.983 1.00 38.18 5 GLU D CA 1
ATOM 3000 C C . GLU D 1 5 ? 3.967 7.974 37.308 1.00 36.96 5 GLU D C 1
ATOM 3001 O O . GLU D 1 5 ? 3.353 8.362 38.291 1.00 36.57 5 GLU D O 1
ATOM 3007 N N . LEU D 1 6 ? 3.476 7.073 36.472 1.00 36.70 6 LEU D N 1
ATOM 3008 C CA . LEU D 1 6 ? 2.160 6.481 36.681 1.00 37.59 6 LEU D CA 1
ATOM 3009 C C . LEU D 1 6 ? 2.199 5.398 37.744 1.00 38.89 6 LEU D C 1
ATOM 3010 O O . LEU D 1 6 ? 1.444 5.442 38.715 1.00 39.63 6 LEU D O 1
ATOM 3015 N N . VAL D 1 7 ? 3.086 4.426 37.549 1.00 38.54 7 VAL D N 1
ATOM 3016 C CA . VAL D 1 7 ? 3.240 3.315 38.475 1.00 38.18 7 VAL D CA 1
ATOM 3017 C C . VAL D 1 7 ? 4.702 2.914 38.547 1.00 38.72 7 VAL D C 1
ATOM 3018 O O . VAL D 1 7 ? 5.401 2.951 37.541 1.00 36.72 7 VAL D O 1
ATOM 3022 N N . ARG D 1 8 ? 5.157 2.549 39.744 1.00 40.76 8 ARG D N 1
ATOM 3023 C CA . ARG D 1 8 ? 6.529 2.084 39.951 1.00 41.69 8 ARG D CA 1
ATOM 3024 C C . ARG D 1 8 ? 6.473 0.741 40.663 1.00 43.39 8 ARG D C 1
ATOM 3025 O O . ARG D 1 8 ? 6.194 0.672 41.859 1.00 44.47 8 ARG D O 1
ATOM 3033 N N . HIS D 1 9 ? 6.730 -0.330 39.934 1.00 44.56 9 HIS D N 1
ATOM 3034 C CA . HIS D 1 9 ? 6.704 -1.629 40.557 1.00 47.37 9 HIS D CA 1
ATOM 3035 C C . HIS D 1 9 ? 7.859 -1.781 41.541 1.00 50.08 9 HIS D C 1
ATOM 3036 O O . HIS D 1 9 ? 8.759 -0.936 41.593 1.00 49.74 9 HIS D O 1
ATOM 3043 N N . ASP D 1 10 ? 7.805 -2.839 42.348 1.00 52.92 10 ASP D N 1
ATOM 3044 C CA . ASP D 1 10 ? 8.839 -3.109 43.343 1.00 54.00 10 ASP D CA 1
ATOM 3045 C C . ASP D 1 10 ? 10.053 -3.685 42.645 1.00 53.24 10 ASP D C 1
ATOM 3046 O O . ASP D 1 10 ? 9.931 -4.273 41.573 1.00 52.23 10 ASP D O 1
ATOM 3051 N N . VAL D 1 11 ? 11.220 -3.522 43.256 1.00 53.06 11 VAL D N 1
ATOM 3052 C CA . VAL D 1 11 ? 12.448 -4.045 42.676 1.00 54.63 11 VAL D CA 1
ATOM 3053 C C . VAL D 1 11 ? 12.475 -5.568 42.749 1.00 56.46 11 VAL D C 1
ATOM 3054 O O . VAL D 1 11 ? 12.219 -6.146 43.806 1.00 56.55 11 VAL D O 1
ATOM 3058 N N . LYS D 1 12 ? 12.790 -6.212 41.626 1.00 58.45 12 LYS D N 1
ATOM 3059 C CA . LYS D 1 12 ? 12.861 -7.669 41.562 1.00 60.56 12 LYS D CA 1
ATOM 3060 C C . LYS D 1 12 ? 14.309 -8.154 41.540 1.00 61.59 12 LYS D C 1
ATOM 3061 O O . LYS D 1 12 ? 14.877 -8.359 40.469 1.00 62.18 12 LYS D O 1
ATOM 3067 N N . LYS D 1 13 ? 14.902 -8.339 42.717 1.00 62.58 13 LYS D N 1
ATOM 3068 C CA . LYS D 1 13 ? 16.281 -8.815 42.804 1.00 63.56 13 LYS D CA 1
ATOM 3069 C C . LYS D 1 13 ? 16.360 -10.307 42.509 1.00 65.20 13 LYS D C 1
ATOM 3070 O O . LYS D 1 13 ? 15.539 -11.080 42.996 1.00 65.21 13 LYS D O 1
ATOM 3076 N N . THR D 1 14 ? 17.341 -10.709 41.707 1.00 66.64 14 THR D N 1
ATOM 3077 C CA . THR D 1 14 ? 17.555 -12.122 41.413 1.00 68.40 14 THR D CA 1
ATOM 3078 C C . THR D 1 14 ? 19.002 -12.375 41.818 1.00 70.12 14 THR D C 1
ATOM 3079 O O . THR D 1 14 ? 19.512 -11.727 42.737 1.00 70.19 14 THR D O 1
ATOM 3083 N N . ASP D 1 15 ? 19.672 -13.297 41.141 1.00 72.16 15 ASP D N 1
ATOM 3084 C CA . ASP D 1 15 ? 21.058 -13.590 41.479 1.00 73.95 15 ASP D CA 1
ATOM 3085 C C . ASP D 1 15 ? 21.955 -12.360 41.339 1.00 74.56 15 ASP D C 1
ATOM 3086 O O . ASP D 1 15 ? 22.421 -11.812 42.342 1.00 74.46 15 ASP D O 1
ATOM 3091 N N . GLU D 1 16 ? 22.184 -11.924 40.099 1.00 74.99 16 GLU D N 1
ATOM 3092 C CA . GLU D 1 16 ? 23.033 -10.764 39.837 1.00 75.47 16 GLU D CA 1
ATOM 3093 C C . GLU D 1 16 ? 22.281 -9.541 39.316 1.00 74.17 16 GLU D C 1
ATOM 3094 O O . GLU D 1 16 ? 22.682 -8.403 39.585 1.00 74.84 16 GLU D O 1
ATOM 3100 N N . THR D 1 17 ? 21.203 -9.770 38.569 1.00 71.92 17 THR D N 1
ATOM 3101 C CA . THR D 1 17 ? 20.428 -8.670 38.001 1.00 69.30 17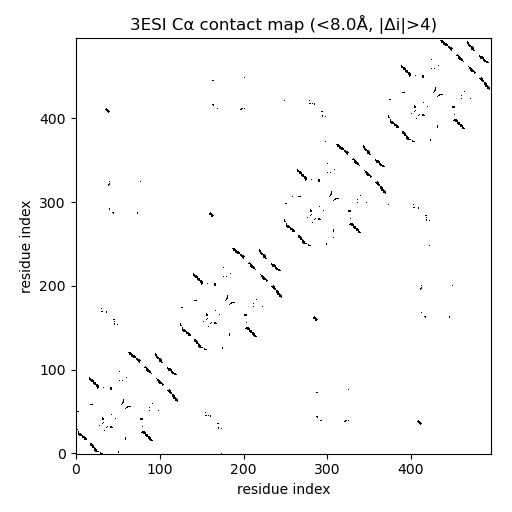 THR D CA 1
ATOM 3102 C C . THR D 1 17 ? 19.352 -8.135 38.932 1.00 67.08 17 THR D C 1
ATOM 3103 O O . THR D 1 17 ? 18.644 -8.896 39.586 1.00 67.10 17 THR D O 1
ATOM 3107 N N . SER D 1 18 ? 19.244 -6.811 38.969 1.00 64.26 18 SER D N 1
ATOM 3108 C CA . SER D 1 18 ? 18.266 -6.098 39.778 1.00 61.33 18 SER D CA 1
ATOM 3109 C C . SER D 1 18 ? 17.341 -5.431 38.754 1.00 60.88 18 SER D C 1
ATOM 3110 O O . SER D 1 18 ? 17.814 -4.889 37.760 1.00 62.22 18 SER D O 1
ATOM 3113 N N . GLN D 1 19 ? 16.031 -5.469 38.972 1.00 59.55 19 GLN D N 1
ATOM 3114 C CA . GLN D 1 19 ? 15.111 -4.878 38.002 1.00 58.42 19 GLN D CA 1
ATOM 3115 C C . GLN D 1 19 ? 14.031 -3.975 38.594 1.00 57.10 19 GLN D C 1
ATOM 3116 O O . GLN D 1 19 ? 13.779 -3.972 39.797 1.00 57.12 19 GLN D O 1
ATOM 3122 N N . VAL D 1 20 ? 13.404 -3.198 37.720 1.00 54.42 20 VAL D N 1
ATOM 3123 C CA . VAL D 1 20 ? 12.317 -2.315 38.103 1.00 51.11 20 VAL D CA 1
ATOM 3124 C C . VAL D 1 20 ? 11.546 -1.956 36.842 1.00 49.75 20 VAL D C 1
ATOM 3125 O O . VAL D 1 20 ? 12.128 -1.797 35.765 1.00 48.70 20 VAL D O 1
ATOM 3129 N N . GLU D 1 21 ? 10.232 -1.849 36.982 1.00 47.56 21 GLU D N 1
ATOM 3130 C CA . GLU D 1 21 ? 9.381 -1.525 35.859 1.00 45.49 21 GLU D CA 1
ATOM 3131 C C . GLU D 1 21 ? 8.536 -0.304 36.163 1.00 43.46 21 GLU D C 1
ATOM 3132 O O . GLU D 1 21 ? 7.850 -0.251 37.182 1.00 43.81 21 GLU D O 1
ATOM 3138 N N . LEU D 1 22 ? 8.591 0.683 35.284 1.00 41.53 22 LEU D N 1
ATOM 3139 C CA . LEU D 1 22 ? 7.800 1.883 35.486 1.00 40.84 22 LEU D CA 1
ATOM 3140 C C . LEU D 1 22 ? 6.818 2.092 34.360 1.00 39.82 22 LEU D C 1
ATOM 3141 O O . LEU D 1 22 ? 7.048 1.668 33.230 1.00 39.34 22 LEU D O 1
ATOM 3146 N N . MET D 1 23 ? 5.704 2.729 34.682 1.00 38.35 23 MET D N 1
ATOM 3147 C CA . MET D 1 23 ? 4.718 3.060 33.669 1.00 38.37 23 MET D CA 1
ATOM 3148 C C . MET D 1 23 ? 4.864 4.568 33.704 1.00 36.14 23 MET D C 1
ATOM 3149 O O . MET D 1 23 ? 4.836 5.159 34.780 1.00 34.67 23 MET D O 1
ATOM 3154 N N . LEU D 1 24 ? 5.066 5.193 32.550 1.00 34.55 24 LEU D N 1
ATOM 3155 C CA . LEU D 1 24 ? 5.256 6.647 32.517 1.00 32.87 24 LEU D CA 1
ATOM 3156 C C . LEU D 1 24 ? 4.350 7.357 31.508 1.00 32.91 24 LEU D C 1
ATOM 3157 O O . LEU D 1 24 ? 3.943 6.795 30.490 1.00 32.21 24 LEU D O 1
ATOM 3162 N N . GLN D 1 25 ? 4.018 8.602 31.798 1.00 33.88 25 GLN D N 1
ATOM 3163 C CA . GLN D 1 25 ? 3.184 9.346 30.877 1.00 35.58 25 GLN D CA 1
ATOM 3164 C C . GLN D 1 25 ? 4.034 10.472 30.335 1.00 34.04 25 GLN D C 1
ATOM 3165 O O . GLN D 1 25 ? 4.664 11.214 31.105 1.00 32.92 25 GLN D O 1
ATOM 3171 N N . VAL D 1 26 ? 4.081 10.566 29.011 1.00 32.03 26 VAL D N 1
ATOM 3172 C CA . VAL D 1 26 ? 4.844 11.604 28.345 1.00 32.52 26 VAL D CA 1
ATOM 3173 C C . VAL D 1 26 ? 3.930 12.809 28.173 1.00 34.59 26 VAL D C 1
ATOM 3174 O O . VAL D 1 26 ? 3.160 12.906 27.215 1.00 33.84 26 VAL D O 1
ATOM 3178 N N . ASP D 1 27 ? 4.025 13.722 29.131 1.00 37.00 27 ASP D N 1
ATOM 3179 C CA . ASP D 1 27 ? 3.219 14.928 29.169 1.00 39.20 27 ASP D CA 1
ATOM 3180 C C . ASP D 1 27 ? 3.436 15.882 27.991 1.00 38.94 27 ASP D C 1
ATOM 3181 O O . ASP D 1 27 ? 4.559 16.307 27.720 1.00 38.73 27 ASP D O 1
ATOM 3186 N N . PRO D 1 28 ? 2.347 16.245 27.289 1.00 38.64 28 PRO D N 1
ATOM 3187 C CA . PRO D 1 28 ? 2.344 17.147 26.132 1.00 37.30 28 PRO D CA 1
ATOM 3188 C C . PRO D 1 28 ? 2.930 18.515 26.419 1.00 36.82 28 PRO D C 1
ATOM 3189 O O . PRO D 1 28 ? 3.265 19.241 25.498 1.00 35.85 28 PRO D O 1
ATOM 3193 N N . ASP D 1 29 ? 3.052 18.875 27.691 1.00 37.67 29 ASP D N 1
ATOM 3194 C CA . ASP D 1 29 ? 3.578 20.188 28.039 1.00 38.58 29 ASP D CA 1
ATOM 3195 C C . ASP D 1 29 ? 5.071 20.241 28.342 1.00 36.89 29 ASP D C 1
ATOM 3196 O O . ASP D 1 29 ? 5.585 21.284 28.741 1.00 36.66 29 ASP D O 1
ATOM 3201 N N . LEU D 1 30 ? 5.769 19.125 28.152 1.00 34.33 30 LEU D N 1
ATOM 3202 C CA . LEU D 1 30 ? 7.212 19.088 28.391 1.00 31.64 30 LEU D CA 1
ATOM 3203 C C . LEU D 1 30 ? 7.934 20.017 27.412 1.00 31.77 30 LEU D C 1
ATOM 3204 O O . LEU D 1 30 ? 7.570 20.110 26.237 1.00 30.11 30 LEU D O 1
ATOM 3209 N N . PHE D 1 31 ? 8.970 20.692 27.899 1.00 33.69 31 PHE D N 1
ATOM 3210 C CA . PHE D 1 31 ? 9.750 21.617 27.075 1.00 35.03 31 PHE D CA 1
ATOM 3211 C C . PHE D 1 31 ? 10.256 20.954 25.804 1.00 35.13 31 PHE D C 1
ATOM 3212 O O . PHE D 1 31 ? 10.530 21.626 24.802 1.00 34.67 31 PHE D O 1
ATOM 3220 N N . TRP D 1 32 ? 10.376 19.630 25.850 1.00 34.04 32 TRP D N 1
ATOM 3221 C CA . TRP D 1 32 ? 10.841 18.856 24.703 1.00 33.83 32 TRP D CA 1
ATOM 3222 C C . TRP D 1 32 ? 9.916 19.042 23.501 1.00 34.77 32 TRP D C 1
ATOM 3223 O O . TRP D 1 32 ? 10.323 18.824 22.361 1.00 36.68 32 TRP D O 1
ATOM 3234 N N . PHE D 1 33 ? 8.674 19.440 23.750 1.00 34.61 33 PHE D N 1
ATOM 3235 C CA . PHE D 1 33 ? 7.719 19.598 22.667 1.00 35.78 33 PHE D CA 1
ATOM 3236 C C . PHE D 1 33 ? 7.310 21.036 22.385 1.00 36.71 33 PHE D C 1
ATOM 3237 O O . PHE D 1 33 ? 6.398 21.278 21.589 1.00 38.26 33 PHE D O 1
ATOM 3245 N N . ASN D 1 34 ? 7.974 21.990 23.019 1.00 36.88 34 ASN D N 1
ATOM 3246 C CA . ASN D 1 34 ? 7.614 23.389 22.821 1.00 38.65 34 ASN D CA 1
ATOM 3247 C C . ASN D 1 34 ? 7.702 23.898 21.372 1.00 38.59 34 ASN D C 1
ATOM 3248 O O . ASN D 1 34 ? 8.764 23.882 20.741 1.00 38.32 34 ASN D O 1
ATOM 3253 N N . GLY D 1 35 ? 6.565 24.364 20.861 1.00 38.48 35 GLY D N 1
ATOM 3254 C CA . GLY D 1 35 ? 6.499 24.886 19.508 1.00 38.27 35 GLY D CA 1
ATOM 3255 C C . GLY D 1 35 ? 7.649 25.790 19.090 1.00 39.41 35 GLY D C 1
ATOM 3256 O O . GLY D 1 35 ? 8.006 25.827 17.903 1.00 38.24 35 GLY D O 1
ATOM 3257 N N . HIS D 1 36 ? 8.229 26.517 20.046 1.00 39.05 36 HIS D N 1
ATOM 3258 C CA . HIS D 1 36 ? 9.340 27.417 19.735 1.00 39.63 36 HIS D CA 1
ATOM 3259 C C . HIS D 1 36 ? 10.629 26.684 19.407 1.00 40.15 36 HIS D C 1
ATOM 3260 O O . HIS D 1 36 ? 11.596 27.294 18.935 1.00 40.52 36 HIS D O 1
ATOM 3267 N N . PHE D 1 37 ? 10.655 25.380 19.659 1.00 40.48 37 PHE D N 1
ATOM 3268 C CA . PHE D 1 37 ? 11.858 24.610 19.394 1.00 40.67 37 PHE D CA 1
ATOM 3269 C C . PHE D 1 37 ? 11.704 23.650 18.228 1.00 42.79 37 PHE D C 1
ATOM 3270 O O . PHE D 1 37 ? 12.517 23.652 17.310 1.00 45.57 37 PHE D O 1
ATOM 3278 N N . THR D 1 38 ? 10.645 22.849 18.250 1.00 44.95 38 THR D N 1
ATOM 3279 C CA . THR D 1 38 ? 10.428 21.847 17.210 1.00 46.06 38 THR D CA 1
ATOM 3280 C C . THR D 1 38 ? 9.021 21.853 16.623 1.00 46.83 38 THR D C 1
ATOM 3281 O O . THR D 1 38 ? 8.044 22.086 17.333 1.00 45.91 38 THR D O 1
ATOM 3285 N N . GLY D 1 39 ? 8.929 21.590 15.321 1.00 47.32 39 GLY D N 1
ATOM 3286 C CA . GLY D 1 39 ? 7.638 21.539 14.661 1.00 48.41 39 GLY D CA 1
ATOM 3287 C C . GLY D 1 39 ? 7.134 20.104 14.582 1.00 49.14 39 GLY D C 1
ATOM 3288 O O . GLY D 1 39 ? 5.937 19.862 14.407 1.00 47.88 39 GLY D O 1
ATOM 3289 N N . GLN D 1 40 ? 8.054 19.147 14.692 1.00 48.78 40 GLN D N 1
ATOM 3290 C CA . GLN D 1 40 ? 7.702 17.726 14.663 1.00 50.41 40 GLN D CA 1
ATOM 3291 C C . GLN D 1 40 ? 8.083 17.202 16.035 1.00 50.06 40 GLN D C 1
ATOM 3292 O O . GLN D 1 40 ? 9.128 16.581 16.216 1.00 50.71 40 GLN D O 1
ATOM 3298 N N . PRO D 1 41 ? 7.234 17.449 17.029 1.00 50.07 41 PRO D N 1
ATOM 3299 C CA . PRO D 1 41 ? 7.576 16.972 18.367 1.00 48.40 41 PRO D CA 1
ATOM 3300 C C . PRO D 1 41 ? 7.642 15.461 18.577 1.00 47.28 41 PRO D C 1
ATOM 3301 O O . PRO D 1 41 ? 6.755 14.705 18.163 1.00 46.38 41 PRO D O 1
ATOM 3305 N N . LEU D 1 42 ? 8.736 15.041 19.206 1.00 45.46 42 LEU D N 1
ATOM 3306 C CA . LEU D 1 42 ? 8.953 13.649 19.569 1.00 43.26 42 LEU D CA 1
ATOM 3307 C C . LEU D 1 42 ? 10.043 13.618 20.630 1.00 42.33 42 LEU D C 1
ATOM 3308 O O . LEU D 1 42 ? 10.908 14.488 20.667 1.00 43.01 42 LEU D O 1
ATOM 3313 N N . LEU D 1 43 ? 9.988 12.622 21.504 1.00 40.21 43 LEU D N 1
ATOM 3314 C CA . LEU D 1 43 ? 10.952 12.496 22.582 1.00 37.47 43 LEU D CA 1
ATOM 3315 C C . LEU D 1 43 ? 12.352 12.132 22.081 1.00 36.66 43 LEU D C 1
ATOM 3316 O O . LEU D 1 43 ? 12.625 10.969 21.763 1.00 35.88 43 LEU D O 1
ATOM 3321 N N . PRO D 1 44 ? 13.266 13.122 22.034 1.00 34.97 44 PRO D N 1
ATOM 3322 C CA . PRO D 1 44 ? 14.642 12.909 21.570 1.00 33.02 44 PRO D CA 1
ATOM 3323 C C . PRO D 1 44 ? 15.456 11.950 22.425 1.00 32.47 44 PRO D C 1
ATOM 3324 O O . PRO D 1 44 ? 15.133 11.692 23.589 1.00 32.83 44 PRO D O 1
ATOM 3328 N N . GLY D 1 45 ? 16.529 11.440 21.832 1.00 32.28 45 GLY D N 1
ATOM 3329 C CA . GLY D 1 45 ? 17.415 10.514 22.518 1.00 31.12 45 GLY D CA 1
ATOM 3330 C C . GLY D 1 45 ? 18.002 11.010 23.827 1.00 30.66 45 GLY D C 1
ATOM 3331 O O . GLY D 1 45 ? 18.136 10.237 24.779 1.00 28.49 45 GLY D O 1
ATOM 3332 N N . VAL D 1 46 ? 18.349 12.288 23.911 1.00 29.95 46 VAL D N 1
ATOM 3333 C CA . VAL D 1 46 ? 18.918 12.755 25.168 1.00 31.91 46 VAL D CA 1
ATOM 3334 C C . VAL D 1 46 ? 17.935 12.557 26.308 1.00 30.77 46 VAL D C 1
ATOM 3335 O O . VAL D 1 46 ? 18.295 12.028 27.359 1.00 31.04 46 VAL D O 1
ATOM 3339 N N . ALA D 1 47 ? 16.688 12.958 26.090 1.00 30.73 47 ALA D N 1
ATOM 3340 C CA . ALA D 1 47 ? 15.670 12.823 27.118 1.00 29.91 47 ALA D CA 1
ATOM 3341 C C . ALA D 1 47 ? 15.447 11.355 27.475 1.00 30.03 47 ALA D C 1
ATOM 3342 O O . ALA D 1 47 ? 15.335 10.996 28.653 1.00 28.93 47 ALA D O 1
ATOM 3344 N N . GLN D 1 48 ? 15.386 10.503 26.463 1.00 30.93 48 GLN D N 1
ATOM 3345 C CA . GLN D 1 48 ? 15.185 9.089 26.723 1.00 32.17 48 GLN D CA 1
ATOM 3346 C C . GLN D 1 48 ? 16.318 8.546 27.601 1.00 32.64 48 GLN D C 1
ATOM 3347 O O . GLN D 1 48 ? 16.077 7.760 28.522 1.00 31.62 48 GLN D O 1
ATOM 3353 N N . LEU D 1 49 ? 17.547 8.984 27.333 1.00 33.39 49 LEU D N 1
ATOM 3354 C CA . LEU D 1 49 ? 18.695 8.524 28.107 1.00 34.77 49 LEU D CA 1
ATOM 3355 C C . LEU D 1 49 ? 18.674 9.107 29.518 1.00 34.51 49 LEU D C 1
ATOM 3356 O O . LEU D 1 49 ? 18.918 8.403 30.496 1.00 37.23 49 LEU D O 1
ATOM 3361 N N . ASP D 1 50 ? 18.384 10.397 29.612 1.00 32.12 50 ASP D N 1
ATOM 3362 C CA . ASP D 1 50 ? 18.329 11.081 30.888 1.00 32.19 50 ASP D CA 1
ATOM 3363 C C . ASP D 1 50 ? 17.347 10.428 31.842 1.00 32.71 50 ASP D C 1
ATOM 3364 O O . ASP D 1 50 ? 17.656 10.262 33.019 1.00 32.94 50 ASP D O 1
ATOM 3369 N N . TRP D 1 51 ? 16.156 10.088 31.349 1.00 31.78 51 TRP D N 1
ATOM 3370 C CA . TRP D 1 51 ? 15.156 9.434 32.179 1.00 31.68 51 TRP D CA 1
ATOM 3371 C C . TRP D 1 51 ? 15.668 8.057 32.611 1.00 32.26 51 TRP D C 1
ATOM 3372 O O . TRP D 1 51 ? 15.501 7.654 33.770 1.00 32.56 51 TRP D O 1
ATOM 3383 N N . VAL D 1 52 ? 16.285 7.329 31.685 1.00 33.28 52 VAL D N 1
ATOM 3384 C CA . VAL D 1 52 ? 16.819 6.012 32.024 1.00 35.31 52 VAL D CA 1
ATOM 3385 C C . VAL D 1 52 ? 17.827 6.179 33.167 1.00 36.49 52 VAL D C 1
ATOM 3386 O O . VAL D 1 52 ? 17.745 5.499 34.187 1.00 35.61 52 VAL D O 1
ATOM 3390 N N . MET D 1 53 ? 18.746 7.127 33.009 1.00 38.10 53 MET D N 1
ATOM 3391 C CA . MET D 1 53 ? 19.760 7.383 34.024 1.00 38.94 53 MET D CA 1
ATOM 3392 C C . MET D 1 53 ? 19.180 7.812 35.374 1.00 40.62 53 MET D C 1
ATOM 3393 O O . MET D 1 53 ? 19.632 7.354 36.417 1.00 42.17 53 MET D O 1
ATOM 3398 N N . HIS D 1 54 ? 18.181 8.685 35.361 1.00 42.12 54 HIS D N 1
ATOM 3399 C CA . HIS D 1 54 ? 17.566 9.144 36.606 1.00 43.58 54 HIS D CA 1
ATOM 3400 C C . HIS D 1 54 ? 16.947 7.997 37.415 1.00 44.48 54 HIS D C 1
ATOM 3401 O O . HIS D 1 54 ? 17.212 7.862 38.609 1.00 45.73 54 HIS D O 1
ATOM 3408 N N . TYR D 1 55 ? 16.125 7.173 36.775 1.00 44.75 55 TYR D N 1
ATOM 3409 C CA . TYR D 1 55 ? 15.505 6.065 37.483 1.00 46.58 55 TYR D CA 1
ATOM 3410 C C . TYR D 1 55 ? 16.507 4.983 37.825 1.00 46.53 55 TYR D C 1
ATOM 3411 O O . TYR D 1 55 ? 16.469 4.423 38.918 1.00 47.73 55 TYR D O 1
ATOM 3420 N N . ALA D 1 56 ? 17.417 4.699 36.904 1.00 46.42 56 ALA D N 1
ATOM 3421 C CA . ALA D 1 56 ? 18.413 3.656 37.140 1.00 45.62 56 ALA D CA 1
ATOM 3422 C C . ALA D 1 56 ? 19.329 3.909 38.337 1.00 45.58 56 ALA D C 1
ATOM 3423 O O . ALA D 1 56 ? 19.683 2.961 39.041 1.00 44.96 56 ALA D O 1
ATOM 3425 N N . THR D 1 57 ? 19.711 5.162 38.593 1.00 46.02 57 THR D N 1
ATOM 3426 C CA . THR D 1 57 ? 20.610 5.416 39.723 1.00 46.60 57 THR D CA 1
ATOM 3427 C C . THR D 1 57 ? 19.953 5.819 41.026 1.00 47.49 57 THR D C 1
ATOM 3428 O O . THR D 1 57 ? 20.618 5.886 42.054 1.00 47.69 57 THR D O 1
ATOM 3432 N N . THR D 1 58 ? 18.659 6.106 41.003 1.00 48.67 58 THR D N 1
ATOM 3433 C CA . THR D 1 58 ? 17.990 6.465 42.246 1.00 50.06 58 THR D CA 1
ATOM 3434 C C . THR D 1 58 ? 17.267 5.240 42.794 1.00 50.64 58 THR D C 1
ATOM 3435 O O . THR D 1 58 ? 16.806 5.247 43.937 1.00 50.36 58 THR D O 1
ATOM 3439 N N . VAL D 1 59 ? 17.201 4.185 41.981 1.00 50.60 59 VAL D N 1
ATOM 3440 C CA . VAL D 1 59 ? 16.505 2.960 42.358 1.00 50.73 59 VAL D CA 1
ATOM 3441 C C . VAL D 1 59 ? 17.317 1.658 42.284 1.00 51.70 59 VAL D C 1
ATOM 3442 O O . VAL D 1 59 ? 17.086 0.743 43.069 1.00 52.53 59 VAL D O 1
ATOM 3446 N N . LEU D 1 60 ? 18.257 1.553 41.353 1.00 51.48 60 LEU D N 1
ATOM 3447 C CA . LEU D 1 60 ? 19.029 0.324 41.245 1.00 50.99 60 LEU D CA 1
ATOM 3448 C C . LEU D 1 60 ? 20.508 0.447 41.588 1.00 51.65 60 LEU D C 1
ATOM 3449 O O . LEU D 1 60 ? 21.027 -0.333 42.379 1.00 52.48 60 LEU D O 1
ATOM 3454 N N . ALA D 1 61 ? 21.184 1.427 40.997 1.00 52.83 61 ALA D N 1
ATOM 3455 C CA . ALA D 1 61 ? 22.610 1.622 41.228 1.00 52.66 61 ALA D CA 1
ATOM 3456 C C . ALA D 1 61 ? 22.878 2.977 41.850 1.00 53.64 61 ALA D C 1
ATOM 3457 O O . ALA D 1 61 ? 23.447 3.863 41.216 1.00 53.17 61 ALA D O 1
ATOM 3459 N N . GLN D 1 62 ? 22.477 3.121 43.104 1.00 55.64 62 GLN D N 1
ATOM 3460 C CA . GLN D 1 62 ? 22.633 4.371 43.834 1.00 58.88 62 GLN D CA 1
ATOM 3461 C C . GLN D 1 62 ? 24.021 5.016 43.800 1.00 60.24 62 GLN D C 1
ATOM 3462 O O . GLN D 1 62 ? 24.144 6.240 43.648 1.00 61.08 62 GLN D O 1
ATOM 3468 N N . GLY D 1 63 ? 25.067 4.209 43.937 1.00 59.92 63 GLY D N 1
ATOM 3469 C CA . GLY D 1 63 ? 26.404 4.775 43.929 1.00 58.93 63 GLY D CA 1
ATOM 3470 C C . GLY D 1 63 ? 27.120 4.733 42.591 1.00 58.47 63 GLY D C 1
ATOM 3471 O O . GLY D 1 63 ? 28.350 4.711 42.551 1.00 58.38 63 GLY D O 1
ATOM 3472 N N . TRP D 1 64 ? 26.370 4.728 41.493 1.00 56.94 64 TRP D N 1
ATOM 3473 C CA . TRP D 1 64 ? 26.983 4.682 40.170 1.00 54.22 64 TRP D CA 1
ATOM 3474 C C . TRP D 1 64 ? 26.561 5.831 39.258 1.00 52.59 64 TRP D C 1
ATOM 3475 O O . TRP D 1 64 ? 25.633 6.584 39.559 1.00 53.97 64 TRP D O 1
ATOM 3486 N N . THR D 1 65 ? 27.268 5.968 38.143 1.00 50.85 65 THR D N 1
ATOM 3487 C CA . THR D 1 65 ? 26.959 6.994 37.158 1.00 48.83 65 THR D CA 1
ATOM 3488 C C . THR D 1 65 ? 27.351 6.538 35.769 1.00 46.88 65 THR D C 1
ATOM 3489 O O . THR D 1 65 ? 28.049 5.534 35.588 1.00 45.98 65 THR D O 1
ATOM 3493 N N . PHE D 1 66 ? 26.886 7.300 34.791 1.00 45.08 66 PHE D N 1
ATOM 3494 C CA . PHE D 1 66 ? 27.135 7.024 33.386 1.00 43.95 66 PHE D CA 1
ATOM 3495 C C . PHE D 1 66 ? 28.623 6.987 33.025 1.00 44.22 66 PHE D C 1
ATOM 3496 O O . PHE D 1 66 ? 29.418 7.777 33.540 1.00 43.42 66 PHE D O 1
ATOM 3504 N N . LEU D 1 67 ? 28.990 6.049 32.151 1.00 43.61 67 LEU D N 1
ATOM 3505 C CA . LEU D 1 67 ? 30.361 5.958 31.653 1.00 43.48 67 LEU D CA 1
ATOM 3506 C C . LEU D 1 67 ? 30.228 6.043 30.141 1.00 42.63 67 LEU D C 1
ATOM 3507 O O . LEU D 1 67 ? 30.788 6.941 29.516 1.00 42.96 67 LEU D O 1
ATOM 3512 N N . SER D 1 68 ? 29.460 5.125 29.557 1.00 43.20 68 SER D N 1
ATOM 3513 C CA . SER D 1 68 ? 29.261 5.127 28.112 1.00 43.52 68 SER D CA 1
ATOM 3514 C C . SER D 1 68 ? 28.054 4.338 27.635 1.00 44.47 68 SER D C 1
ATOM 3515 O O . SER D 1 68 ? 27.498 3.508 28.353 1.00 43.68 68 SER D O 1
ATOM 3518 N N . ILE D 1 69 ? 27.680 4.600 26.390 1.00 45.80 69 ILE D N 1
ATOM 3519 C CA . ILE D 1 69 ? 26.557 3.947 25.734 1.00 48.25 69 ILE D CA 1
ATOM 3520 C C . ILE D 1 69 ? 27.113 2.793 24.908 1.00 49.43 69 ILE D C 1
ATOM 3521 O O . ILE D 1 69 ? 27.739 3.017 23.878 1.00 49.43 69 ILE D O 1
ATOM 3526 N N . GLU D 1 70 ? 26.910 1.558 25.352 1.00 50.64 70 GLU D N 1
ATOM 3527 C CA . GLU D 1 70 ? 27.420 0.433 24.583 1.00 52.62 70 GLU D CA 1
ATOM 3528 C C . GLU D 1 70 ? 26.634 0.314 23.285 1.00 53.21 70 GLU D C 1
ATOM 3529 O O . GLU D 1 70 ? 27.202 0.028 22.236 1.00 54.26 70 GLU D O 1
ATOM 3535 N N . ASN D 1 71 ? 25.327 0.548 23.351 1.00 53.73 71 ASN D N 1
ATOM 3536 C CA . ASN D 1 71 ? 24.483 0.495 22.162 1.00 53.94 71 ASN D CA 1
ATOM 3537 C C . ASN D 1 71 ? 23.059 0.960 22.440 1.00 52.85 71 ASN D C 1
ATOM 3538 O O . ASN D 1 71 ? 22.473 0.621 23.461 1.00 51.64 71 ASN D O 1
ATOM 3543 N N . ILE D 1 72 ? 22.524 1.762 21.528 1.00 52.52 72 ILE D N 1
ATOM 3544 C CA . ILE D 1 72 ? 21.172 2.281 21.649 1.00 53.24 72 ILE D CA 1
ATOM 3545 C C . ILE D 1 72 ? 20.486 1.982 20.331 1.00 52.74 72 ILE D C 1
ATOM 3546 O O . ILE D 1 72 ? 21.140 1.870 19.307 1.00 53.11 72 ILE D O 1
ATOM 3551 N N . LYS D 1 73 ? 19.168 1.867 20.354 1.00 52.45 73 LYS D N 1
ATOM 3552 C CA . LYS D 1 73 ? 18.422 1.563 19.146 1.00 52.36 73 LYS D CA 1
ATOM 3553 C C . LYS D 1 73 ? 17.015 2.161 19.234 1.00 51.34 73 LYS D C 1
ATOM 3554 O O . LYS D 1 73 ? 16.206 1.766 20.077 1.00 50.03 73 LYS D O 1
ATOM 3560 N N . PHE D 1 74 ? 16.736 3.125 18.365 1.00 49.69 74 PHE D N 1
ATOM 3561 C CA . PHE D 1 74 ? 15.440 3.783 18.345 1.00 49.18 74 PHE D CA 1
ATOM 3562 C C . PHE D 1 74 ? 14.593 3.155 17.247 1.00 49.60 74 PHE D C 1
ATOM 3563 O O . PHE D 1 74 ? 14.871 3.329 16.066 1.00 51.33 74 PHE D O 1
ATOM 3571 N N . GLN D 1 75 ? 13.559 2.422 17.639 1.00 49.74 75 GLN D N 1
ATOM 3572 C CA . GLN D 1 75 ? 12.702 1.751 16.669 1.00 50.65 75 GLN D CA 1
ATOM 3573 C C . GLN D 1 75 ? 11.415 2.496 16.372 1.00 49.61 75 GLN D C 1
ATOM 3574 O O . GLN D 1 75 ? 10.919 2.451 15.253 1.00 51.13 75 GLN D O 1
ATOM 3580 N N . GLN D 1 76 ? 10.868 3.175 17.371 1.00 48.17 76 GLN D N 1
ATOM 3581 C CA . GLN D 1 76 ? 9.627 3.900 17.171 1.00 47.67 76 GLN D CA 1
ATOM 3582 C C . GLN D 1 76 ? 9.668 5.231 17.896 1.00 45.91 76 GLN D C 1
ATOM 3583 O O . GLN D 1 76 ? 10.073 5.300 19.057 1.00 46.84 76 GLN D O 1
ATOM 3589 N N . PRO D 1 77 ? 9.258 6.312 17.219 1.00 43.58 77 PRO D N 1
ATOM 3590 C CA . PRO D 1 77 ? 9.265 7.629 17.862 1.00 41.93 77 PRO D CA 1
ATOM 3591 C C . PRO D 1 77 ? 8.218 7.672 18.975 1.00 40.64 77 PRO D C 1
ATOM 3592 O O . PRO D 1 77 ? 7.185 7.005 18.899 1.00 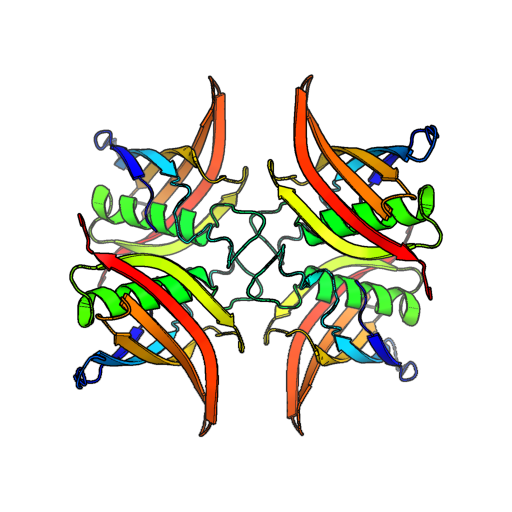41.62 77 PRO D O 1
ATOM 3596 N N . ILE D 1 78 ? 8.501 8.452 20.009 1.00 37.90 78 ILE D N 1
ATOM 3597 C CA . ILE D 1 78 ? 7.607 8.601 21.139 1.00 34.68 78 ILE D CA 1
ATOM 3598 C C . ILE D 1 78 ? 6.982 9.989 21.037 1.00 35.46 78 ILE D C 1
ATOM 3599 O O . ILE D 1 78 ? 7.674 10.998 21.156 1.00 35.19 78 ILE D O 1
ATOM 3604 N N . LEU D 1 79 ? 5.672 10.036 20.802 1.00 36.06 79 LEU D N 1
ATOM 3605 C CA . LEU D 1 79 ? 4.964 11.306 20.659 1.00 35.19 79 LEU D CA 1
ATOM 3606 C C . LEU D 1 79 ? 4.431 11.848 21.982 1.00 34.19 79 LEU D C 1
ATOM 3607 O O . LEU D 1 79 ? 4.328 11.131 22.968 1.00 34.18 79 LEU D O 1
ATOM 3612 N N . PRO D 1 80 ? 4.085 13.135 22.008 1.00 32.50 80 PRO D N 1
ATOM 3613 C CA . PRO D 1 80 ? 3.554 13.770 23.213 1.00 32.89 80 PRO D CA 1
ATOM 3614 C C . PRO D 1 80 ? 2.232 13.108 23.591 1.00 33.59 80 PRO D C 1
ATOM 3615 O O . PRO D 1 80 ? 1.417 12.815 22.718 1.00 33.76 80 PRO D O 1
ATOM 3619 N N . GLY D 1 81 ? 2.024 12.870 24.883 1.00 35.02 81 GLY D N 1
ATOM 3620 C CA . GLY D 1 81 ? 0.783 12.252 25.336 1.00 35.29 81 GLY D CA 1
ATOM 3621 C C . GLY D 1 81 ? 0.745 10.72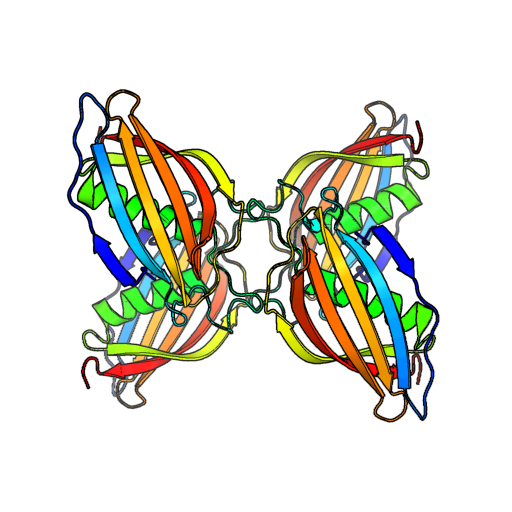9 25.346 1.00 36.21 81 GLY D C 1
ATOM 3622 O O . GLY D 1 81 ? -0.304 10.158 25.605 1.00 37.48 81 GLY D O 1
ATOM 3623 N N . LYS D 1 82 ? 1.867 10.062 25.075 1.00 36.86 82 LYS D N 1
ATOM 3624 C CA . LYS D 1 82 ? 1.887 8.596 25.064 1.00 35.76 82 LYS D CA 1
ATOM 3625 C C . LYS D 1 82 ? 2.180 7.991 26.420 1.00 35.13 82 LYS D C 1
ATOM 3626 O O . LYS D 1 82 ? 2.820 8.610 27.267 1.00 34.96 82 LYS D O 1
ATOM 3632 N N . THR D 1 83 ? 1.703 6.769 26.619 1.00 35.75 83 THR D N 1
ATOM 3633 C CA . THR D 1 83 ? 1.937 6.046 27.869 1.00 35.79 83 THR D CA 1
ATOM 3634 C C . THR D 1 83 ? 3.041 5.035 27.575 1.00 34.19 83 THR D C 1
ATOM 3635 O O . THR D 1 83 ? 2.979 4.319 26.576 1.00 33.37 83 THR D O 1
ATOM 3639 N N . LEU D 1 84 ? 4.053 4.993 28.435 1.00 34.33 84 LEU D N 1
ATOM 3640 C CA . LEU D 1 84 ? 5.196 4.103 28.228 1.00 35.87 84 LEU D CA 1
ATOM 3641 C C . LEU D 1 84 ? 5.513 3.165 29.372 1.00 37.00 84 LEU D C 1
ATOM 3642 O O . LEU D 1 84 ? 5.313 3.489 30.542 1.00 39.25 84 LEU D O 1
ATOM 3647 N N . ARG D 1 85 ? 6.021 1.994 29.019 1.00 37.58 85 ARG D N 1
ATOM 3648 C CA . ARG D 1 85 ? 6.477 1.041 30.016 1.00 37.67 85 ARG D CA 1
ATOM 3649 C C . ARG D 1 85 ? 8.008 1.137 29.902 1.00 36.32 85 ARG D C 1
ATOM 3650 O O . ARG D 1 85 ? 8.566 1.095 28.803 1.00 36.26 85 ARG D O 1
ATOM 3658 N N . LEU D 1 86 ? 8.676 1.310 31.032 1.00 35.19 86 LEU D N 1
ATOM 3659 C CA . LEU D 1 86 ? 10.122 1.392 31.057 1.00 33.51 86 LEU D CA 1
ATOM 3660 C C . LEU D 1 86 ? 10.660 0.258 31.918 1.00 34.06 86 LEU D C 1
ATOM 3661 O O . LEU D 1 86 ? 10.354 0.171 33.107 1.00 33.96 86 LEU D O 1
ATOM 3666 N N . VAL D 1 87 ? 11.449 -0.619 31.313 1.00 33.71 87 VAL D N 1
ATOM 3667 C CA . VAL D 1 87 ? 12.051 -1.723 32.045 1.00 34.36 87 VAL D CA 1
ATOM 3668 C C . VAL D 1 87 ? 13.562 -1.499 32.134 1.00 35.51 87 VAL D C 1
ATOM 3669 O O . VAL D 1 87 ? 14.228 -1.320 31.114 1.00 33.14 87 VAL D O 1
ATOM 3673 N N . LEU D 1 88 ? 14.080 -1.501 33.361 1.00 38.02 88 LEU D N 1
ATOM 3674 C CA . LEU D 1 88 ? 15.507 -1.327 33.647 1.00 40.08 88 LEU D CA 1
ATOM 3675 C C . LEU D 1 88 ? 16.057 -2.579 34.335 1.00 42.45 88 LEU D C 1
ATOM 3676 O O . LEU D 1 88 ? 15.515 -3.009 35.361 1.00 40.73 88 LEU D O 1
ATOM 3681 N N . ILE D 1 89 ? 17.136 -3.145 33.788 1.00 44.66 89 ILE D N 1
ATOM 3682 C CA . ILE D 1 89 ? 17.777 -4.331 34.370 1.00 46.45 89 ILE D CA 1
ATOM 3683 C C . ILE D 1 89 ? 19.246 -4.008 34.639 1.00 49.39 89 ILE D C 1
ATOM 3684 O O . ILE D 1 89 ? 19.981 -3.646 33.718 1.00 51.37 89 ILE D O 1
ATOM 3689 N N . TRP D 1 90 ? 19.682 -4.126 35.887 1.00 51.29 90 TRP D N 1
ATOM 3690 C CA . TRP D 1 90 ? 21.073 -3.826 36.205 1.00 54.84 90 TRP D CA 1
ATOM 3691 C C . TRP D 1 90 ? 21.886 -4.986 36.749 1.00 55.96 90 TRP D C 1
ATOM 3692 O O . TRP D 1 90 ? 21.574 -5.555 37.799 1.00 57.05 90 TRP D O 1
ATOM 3703 N N . HIS D 1 91 ? 22.957 -5.299 36.029 1.00 57.18 91 HIS D N 1
ATOM 3704 C CA . HIS D 1 91 ? 23.871 -6.377 36.387 1.00 57.63 91 HIS D CA 1
ATOM 3705 C C . HIS D 1 91 ? 25.163 -5.747 36.919 1.00 56.64 91 HIS D C 1
ATOM 3706 O O . HIS D 1 91 ? 26.062 -5.434 36.148 1.00 56.49 91 HIS D O 1
ATOM 3713 N N . ALA D 1 92 ? 25.244 -5.553 38.233 1.00 56.29 92 ALA D N 1
ATOM 3714 C CA . ALA D 1 92 ? 26.420 -4.949 38.853 1.00 56.96 92 ALA D CA 1
ATOM 3715 C C . ALA D 1 92 ? 27.717 -5.702 38.539 1.00 58.31 92 ALA D C 1
ATOM 3716 O O . ALA D 1 92 ? 28.815 -5.146 38.646 1.00 58.93 92 ALA D O 1
ATOM 3718 N N . GLY D 1 93 ? 27.591 -6.970 38.165 1.00 58.17 93 GLY D N 1
ATOM 3719 C CA . GLY D 1 93 ? 28.769 -7.742 37.826 1.00 58.65 93 GLY D CA 1
ATOM 3720 C C . GLY D 1 93 ? 29.419 -7.145 36.591 1.00 59.43 93 GLY D C 1
ATOM 3721 O O . GLY D 1 93 ? 30.497 -6.548 36.675 1.00 60.32 93 GLY D O 1
ATOM 3722 N N . LYS D 1 94 ? 28.755 -7.293 35.446 1.00 58.95 94 LYS D N 1
ATOM 3723 C CA . LYS D 1 94 ? 29.257 -6.766 34.178 1.00 59.13 94 LYS D CA 1
ATOM 3724 C C . LYS D 1 94 ? 29.131 -5.242 34.130 1.00 58.72 94 LYS D C 1
ATOM 3725 O O . LYS D 1 94 ? 29.509 -4.605 33.141 1.00 57.86 94 LYS D O 1
ATOM 3731 N N . GLN D 1 95 ? 28.599 -4.660 35.197 1.00 58.37 95 GLN D N 1
ATOM 3732 C CA . GLN D 1 95 ? 28.411 -3.218 35.253 1.00 58.30 95 GLN D CA 1
ATOM 3733 C C . GLN D 1 95 ? 27.616 -2.712 34.036 1.00 56.64 95 GLN D C 1
ATOM 3734 O O . GLN D 1 95 ? 27.894 -1.639 33.493 1.00 55.34 95 GLN D O 1
ATOM 3740 N N . SER D 1 96 ? 26.624 -3.499 33.622 1.00 54.87 96 SER D N 1
ATOM 3741 C CA . SER D 1 96 ? 25.786 -3.157 32.480 1.00 53.62 96 SER D CA 1
ATOM 3742 C C . SER D 1 96 ? 24.336 -2.902 32.856 1.00 52.19 96 SER D C 1
ATOM 3743 O O . SER D 1 96 ? 23.710 -3.679 33.583 1.00 51.37 96 SER D O 1
ATOM 3746 N N . LEU D 1 97 ? 23.808 -1.800 32.342 1.00 50.59 97 LEU D N 1
ATOM 3747 C CA . LEU D 1 97 ? 22.435 -1.418 32.590 1.00 47.73 97 LEU D CA 1
ATOM 3748 C C . LEU D 1 97 ? 21.703 -1.568 31.276 1.00 46.75 97 LEU D C 1
ATOM 3749 O O . LEU D 1 97 ? 22.069 -0.955 30.269 1.00 46.20 97 LEU D O 1
ATOM 3754 N N . THR D 1 98 ? 20.684 -2.415 31.284 1.00 45.06 98 THR D N 1
ATOM 3755 C CA . THR D 1 98 ? 19.875 -2.647 30.102 1.00 44.52 98 THR D CA 1
ATOM 3756 C C . THR D 1 98 ? 18.521 -1.960 30.289 1.00 43.26 98 THR D C 1
ATOM 3757 O O . THR D 1 98 ? 17.924 -2.040 31.357 1.00 43.83 98 THR D O 1
ATOM 3761 N N . PHE D 1 99 ? 18.046 -1.272 29.259 1.00 42.08 99 PHE D N 1
ATOM 3762 C CA . PHE D 1 99 ? 16.768 -0.589 29.352 1.00 39.47 99 PHE D CA 1
ATOM 3763 C C . PHE D 1 99 ? 15.898 -0.882 28.148 1.00 38.91 99 PHE D C 1
ATOM 3764 O O . PHE D 1 99 ? 16.392 -1.264 27.088 1.00 37.52 99 PHE D O 1
ATOM 3772 N N . SER D 1 100 ? 14.594 -0.691 28.319 1.00 38.76 100 SER D N 1
ATOM 3773 C CA . SER D 1 100 ? 13.654 -0.911 27.236 1.00 38.49 100 SER D CA 1
ATOM 3774 C C . SER D 1 100 ? 12.397 -0.048 27.390 1.00 37.82 100 SER D C 1
ATOM 3775 O O . SER D 1 100 ? 11.757 -0.044 28.443 1.00 37.17 100 SER D O 1
ATOM 3778 N N . TYR D 1 101 ? 12.062 0.691 26.336 1.00 37.69 101 TYR D N 1
ATOM 3779 C CA . TYR D 1 101 ? 10.881 1.557 26.322 1.00 37.51 101 TYR D CA 1
ATOM 3780 C C . TYR D 1 101 ? 9.840 0.967 25.388 1.00 37.45 101 TYR D C 1
ATOM 3781 O O . TYR D 1 101 ? 10.157 0.604 24.258 1.00 37.55 101 TYR D O 1
ATOM 3790 N N . SER D 1 102 ? 8.598 0.878 25.844 1.00 37.51 102 SER D N 1
ATOM 3791 C CA . SER D 1 102 ? 7.544 0.384 24.966 1.00 37.85 102 SER D CA 1
ATOM 3792 C C . SER D 1 102 ? 6.312 1.279 25.095 1.00 37.89 102 SER D C 1
ATOM 3793 O O . SER D 1 102 ? 6.010 1.799 26.172 1.00 37.87 102 SER D O 1
ATOM 3796 N N . ILE D 1 103 ? 5.642 1.499 23.969 1.00 38.57 103 ILE D N 1
ATOM 3797 C CA . ILE D 1 103 ? 4.451 2.342 23.905 1.00 38.56 103 ILE D CA 1
ATOM 3798 C C . ILE D 1 103 ? 3.207 1.487 24.044 1.00 40.57 103 ILE D C 1
ATOM 3799 O O . ILE D 1 103 ? 3.045 0.508 23.303 1.00 40.12 103 ILE D O 1
ATOM 3804 N N . LEU D 1 104 ? 2.335 1.852 24.986 1.00 41.61 104 LEU D N 1
ATOM 3805 C CA . LEU D 1 104 ? 1.084 1.113 25.192 1.00 42.83 104 LEU D CA 1
ATOM 3806 C C . LEU D 1 104 ? -0.071 1.878 24.564 1.00 43.86 104 LEU D C 1
ATOM 3807 O O . LEU D 1 104 ? -0.349 3.012 24.953 1.00 44.48 104 LEU D O 1
ATOM 3812 N N . GLU D 1 105 ? -0.718 1.259 23.580 1.00 45.76 105 GLU D N 1
ATOM 3813 C CA . GLU D 1 105 ? -1.880 1.837 22.894 1.00 48.69 105 GLU D CA 1
ATOM 3814 C C . GLU D 1 105 ? -2.855 0.689 22.633 1.00 48.07 105 GLU D C 1
ATOM 3815 O O . GLU D 1 105 ? -2.468 -0.351 22.096 1.00 45.59 105 GLU D O 1
ATOM 3821 N N . GLY D 1 106 ? -4.119 0.877 22.998 1.00 48.72 106 GLY D N 1
ATOM 3822 C CA . GLY D 1 106 ? -5.081 -0.186 22.799 1.00 48.74 106 GLY D CA 1
ATOM 3823 C C . GLY D 1 106 ? -4.546 -1.433 23.473 1.00 50.19 106 GLY D C 1
ATOM 3824 O O . GLY D 1 106 ? -4.104 -1.375 24.622 1.00 49.06 106 GLY D O 1
ATOM 3825 N N . ASP D 1 107 ? -4.567 -2.558 22.764 1.00 51.16 107 ASP D N 1
ATOM 3826 C CA . ASP D 1 107 ? -4.076 -3.812 23.326 1.00 52.02 107 ASP D CA 1
ATOM 3827 C C . ASP D 1 107 ? -2.652 -4.103 22.906 1.00 51.65 107 ASP D C 1
ATOM 3828 O O . ASP D 1 107 ? -2.085 -5.131 23.274 1.00 49.30 107 ASP D O 1
ATOM 3833 N N . THR D 1 108 ? -2.075 -3.173 22.151 1.00 52.73 108 THR D N 1
ATOM 3834 C CA . THR D 1 108 ? -0.712 -3.321 21.649 1.00 53.79 108 THR D CA 1
ATOM 3835 C C . THR D 1 108 ? 0.367 -2.740 22.563 1.00 53.74 108 THR D C 1
ATOM 3836 O O . THR D 1 108 ? 0.104 -1.902 23.432 1.00 53.99 108 THR D O 1
ATOM 3840 N N . GLU D 1 109 ? 1.589 -3.203 22.341 1.00 54.37 109 GLU D N 1
ATOM 3841 C CA . GLU D 1 109 ? 2.753 -2.751 23.079 1.00 54.39 109 GLU D CA 1
ATOM 3842 C C . GLU D 1 109 ? 3.945 -2.911 22.151 1.00 54.13 109 GLU D C 1
ATOM 3843 O O . GLU D 1 109 ? 4.448 -4.020 21.974 1.00 55.95 109 GLU D O 1
ATOM 3849 N N . ARG D 1 110 ? 4.376 -1.810 21.540 1.00 54.00 110 ARG D N 1
ATOM 3850 C CA . ARG D 1 110 ? 5.524 -1.814 20.624 1.00 53.32 110 ARG D CA 1
ATOM 3851 C C . ARG D 1 110 ? 6.780 -1.323 21.337 1.00 51.19 110 ARG D C 1
ATOM 3852 O O . ARG D 1 110 ? 6.703 -0.469 22.217 1.00 51.67 110 ARG D O 1
ATOM 3860 N N . THR D 1 111 ? 7.938 -1.848 20.955 1.00 48.95 111 THR D N 1
ATOM 3861 C CA . THR D 1 111 ? 9.185 -1.397 21.562 1.00 46.32 111 THR D CA 1
ATOM 3862 C C . THR D 1 111 ? 9.518 -0.084 20.863 1.00 45.31 111 THR D C 1
ATOM 3863 O O . THR D 1 111 ? 9.435 0.002 19.636 1.00 47.08 111 THR D O 1
ATOM 3867 N N . ALA D 1 112 ? 9.873 0.944 21.628 1.00 42.91 112 ALA D N 1
ATOM 3868 C CA . ALA D 1 112 ? 10.195 2.236 21.032 1.00 41.04 112 ALA D CA 1
ATOM 3869 C C . ALA D 1 112 ? 11.708 2.418 20.940 1.00 40.50 112 ALA D C 1
ATOM 3870 O O . ALA D 1 112 ? 12.232 2.972 19.963 1.00 38.64 112 ALA D O 1
ATOM 3872 N N . SER D 1 113 ? 12.404 1.952 21.968 1.00 38.19 113 SER D N 1
ATOM 3873 C CA . SER D 1 113 ? 13.847 2.057 21.995 1.00 38.25 113 SER D CA 1
ATOM 3874 C C . SER D 1 113 ? 14.378 1.130 23.070 1.00 38.46 113 SER D C 1
ATOM 3875 O O . SER D 1 113 ? 13.652 0.753 23.982 1.00 40.58 113 SER D O 1
ATOM 3878 N N . SER D 1 114 ? 15.640 0.741 22.947 1.00 37.74 114 SER D N 1
ATOM 3879 C CA . SER D 1 114 ? 16.265 -0.145 23.923 1.00 38.22 114 SER D CA 1
ATOM 3880 C C . SER D 1 114 ? 17.757 0.038 23.805 1.00 38.19 114 SER D C 1
ATOM 3881 O O . SER D 1 114 ? 18.229 0.613 22.827 1.00 39.03 114 SER D O 1
ATOM 3884 N N . GLY D 1 115 ? 18.504 -0.426 24.796 1.00 38.48 115 GLY D N 1
ATOM 3885 C CA . GLY D 1 115 ? 19.940 -0.280 24.711 1.00 39.96 115 GLY D CA 1
ATOM 3886 C C . GLY D 1 115 ? 20.684 -0.738 25.934 1.00 42.28 115 GLY D C 1
ATOM 3887 O O . GLY D 1 115 ? 20.075 -1.089 26.943 1.00 43.95 115 GLY D O 1
ATOM 3888 N N . LYS D 1 116 ? 22.011 -0.742 25.834 1.00 43.55 116 LYS D N 1
ATOM 3889 C CA . LYS D 1 116 ? 22.861 -1.146 26.943 1.00 44.21 116 LYS D CA 1
ATOM 3890 C C . LYS D 1 116 ? 23.809 -0.005 27.263 1.00 43.79 116 LYS D C 1
ATOM 3891 O O . LYS D 1 116 ? 24.424 0.573 26.379 1.00 43.77 116 LYS D O 1
ATOM 3897 N N . ILE D 1 117 ? 23.917 0.311 28.541 1.00 43.09 117 ILE D N 1
ATOM 3898 C CA . ILE D 1 117 ? 24.770 1.388 28.990 1.00 43.04 117 ILE D CA 1
ATOM 3899 C C . ILE D 1 117 ? 25.760 0.852 30.022 1.00 46.05 117 ILE D C 1
ATOM 3900 O O . ILE D 1 117 ? 25.420 -0.026 30.820 1.00 46.76 117 ILE D O 1
ATOM 3905 N N . LYS D 1 118 ? 26.988 1.361 29.991 1.00 46.80 118 LYS D N 1
ATOM 3906 C CA . LYS D 1 118 ? 27.998 0.941 30.948 1.00 47.08 118 LYS D CA 1
ATOM 3907 C C . LYS D 1 118 ? 28.026 2.020 32.019 1.00 46.25 118 LYS D C 1
ATOM 3908 O O . LYS D 1 118 ? 27.976 3.203 31.691 1.00 45.51 118 LYS D O 1
ATOM 3914 N N . LEU D 1 119 ? 28.083 1.620 33.287 1.00 46.35 119 LEU D N 1
ATOM 3915 C CA . LEU D 1 119 ? 28.145 2.576 34.394 1.00 48.39 119 LEU D CA 1
ATOM 3916 C C . LEU D 1 119 ? 29.445 2.354 35.173 1.00 50.11 119 LEU D C 1
ATOM 3917 O O . LEU D 1 119 ? 30.090 1.320 35.020 1.00 51.09 119 LEU D O 1
ATOM 3922 N N . THR D 1 120 ? 29.837 3.322 35.997 1.00 52.51 120 THR D N 1
ATOM 3923 C CA . THR D 1 120 ? 31.064 3.199 36.785 1.00 55.23 120 THR D CA 1
ATOM 3924 C C . THR D 1 120 ? 30.845 3.703 38.206 1.00 57.04 120 THR D C 1
ATOM 3925 O O . THR D 1 120 ? 30.033 4.598 38.439 1.00 55.79 120 THR D O 1
ATOM 3929 N N . PRO D 1 121 ? 31.573 3.132 39.180 1.00 59.07 121 PRO D N 1
ATOM 3930 C CA . PRO D 1 121 ? 31.405 3.589 40.560 1.00 61.09 121 PRO D CA 1
ATOM 3931 C C . PRO D 1 121 ? 31.681 5.089 40.655 1.00 63.97 121 PRO D C 1
ATOM 3932 O O . PRO D 1 121 ? 32.513 5.620 39.917 1.00 63.64 121 PRO D O 1
ATOM 3936 N N . ILE D 1 122 ? 30.968 5.765 41.552 1.00 67.69 122 ILE D N 1
ATOM 3937 C CA . ILE D 1 122 ? 31.140 7.201 41.755 1.00 71.24 122 ILE D CA 1
ATOM 3938 C C . ILE D 1 122 ? 32.358 7.426 42.642 1.00 74.21 122 ILE D C 1
ATOM 3939 O O . ILE D 1 122 ? 32.513 6.763 43.675 1.00 74.12 122 ILE D O 1
ATOM 3944 N N . MET D 1 123 ? 33.212 8.363 42.238 1.00 77.13 123 MET D N 1
ATOM 3945 C CA . MET D 1 123 ? 34.432 8.664 42.979 1.00 80.18 123 MET D CA 1
ATOM 3946 C C . MET D 1 123 ? 35.256 7.381 43.103 1.00 80.91 123 MET D C 1
ATOM 3947 O O . MET D 1 123 ? 36.033 7.240 44.047 1.00 82.06 123 MET D O 1
ATOM 3952 N N . GLU D 1 124 ? 35.088 6.454 42.156 1.00 80.93 124 GLU D N 1
ATOM 3953 C CA . GLU D 1 124 ? 35.801 5.173 42.187 1.00 81.29 124 GLU D CA 1
ATOM 3954 C C . GLU D 1 124 ? 37.303 5.362 42.262 1.00 82.91 124 GLU D C 1
ATOM 3955 O O . GLU D 1 124 ? 37.760 6.502 42.027 1.00 84.49 124 GLU D O 1
#

Organism: Pectobacterium atrosepticum (strain SCRI 1043 / ATCC BAA-672) (NCBI:txid218491)

Radius of gyration: 25.06 Å; Cα contacts (8 Å, |Δi|>4): 1126; chains: 4; bounding box: 62×63×58 Å